Protein 6GZF (pdb70)

Sequence (647 aa):
MHHHHHHMNMLVDGEWRTDAHELTAGDGSFERQATTFRNWVQDDSDARFQPEAGRYHLYVSYACPWAHRTLVTRTLKGLEDAISVSVVDPYRAEDGWQFTPEKEGCTHDHVHDVDYLRELYVRAAPDVTCRVTTVPVLWDTEEDTIVNNESEEIMRMFDTEFDEFADHTVDLYPEGYQEKVDQIIDNIYEPINNGVYRAGFATEQEPYDEAVAELFGALAHWDDVLADQRYLAGDRLTEADIAMFTTLVRFDNVYHTHFMCNVQYIREFDNLWPYLRDLYQTHGIAETVEMDHITEHYYTTHPDVNPHRIVARGPDLDFEAPHSRDELHHHHHHMNMLVDGEWRTDAFERQATTFRNWVQDDSDARFQPEAGRYHLYVSYACPWAHRTLVTRTLKGLEDAISVSVVDPYRAEDGWQFTPEKEGCTHDHVHDVDYLRELYVRAAPDVTCRVTVPVLWDTEEDTIVNNESEEIMRMFDTEFDEFADHTVDLYPEGYQEKVDQIIDNIYEPINNGVYRAGFATEQEPYDEAVAELFGALAHWDDVLADQRYLAGDRLTEADIAMFTTLVRFDNVYHTHFMCNVQYIREFDNLWPYLRDLYQTHGIAETVEMDHITEHYYTTHPDVNPHRIVARGPDLDFEAPHSRDELAGE

Foldseek 3Di:
DQFDFPQFWWAAQQRTDRDDVVQPPDRRRLAVVFDFAAAAAACDPPHDRHQDQAWKEKEEELQDLLQLLLVLLCQQQQNCNRYPYFYWALADHSQGTAADDVDPPGHADPQPRDGGQSVLQCQQPVGGIHGRDDIFMAGNPVSHTRGHGSVRSSVCSQPRNNVNGPDPDHQCDPPLNVVLVVLCVVCCQLQLCLLSQLQNPPDDVSNVCSLVSNVVVVVVQLVVQPQALDSSGPDHHSSRSSRQSRLVLCQQDSVPLSVSPPDRLCPRPGSNLSNLVSCPPPRSVVSNDVVSNQQNSQQRRCPSHVVSDRDDTDPDDSPDDDDSVVD/DFDFPQFWWAAQQDTDRDDDDVVFDFAAAAAACDDPHPHHQWQAWKEKEAELQDLLQLLLQLLCQVQANCRRYDYFYWALAAASQGTAADCVDPPGHADPQPRDGHQSVLQCQQPVGGIHGRDDTWMAGSPVSHTHGHGSVRSSVRSQPRNNVNTDDPDHQQDPPLNVQQVVLQVVCVCQALCLLSQLQNDPDDVSVVVSLVSNVVVLVVVLVVCVQALDRSGAEHHSSRSSRQSRLVLCQQDSVPLSVSPPDRLCRGPRSNVSSLVSCPPPPNVVSRDVVSNQQNSLQRRCPSHVVSDRDDGDDDDSPDDDPSVVHHYD

B-factor: mean 34.88, std 11.62, range [10.95, 104.98]

Structure (mmCIF, N/CA/C/O backbone):
data_6GZF
#
_entry.id   6GZF
#
_cell.length_a   58.210
_cell.length_b   62.330
_cell.length_c   107.710
_cell.angle_alpha   90.000
_cell.angle_beta   95.640
_cell.angle_gamma   90.000
#
_symmetry.space_group_name_H-M   'P 1 21 1'
#
loop_
_entity.id
_entity.type
_entity.pdbx_description
1 polymer 'Glutathione S-transferase'
2 non-polymer 'SULFATE ION'
3 water water
#
loop_
_atom_site.group_PDB
_atom_site.id
_atom_site.type_symbol
_atom_site.label_atom_id
_atom_site.label_alt_id
_atom_site.label_comp_id
_atom_site.label_asym_id
_atom_site.label_entity_id
_atom_site.label_seq_id
_atom_site.pdbx_PDB_ins_code
_atom_site.Cartn_x
_atom_site.Cartn_y
_atom_site.Cartn_z
_atom_site.occupancy
_atom_site.B_iso_or_equiv
_atom_site.auth_seq_id
_atom_site.auth_comp_id
_atom_site.auth_asym_id
_atom_site.auth_atom_id
_atom_site.pdbx_PDB_model_num
ATOM 1 N N . MET A 1 1 ? -25.139 27.138 60.095 1.00 46.69 -6 MET A N 1
ATOM 2 C CA . MET A 1 1 ? -26.449 26.914 59.501 1.00 41.29 -6 MET A CA 1
ATOM 3 C C . MET A 1 1 ? -27.350 26.131 60.440 1.00 53.48 -6 MET A C 1
ATOM 4 O O . MET A 1 1 ? -28.535 26.430 60.579 1.00 61.60 -6 MET A O 1
ATOM 9 N N . HIS A 1 2 ? -26.772 25.128 61.090 1.00 52.42 -5 HIS A N 1
ATOM 10 C CA . HIS A 1 2 ? -27.550 24.155 61.847 1.00 44.71 -5 HIS A CA 1
ATOM 11 C C . HIS A 1 2 ? -27.675 24.484 63.335 1.00 39.59 -5 HIS A C 1
ATOM 12 O O . HIS A 1 2 ? -28.639 24.077 63.982 1.00 48.76 -5 HIS A O 1
ATOM 19 N N . HIS A 1 3 ? -26.707 25.216 63.878 1.00 39.71 -4 HIS A N 1
ATOM 20 C CA . HIS A 1 3 ? -26.708 25.526 65.307 1.00 37.70 -4 HIS A CA 1
ATOM 21 C C . HIS A 1 3 ? -27.141 26.966 65.592 1.00 41.68 -4 HIS A C 1
ATOM 22 O O . HIS A 1 3 ? -26.683 27.907 64.943 1.00 34.33 -4 HIS A O 1
ATOM 29 N N . HIS A 1 4 ? -28.023 27.127 66.576 1.00 41.71 -3 HIS A N 1
ATOM 30 C CA . HIS A 1 4 ? -28.633 28.421 66.867 1.00 41.33 -3 HIS A CA 1
ATOM 31 C C . HIS A 1 4 ? -28.589 28.757 68.358 1.00 40.44 -3 HIS A C 1
ATOM 32 O O . HIS A 1 4 ? -28.628 27.863 69.203 1.00 42.15 -3 HIS A O 1
ATOM 39 N N . HIS A 1 5 ? -28.516 30.048 68.674 1.00 38.16 -2 HIS A N 1
ATOM 40 C CA . HIS A 1 5 ? -28.326 30.487 70.056 1.00 38.41 -2 HIS A CA 1
ATOM 41 C C . HIS A 1 5 ? -29.545 30.196 70.929 1.00 39.24 -2 HIS A C 1
ATOM 42 O O . HIS A 1 5 ? -30.680 30.189 70.452 1.00 42.61 -2 HIS A O 1
ATOM 49 N N . HIS A 1 6 ? -29.285 29.963 72.213 1.00 39.91 -1 HIS A N 1
ATOM 50 C CA . HIS A 1 6 ? -30.266 29.407 73.147 1.00 42.01 -1 HIS A CA 1
ATOM 51 C C . HIS A 1 6 ? -31.600 30.150 73.209 1.00 46.01 -1 HIS A C 1
ATOM 52 O O . HIS A 1 6 ? -32.612 29.578 73.614 1.00 59.34 -1 HIS A O 1
ATOM 59 N N . HIS A 1 7 ? -31.606 31.419 72.814 1.00 45.43 0 HIS A N 1
ATOM 60 C CA . HIS A 1 7 ? -32.831 32.208 72.849 1.00 47.19 0 HIS A CA 1
ATOM 61 C C . HIS A 1 7 ? -33.324 32.568 71.452 1.00 40.89 0 HIS A C 1
ATOM 62 O O . HIS A 1 7 ? -34.020 33.568 71.272 1.00 50.95 0 HIS A O 1
ATOM 69 N N . MET A 1 8 ? -32.968 31.755 70.463 1.00 36.11 1 MET A N 1
ATOM 70 C CA . MET A 1 8 ? -33.404 32.015 69.097 1.00 30.86 1 MET A CA 1
ATOM 71 C C . MET A 1 8 ? -34.864 31.634 68.909 1.00 29.03 1 MET A C 1
ATOM 72 O O . MET A 1 8 ? -35.322 30.606 69.407 1.00 28.67 1 MET A O 1
ATOM 77 N N . ASN A 1 9 ? -35.591 32.474 68.182 1.00 41.27 2 ASN A N 1
ATOM 78 C CA . ASN A 1 9 ? -37.021 32.278 68.000 1.00 35.49 2 ASN A CA 1
ATOM 79 C C . ASN A 1 9 ? -37.371 31.679 66.643 1.00 32.07 2 ASN A C 1
ATOM 80 O O . ASN A 1 9 ? -36.486 31.264 65.892 1.00 27.24 2 ASN A O 1
ATOM 85 N N . MET A 1 10 ? -38.664 31.640 66.334 1.00 32.02 3 MET A N 1
ATOM 86 C CA . MET A 1 10 ? -39.143 30.849 65.210 1.00 25.82 3 MET A CA 1
ATOM 87 C C . MET A 1 10 ? -40.443 31.389 64.618 1.00 26.72 3 MET A C 1
ATOM 88 O O . MET A 1 10 ? -41.199 32.116 65.274 1.00 27.95 3 MET A O 1
ATOM 93 N N . LEU A 1 11 ? -40.682 31.035 63.362 1.00 23.83 4 LEU A N 1
ATOM 94 C CA . LEU A 1 11 ? -41.957 31.287 62.712 1.00 24.71 4 LEU A CA 1
ATOM 95 C C . LEU A 1 11 ? -42.664 29.948 62.523 1.00 33.24 4 LEU A C 1
ATOM 96 O O . LEU A 1 11 ? -42.115 29.041 61.905 1.00 27.49 4 LEU A O 1
ATOM 101 N N . VAL A 1 12 ? -43.867 29.815 63.072 1.00 34.57 5 VAL A N 1
ATOM 102 C CA . VAL A 1 12 ? -44.597 28.552 62.992 1.00 32.40 5 VAL A CA 1
ATOM 103 C C . VAL A 1 12 ? -45.960 28.737 62.335 1.00 39.96 5 VAL A C 1
ATOM 104 O O . VAL A 1 12 ? -46.844 29.382 62.899 1.00 39.29 5 VAL A O 1
ATOM 108 N N . ASP A 1 13 ? -46.117 28.159 61.145 1.00 41.05 6 ASP A N 1
ATOM 109 C CA . ASP A 1 13 ? -47.327 28.317 60.341 1.00 34.84 6 ASP A CA 1
ATOM 110 C C . ASP A 1 13 ? -47.664 29.793 60.146 1.00 32.43 6 ASP A C 1
ATOM 111 O O . ASP A 1 13 ? -48.830 30.185 60.188 1.00 41.09 6 ASP A O 1
ATOM 116 N N . GLY A 1 14 ? -46.631 30.605 59.940 1.00 38.07 7 GLY A N 1
ATOM 117 C CA . GLY A 1 14 ? -46.802 32.029 59.722 1.00 39.11 7 GLY A CA 1
ATOM 118 C C . GLY A 1 14 ? -46.967 32.820 61.006 1.00 28.43 7 GLY A C 1
ATOM 119 O O . GLY A 1 14 ? -47.392 33.975 60.978 1.00 36.02 7 GLY A O 1
ATOM 120 N N . GLU A 1 15 ? -46.625 32.204 62.133 1.00 33.60 8 GLU A N 1
ATOM 121 C CA . GLU A 1 15 ? -46.791 32.848 63.432 1.00 32.21 8 GLU A CA 1
ATOM 122 C C . GLU A 1 15 ? -45.480 32.940 64.208 1.00 34.61 8 GLU A C 1
ATOM 123 O O . GLU A 1 15 ? -44.776 31.945 64.385 1.00 40.84 8 GLU A O 1
ATOM 129 N N . TRP A 1 16 ? -45.166 34.145 64.674 1.00 33.82 9 TRP A N 1
ATOM 130 C CA . TRP A 1 16 ? -43.962 34.383 65.462 1.00 30.85 9 TRP A CA 1
ATOM 131 C C . TRP A 1 16 ? -44.126 33.827 66.872 1.00 27.31 9 TRP A C 1
ATOM 132 O O . TRP A 1 16 ? -45.108 34.123 67.554 1.00 28.18 9 TRP A O 1
ATOM 143 N N . ARG A 1 17 ? -43.169 33.008 67.298 1.00 27.76 10 ARG A N 1
ATOM 144 C CA . ARG A 1 17 ? -43.181 32.448 68.645 1.00 24.85 10 ARG A CA 1
ATOM 145 C C . ARG A 1 17 ? -41.821 32.588 69.314 1.00 28.93 10 ARG A C 1
ATOM 146 O O . ARG A 1 17 ? -40.792 32.624 68.641 1.00 34.19 10 ARG A O 1
ATOM 154 N N . THR A 1 18 ? -41.822 32.660 70.641 1.00 38.41 11 THR A N 1
ATOM 155 C CA . THR A 1 18 ? -40.579 32.718 71.399 1.00 43.73 11 THR A CA 1
ATOM 156 C C . THR A 1 18 ? -39.991 31.317 71.532 1.00 43.48 11 THR A C 1
ATOM 157 O O . THR A 1 18 ? -38.772 31.148 71.594 1.00 46.39 11 THR A O 1
ATOM 161 N N . ASP A 1 19 ? -40.868 30.317 71.567 1.00 42.14 12 ASP A N 1
ATOM 162 C CA . ASP A 1 19 ? -40.458 28.916 71.573 1.00 48.81 12 ASP A CA 1
ATOM 163 C C . ASP A 1 19 ? -41.659 28.014 71.289 1.00 48.15 12 ASP A C 1
ATOM 164 O O . ASP A 1 19 ? -42.781 28.303 71.705 1.00 48.86 12 ASP A O 1
ATOM 169 N N . ALA A 1 20 ? -41.407 26.924 70.572 1.00 51.00 13 ALA A N 1
ATOM 170 C CA . ALA A 1 20 ? -42.418 25.901 70.326 1.00 49.33 13 ALA A CA 1
ATOM 171 C C . ALA A 1 20 ? -41.923 24.564 70.868 1.00 45.46 13 ALA A C 1
ATOM 172 O O . ALA A 1 20 ? -41.230 23.823 70.174 1.00 43.43 13 ALA A O 1
ATOM 174 N N . HIS A 1 21 ? -42.290 24.267 72.112 1.00 49.41 14 HIS A N 1
ATOM 175 C CA . HIS A 1 21 ? -41.734 23.130 72.844 1.00 50.55 14 HIS A CA 1
ATOM 176 C C . HIS A 1 21 ? -41.957 21.775 72.175 1.00 42.94 14 HIS A C 1
ATOM 177 O O . HIS A 1 21 ? -41.140 20.867 72.324 1.00 42.82 14 HIS A O 1
ATOM 184 N N . GLU A 1 22 ? -43.054 21.636 71.436 1.00 45.65 15 GLU A N 1
ATOM 185 C CA . GLU A 1 22 ? -43.374 20.361 70.802 1.00 38.87 15 GLU A CA 1
ATOM 186 C C . GLU A 1 22 ? -42.443 20.056 69.629 1.00 38.66 15 GLU A C 1
ATOM 187 O O . GLU A 1 22 ? -42.430 18.939 69.114 1.00 37.14 15 GLU A O 1
ATOM 193 N N . LEU A 1 23 ? -41.663 21.050 69.217 1.00 39.79 16 LEU A N 1
ATOM 194 C CA . LEU A 1 23 ? -40.764 20.897 68.079 1.00 39.79 16 LEU A CA 1
ATOM 195 C C . LEU A 1 23 ? -39.297 21.071 68.466 1.00 38.98 16 LEU A C 1
ATOM 196 O O . LEU A 1 23 ? -38.432 21.159 67.595 1.00 36.50 16 LEU A O 1
ATOM 201 N N . THR A 1 24 ? -39.012 21.117 69.764 1.00 37.98 17 THR A N 1
ATOM 202 C CA . THR A 1 24 ? -37.663 21.449 70.221 1.00 37.41 17 THR A CA 1
ATOM 203 C C . THR A 1 24 ? -37.022 20.408 71.138 1.00 42.20 17 THR A C 1
ATOM 204 O O . THR A 1 24 ? -36.039 20.702 71.823 1.00 47.51 17 THR A O 1
ATOM 208 N N . ALA A 1 25 ? -37.570 19.199 71.155 1.00 41.37 18 ALA A N 1
ATOM 209 C CA . ALA A 1 25 ? -36.947 18.111 71.900 1.00 30.20 18 ALA A CA 1
ATOM 210 C C . ALA A 1 25 ? -35.893 17.441 71.032 1.00 33.41 18 ALA A C 1
ATOM 211 O O . ALA A 1 25 ? -36.103 17.230 69.843 1.00 44.79 18 ALA A O 1
ATOM 213 N N . GLY A 1 26 ? -34.749 17.119 71.621 1.00 37.75 19 GLY A N 1
ATOM 214 C CA . GLY A 1 26 ? -33.688 16.469 70.873 1.00 38.26 19 GLY A CA 1
ATOM 215 C C . GLY A 1 26 ? -32.859 17.419 70.023 1.00 36.24 19 GLY A C 1
ATOM 216 O O . GLY A 1 26 ? -33.250 18.564 69.802 1.00 33.28 19 GLY A O 1
ATOM 217 N N . ASP A 1 27 ? -31.719 16.931 69.536 1.00 45.35 20 ASP A N 1
ATOM 218 C CA . ASP A 1 27 ? -30.745 17.745 68.804 1.00 39.74 20 ASP A CA 1
ATOM 219 C C . ASP A 1 27 ? -31.302 18.333 67.507 1.00 44.36 20 ASP A C 1
ATOM 220 O O . ASP A 1 27 ? -31.504 17.612 66.529 1.00 46.81 20 ASP A O 1
ATOM 225 N N . GLY A 1 28 ? -31.560 19.639 67.514 1.00 42.66 21 GLY A N 1
ATOM 226 C CA . GLY A 1 28 ? -31.973 20.360 66.319 1.00 36.88 21 GLY A CA 1
ATOM 227 C C . GLY A 1 28 ? -33.181 19.778 65.609 1.00 34.41 21 GLY A C 1
ATOM 228 O O . GLY A 1 28 ? -33.151 19.563 64.396 1.00 35.68 21 GLY A O 1
ATOM 229 N N . SER A 1 29 ? -34.246 19.522 66.363 1.00 32.26 22 SER A N 1
ATOM 230 C CA . SER A 1 29 ? -35.435 18.887 65.805 1.00 34.58 22 SER A CA 1
ATOM 231 C C . SER A 1 29 ? -36.322 19.867 65.044 1.00 30.54 22 SER A C 1
ATOM 232 O O . SER A 1 29 ? -37.049 19.470 64.133 1.00 28.97 22 SER A O 1
ATOM 235 N N . PHE A 1 30 ? -36.267 21.142 65.419 1.00 29.67 23 PHE A N 1
ATOM 236 C CA . PHE A 1 30 ? -37.084 22.158 64.764 1.00 34.25 23 PHE A CA 1
ATOM 237 C C . PHE A 1 30 ? -36.703 22.317 63.298 1.00 34.29 23 PHE A C 1
ATOM 238 O O . PHE A 1 30 ? -37.557 22.561 62.446 1.00 31.22 23 PHE A O 1
ATOM 246 N N . GLU A 1 31 ? -35.414 22.180 63.012 1.00 31.93 24 GLU A N 1
ATOM 247 C CA . GLU A 1 31 ? -34.907 22.401 61.666 1.00 33.32 24 GLU A CA 1
ATOM 248 C C . GLU A 1 31 ? -35.355 21.290 60.725 1.00 36.01 24 GLU A C 1
ATOM 249 O O . GLU A 1 31 ? -35.475 21.497 59.518 1.00 35.73 24 GLU A O 1
ATOM 255 N N . ARG A 1 32 ? -35.602 20.109 61.285 1.00 32.87 25 ARG A N 1
ATOM 256 C CA . ARG A 1 32 ? -36.140 18.999 60.509 1.00 33.00 25 ARG A CA 1
ATOM 257 C C . ARG A 1 32 ? -37.647 19.164 60.331 1.00 31.60 25 ARG A C 1
ATOM 258 O O . ARG A 1 32 ? -38.293 18.386 59.629 1.00 29.94 25 ARG A O 1
ATOM 266 N N . GLN A 1 33 ? -38.193 20.191 60.973 1.00 29.85 26 GLN A N 1
ATOM 267 C CA . GLN A 1 33 ? -39.591 20.565 60.805 1.00 31.81 26 GLN A CA 1
ATOM 268 C C . GLN A 1 33 ? -39.696 21.865 60.016 1.00 25.62 26 GLN A C 1
ATOM 269 O O . GLN A 1 33 ? -40.779 22.435 59.880 1.00 24.75 26 GLN A O 1
ATOM 275 N N . ALA A 1 34 ? -38.564 22.327 59.495 1.00 24.24 27 ALA A N 1
ATOM 276 C CA . ALA A 1 34 ? -38.484 23.657 58.900 1.00 36.85 27 ALA A CA 1
ATOM 277 C C . ALA A 1 34 ? -38.514 23.647 57.375 1.00 34.81 27 ALA A C 1
ATOM 278 O O . ALA A 1 34 ? -38.090 22.686 56.732 1.00 29.36 27 ALA A O 1
ATOM 280 N N . THR A 1 35 ? -39.024 24.738 56.811 1.00 29.16 28 THR A N 1
ATOM 281 C CA . THR A 1 35 ? -39.012 24.960 55.371 1.00 29.13 28 THR A CA 1
ATOM 282 C C . THR A 1 35 ? -37.920 25.966 55.023 1.00 27.64 28 THR A C 1
ATOM 283 O O . THR A 1 35 ? -37.744 26.961 55.722 1.00 33.88 28 THR A O 1
ATOM 287 N N . THR A 1 36 ? -37.178 25.704 53.953 1.00 29.28 29 THR A N 1
ATOM 288 C CA . THR A 1 36 ? -36.186 26.660 53.476 1.00 26.25 29 THR A CA 1
ATOM 289 C C . THR A 1 36 ? -36.518 27.104 52.056 1.00 26.09 29 THR A C 1
ATOM 290 O O . THR A 1 36 ? -37.450 26.591 51.438 1.00 30.31 29 THR A O 1
ATOM 294 N N . PHE A 1 37 ? -35.753 28.064 51.548 1.00 29.93 30 PHE A N 1
ATOM 295 C CA . PHE A 1 37 ? -35.992 28.616 50.220 1.00 20.96 30 PHE A CA 1
ATOM 296 C C . PHE A 1 37 ? -34.796 28.337 49.315 1.00 22.77 30 PHE A C 1
ATOM 297 O O . PHE A 1 37 ? -33.707 28.867 49.536 1.00 21.17 30 PHE A O 1
ATOM 305 N N . ARG A 1 38 ? -35.001 27.504 48.297 1.00 22.57 31 ARG A N 1
ATOM 306 C CA . ARG A 1 38 ? -33.885 26.989 47.509 1.00 23.11 31 ARG A CA 1
ATOM 307 C C . ARG A 1 38 ? -34.022 27.183 46.000 1.00 23.81 31 ARG A C 1
ATOM 308 O O . ARG A 1 38 ? -33.507 26.378 45.224 1.00 21.59 31 ARG A O 1
ATOM 316 N N . ASN A 1 39 ? -34.706 28.240 45.578 1.00 21.14 32 ASN A N 1
ATOM 317 C CA . ASN A 1 39 ? -34.751 28.564 44.158 1.00 16.43 32 ASN A CA 1
ATOM 318 C C . ASN A 1 39 ? -33.417 29.141 43.700 1.00 23.85 32 ASN A C 1
ATOM 319 O O . ASN A 1 39 ? -32.674 29.717 44.496 1.00 23.21 32 ASN A O 1
ATOM 324 N N . TRP A 1 40 ? -33.115 28.978 42.417 1.00 23.31 33 TRP A N 1
ATOM 325 C CA . TRP A 1 40 ? -31.861 29.468 41.860 1.00 21.38 33 TRP A CA 1
ATOM 326 C C . TRP A 1 40 ? -32.084 30.538 40.801 1.00 26.42 33 TRP A C 1
ATOM 327 O O . TRP A 1 40 ? -33.050 30.481 40.040 1.00 25.91 33 TRP A O 1
ATOM 338 N N . VAL A 1 41 ? -31.188 31.517 40.763 1.00 32.49 34 VAL A N 1
ATOM 339 C CA . VAL A 1 41 ? -31.118 32.430 39.633 1.00 32.48 34 VAL A CA 1
ATOM 340 C C . VAL A 1 41 ? -30.264 31.763 38.566 1.00 27.53 34 VAL A C 1
ATOM 341 O O . VAL A 1 41 ? -29.095 31.458 38.802 1.00 32.07 34 VAL A O 1
ATOM 345 N N . GLN A 1 42 ? -30.850 31.522 37.400 1.00 33.36 35 GLN A N 1
ATOM 346 C CA . GLN A 1 42 ? -30.171 30.756 36.362 1.00 38.35 35 GLN A CA 1
ATOM 347 C C . GLN A 1 42 ? -30.110 31.503 35.036 1.00 37.39 35 GLN A C 1
ATOM 348 O O . GLN A 1 42 ? -31.136 31.922 34.500 1.00 25.74 35 GLN A O 1
ATOM 354 N N . ASP A 1 43 ? -28.899 31.660 34.508 1.00 35.66 36 ASP A N 1
ATOM 355 C CA . ASP A 1 43 ? -28.707 32.268 33.197 1.00 38.31 36 ASP A CA 1
ATOM 356 C C . ASP A 1 43 ? -29.246 31.334 32.120 1.00 38.05 36 ASP A C 1
ATOM 357 O O . ASP A 1 43 ? -28.483 30.661 31.427 1.00 41.37 36 ASP A O 1
ATOM 362 N N . ASP A 1 44 ? -30.567 31.302 31.988 1.00 43.35 37 ASP A N 1
ATOM 363 C CA . ASP A 1 44 ? -31.231 30.373 31.085 1.00 42.10 37 ASP A CA 1
ATOM 364 C C . ASP A 1 44 ? -32.581 30.932 30.650 1.00 43.30 37 ASP A C 1
ATOM 365 O O . ASP A 1 44 ? -33.419 31.260 31.486 1.00 46.65 37 ASP A O 1
ATOM 370 N N . SER A 1 45 ? -32.788 31.032 29.340 1.00 41.10 38 SER A N 1
ATOM 371 C CA . SER A 1 45 ? -33.996 31.644 28.789 1.00 38.87 38 SER A CA 1
ATOM 372 C C . SER A 1 45 ? -35.279 30.957 29.257 1.00 44.29 38 SER A C 1
ATOM 373 O O . SER A 1 45 ? -36.339 31.580 29.311 1.00 48.24 38 SER A O 1
ATOM 376 N 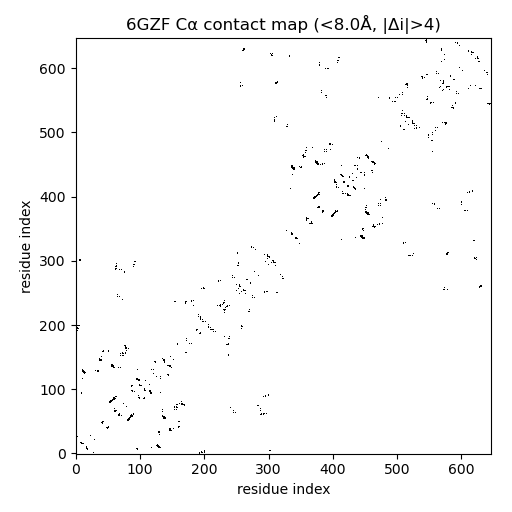N . ASP A 1 46 ? -35.179 29.676 29.596 1.00 44.93 39 ASP A N 1
ATOM 377 C CA . ASP A 1 46 ? -36.329 28.923 30.084 1.00 49.50 39 ASP A CA 1
ATOM 378 C C . ASP A 1 46 ? -36.523 29.101 31.585 1.00 45.43 39 ASP A C 1
ATOM 379 O O . ASP A 1 46 ? -37.620 28.893 32.104 1.00 38.27 39 ASP A O 1
ATOM 384 N N . ALA A 1 47 ? -35.455 29.490 32.275 1.00 48.31 40 ALA A N 1
ATOM 385 C CA . ALA A 1 47 ? -35.462 29.565 33.733 1.00 40.14 40 ALA A CA 1
ATOM 386 C C . ALA A 1 47 ? -36.440 30.608 34.266 1.00 40.23 40 ALA A C 1
ATOM 387 O O . ALA A 1 47 ? -36.727 31.609 33.608 1.00 39.11 40 ALA A O 1
ATOM 389 N N . ARG A 1 48 ? -36.943 30.353 35.469 1.00 32.85 41 ARG A N 1
ATOM 390 C CA . ARG A 1 48 ? -37.884 31.242 36.138 1.00 26.93 41 ARG A CA 1
ATOM 391 C C . ARG A 1 48 ? -37.215 32.546 36.560 1.00 37.64 41 ARG A C 1
ATOM 392 O O . ARG A 1 48 ? -37.617 33.629 36.133 1.00 40.27 41 ARG A O 1
ATOM 400 N N . PHE A 1 49 ? -36.191 32.435 37.400 1.00 35.32 42 PHE A N 1
ATOM 401 C CA . PHE A 1 49 ? -35.438 33.602 37.841 1.00 34.65 42 PHE A CA 1
ATOM 402 C C . PHE A 1 49 ? -34.195 33.802 36.983 1.00 37.21 42 PHE A C 1
ATOM 403 O O . PHE A 1 49 ? -33.155 33.192 37.227 1.00 36.23 42 PHE A O 1
ATOM 411 N N . GLN A 1 50 ? -34.315 34.654 35.972 1.00 28.25 43 GLN A N 1
ATOM 412 C CA . GLN A 1 50 ? -33.184 34.987 35.117 1.00 25.06 43 GLN A CA 1
ATOM 413 C C . GLN A 1 50 ? -32.408 36.165 35.697 1.00 28.47 43 GLN A C 1
ATOM 414 O O . GLN A 1 50 ? -32.990 37.037 36.343 1.00 26.59 43 GLN A O 1
ATOM 420 N N . PRO A 1 51 ? -31.085 36.188 35.476 1.00 27.57 44 PRO A N 1
ATOM 421 C CA . PRO A 1 51 ? -30.244 37.274 35.992 1.00 30.65 44 PRO A CA 1
ATOM 422 C C . PRO A 1 51 ? -30.493 38.607 35.289 1.00 24.55 44 PRO A C 1
ATOM 423 O O . PRO A 1 51 ? -30.236 38.734 34.091 1.00 29.15 44 PRO A O 1
ATOM 427 N N . GLU A 1 52 ? -30.996 39.586 36.034 1.00 24.85 45 GLU A N 1
ATOM 428 C CA . GLU A 1 52 ? -31.181 40.934 35.505 1.00 32.66 45 GLU A CA 1
ATOM 429 C C . GLU A 1 52 ? -30.274 41.926 36.228 1.00 31.26 45 GLU A C 1
ATOM 430 O O . GLU A 1 52 ? -29.612 41.579 37.206 1.00 30.72 45 GLU A O 1
ATOM 436 N N . ALA A 1 53 ? -30.256 43.165 35.747 1.00 30.69 46 ALA A N 1
ATOM 437 C CA . ALA A 1 53 ? -29.305 44.160 36.231 1.00 32.28 46 ALA A CA 1
ATOM 438 C C . ALA A 1 53 ? -29.782 44.901 37.478 1.00 27.46 46 ALA A C 1
ATOM 439 O O . ALA A 1 53 ? -28.972 45.296 38.308 1.00 38.36 46 ALA A O 1
ATOM 441 N N . GLY A 1 54 ? -31.087 45.105 37.607 1.00 20.96 47 GLY A N 1
ATOM 442 C CA . GLY A 1 54 ? -31.617 45.819 38.756 1.00 22.53 47 GLY A CA 1
ATOM 443 C C . GLY A 1 54 ? -32.869 45.170 39.305 1.00 28.30 47 GLY A C 1
ATOM 444 O O . GLY A 1 54 ? -33.926 45.798 39.382 1.00 23.10 47 GLY A O 1
ATOM 445 N N . ARG A 1 55 ? -32.742 43.909 39.700 1.00 28.33 48 ARG A N 1
ATOM 446 C CA . ARG A 1 55 ? -33.900 43.109 40.069 1.00 21.37 48 ARG A CA 1
ATOM 447 C C . ARG A 1 55 ? -33.794 42.492 41.461 1.00 23.68 48 ARG A C 1
ATOM 448 O O . ARG A 1 55 ? -34.711 42.614 42.272 1.00 22.78 48 ARG A O 1
ATOM 456 N N . TYR A 1 56 ? -32.675 41.829 41.735 1.00 19.16 49 TYR A N 1
ATOM 457 C CA . TYR A 1 56 ? -32.533 41.052 42.962 1.00 23.47 49 TYR A CA 1
ATOM 458 C C . TYR A 1 56 ? -31.936 41.860 44.112 1.00 22.55 49 TYR A C 1
ATOM 459 O O . TYR A 1 56 ? -30.968 42.599 43.934 1.00 23.03 49 TYR A O 1
ATOM 468 N N . HIS A 1 57 ? -32.525 41.706 45.294 1.00 23.82 50 HIS A N 1
ATOM 469 C CA . HIS A 1 57 ? -32.095 42.440 46.479 1.00 22.28 50 HIS A CA 1
ATOM 470 C C . HIS A 1 57 ? -31.539 41.486 47.534 1.00 26.43 50 HIS A C 1
ATOM 471 O O . HIS A 1 57 ? -32.019 40.362 47.679 1.00 26.62 50 HIS A O 1
ATOM 478 N N . LEU A 1 58 ? -30.531 41.941 48.271 1.00 25.24 51 LEU A N 1
ATOM 479 C CA . LEU A 1 58 ? -29.849 41.092 49.244 1.00 22.12 51 LEU A CA 1
ATOM 480 C C . LEU A 1 58 ? -29.981 41.622 50.671 1.00 27.79 51 LEU A C 1
ATOM 481 O O . LEU A 1 58 ? -29.753 42.803 50.928 1.00 24.32 51 LEU A O 1
ATOM 486 N N . TYR A 1 59 ? -30.354 40.742 51.595 1.00 30.59 52 TYR A N 1
ATOM 487 C CA . TYR A 1 59 ? -30.447 41.099 53.008 1.00 23.56 52 TYR A CA 1
ATOM 488 C C . TYR A 1 59 ? -29.335 40.433 53.806 1.00 22.30 52 TYR A C 1
ATOM 489 O O . TYR A 1 59 ? -29.209 39.211 53.798 1.00 27.36 52 TYR A O 1
ATOM 498 N N . VAL A 1 60 ? -28.527 41.234 54.493 1.00 24.91 53 VAL A N 1
ATOM 499 C CA . VAL A 1 60 ? -27.415 40.691 55.265 1.00 20.46 53 VAL A CA 1
ATOM 500 C C . VAL A 1 60 ? -27.249 41.345 56.628 1.00 26.83 53 VAL A C 1
ATOM 501 O O . VAL A 1 60 ? -27.734 42.450 56.874 1.00 23.12 53 VAL A O 1
ATOM 505 N N . SER A 1 61 ? -26.558 40.633 57.509 1.00 20.70 54 SER A N 1
ATOM 506 C CA . SER A 1 61 ? -25.982 41.219 58.708 1.00 15.54 54 SER A CA 1
ATOM 507 C C . SER A 1 61 ? -24.470 41.159 58.549 1.00 21.28 54 SER A C 1
ATOM 508 O O . SER A 1 61 ? -23.942 40.183 58.018 1.00 23.83 54 SER A O 1
ATOM 511 N N . TYR A 1 62 ? -23.771 42.199 58.990 1.00 17.49 55 TYR A N 1
ATOM 512 C CA . TYR A 1 62 ? -22.317 42.213 58.892 1.00 15.26 55 TYR A CA 1
ATOM 513 C C . TYR A 1 62 ? -21.690 41.228 59.874 1.00 20.21 55 TYR A C 1
ATOM 514 O O . TYR A 1 62 ? -20.523 40.863 59.739 1.00 20.33 55 TYR A O 1
ATOM 523 N N . ALA A 1 63 ? -22.475 40.795 60.855 1.00 18.27 56 ALA A N 1
ATOM 524 C CA . ALA A 1 63 ? -21.976 39.924 61.912 1.00 21.16 56 ALA A CA 1
ATOM 525 C C . ALA A 1 63 ? -22.051 38.449 61.529 1.00 17.54 56 ALA A C 1
ATOM 526 O O . ALA A 1 63 ? -21.254 37.635 61.997 1.00 18.77 56 ALA A O 1
ATOM 528 N N . CYS A 1 64 ? -23.015 38.106 60.683 1.00 23.90 57 CYS A N 1
ATOM 529 C CA . CYS A 1 64 ? -23.217 36.718 60.281 1.00 20.68 57 CYS A CA 1
ATOM 530 C C . CYS A 1 64 ? -22.204 36.290 59.221 1.00 19.10 57 CYS A C 1
ATOM 531 O O . CYS A 1 64 ? -22.104 36.915 58.166 1.00 20.87 57 CYS A O 1
ATOM 534 N N . PRO A 1 65 ? -21.452 35.213 59.499 1.00 18.30 58 PRO A N 1
ATOM 535 C CA . PRO A 1 65 ? -20.423 34.709 58.583 1.00 21.50 58 PRO A CA 1
ATOM 536 C C . PRO A 1 65 ? -21.027 34.038 57.355 1.00 25.90 58 PRO A C 1
ATOM 537 O O . PRO A 1 65 ? -20.353 33.885 56.337 1.00 23.01 58 PRO A O 1
ATOM 541 N N . TRP A 1 66 ? -22.288 33.638 57.459 1.00 23.31 59 TRP A N 1
ATOM 542 C CA . TRP A 1 66 ? -22.989 33.024 56.342 1.00 17.95 59 TRP A CA 1
ATOM 543 C C . TRP A 1 66 ? -23.427 34.103 55.360 1.00 25.42 59 TRP A C 1
ATOM 544 O O . TRP A 1 66 ? -23.254 33.964 54.149 1.00 24.81 59 TRP A O 1
ATOM 555 N N . ALA A 1 67 ? -23.979 35.188 55.892 1.00 21.84 60 ALA A N 1
ATOM 556 C CA . ALA A 1 67 ? -24.343 36.337 55.073 1.00 20.10 60 ALA A CA 1
ATOM 557 C C . ALA A 1 67 ? -23.091 36.998 54.504 1.00 24.21 60 ALA A C 1
ATOM 558 O O . ALA A 1 67 ? -23.092 37.479 53.371 1.00 21.93 60 ALA A O 1
ATOM 560 N N . HIS A 1 68 ? -22.024 37.003 55.299 1.00 25.35 61 HIS A N 1
ATOM 561 C CA . HIS A 1 68 ? -20.755 37.608 54.903 1.00 23.67 61 HIS A CA 1
ATOM 562 C C . HIS A 1 68 ? -20.181 36.939 53.656 1.00 24.06 61 HIS A C 1
ATOM 563 O O . HIS A 1 68 ? -19.473 37.572 52.872 1.00 20.85 61 HIS A O 1
ATOM 570 N N . ARG A 1 69 ? -20.492 35.658 53.480 1.00 22.46 62 ARG A N 1
ATOM 571 C CA . ARG A 1 69 ? -20.062 34.914 52.301 1.00 18.44 62 ARG A CA 1
ATOM 572 C C . ARG A 1 69 ? -20.600 35.550 51.024 1.00 19.91 62 ARG A C 1
ATOM 573 O O . ARG A 1 69 ? -19.884 35.671 50.031 1.00 21.33 62 ARG A O 1
ATOM 581 N N . THR A 1 70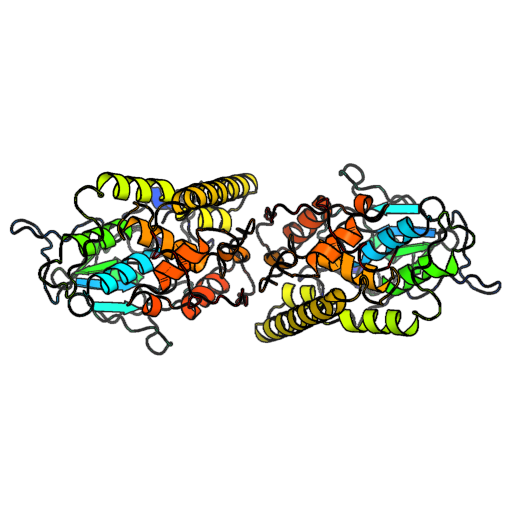 ? -21.864 35.960 51.061 1.00 17.77 63 THR A N 1
ATOM 582 C CA . THR A 1 70 ? -22.498 36.600 49.915 1.00 22.80 63 THR A CA 1
ATOM 583 C C . THR A 1 70 ? -21.897 37.977 49.647 1.00 23.45 63 THR A C 1
ATOM 584 O O . THR A 1 70 ? -21.768 38.394 48.497 1.00 23.26 63 THR A O 1
ATOM 588 N N . LEU A 1 71 ? -21.527 38.676 50.716 1.00 26.04 64 LEU A N 1
ATOM 589 C CA . LEU A 1 71 ? -20.963 40.017 50.602 1.00 21.63 64 LEU A CA 1
ATOM 590 C C . LEU A 1 71 ? -19.572 39.999 49.975 1.00 22.20 64 LEU A C 1
ATOM 591 O O . LEU A 1 71 ? -19.256 40.836 49.129 1.00 27.74 64 LEU A O 1
ATOM 596 N N . VAL A 1 72 ? -18.744 39.048 50.398 1.00 21.47 65 VAL A N 1
ATOM 597 C CA . VAL A 1 72 ? -17.393 38.914 49.863 1.00 21.14 65 VAL A CA 1
ATOM 598 C C . VAL A 1 72 ? -17.439 38.582 48.373 1.00 22.59 65 VAL A C 1
ATOM 599 O O . VAL A 1 72 ? -16.666 39.123 47.583 1.00 20.26 65 VAL A O 1
ATOM 603 N N . THR A 1 73 ? -18.365 37.707 47.994 1.00 23.78 66 THR A N 1
ATOM 604 C CA . THR A 1 73 ? -18.532 37.327 46.596 1.00 21.58 66 THR A CA 1
ATOM 605 C C . THR A 1 73 ? -19.037 38.500 45.762 1.00 22.65 66 THR A C 1
ATOM 606 O O . THR A 1 73 ? -18.522 38.764 44.675 1.00 21.70 66 THR A O 1
ATOM 610 N N . ARG A 1 74 ? -20.040 39.202 46.283 1.00 28.72 67 ARG A N 1
ATOM 611 C CA . ARG A 1 74 ? -20.631 40.343 45.590 1.00 21.80 67 ARG A CA 1
ATOM 612 C C . ARG A 1 74 ? -19.588 41.417 45.306 1.00 26.63 67 ARG A C 1
ATOM 613 O O . ARG A 1 74 ? -19.600 42.043 44.247 1.00 28.52 67 ARG A O 1
ATOM 621 N N . THR A 1 75 ? -18.683 41.621 46.257 1.00 23.76 68 THR A N 1
ATOM 622 C CA . THR A 1 75 ? -17.627 42.613 46.111 1.00 22.28 68 THR A CA 1
ATOM 623 C C . THR A 1 75 ? -16.563 42.154 45.118 1.00 24.47 68 THR A C 1
ATOM 624 O O . THR A 1 75 ? -16.111 42.931 44.278 1.00 30.61 68 THR A O 1
ATOM 628 N N . LEU A 1 76 ? -16.170 40.887 45.221 1.00 21.80 69 LEU A N 1
ATOM 629 C CA . LEU A 1 76 ? -15.163 40.318 44.332 1.00 23.50 69 LEU A CA 1
ATOM 630 C C . LEU A 1 76 ? -15.634 40.317 42.883 1.00 25.19 69 LEU A C 1
ATOM 631 O O . LEU A 1 76 ? -14.853 40.567 41.965 1.00 29.00 69 LEU A O 1
ATOM 636 N N . LYS A 1 77 ? -16.917 40.039 42.687 1.00 23.48 70 LYS A N 1
ATOM 637 C CA . LYS A 1 77 ? -17.492 39.977 41.350 1.00 27.53 70 LYS A CA 1
ATOM 638 C C . LYS A 1 77 ? -17.759 41.365 40.780 1.00 31.31 70 LYS A C 1
ATOM 639 O O . LYS A 1 77 ? -17.798 41.549 39.564 1.00 28.07 70 LYS A O 1
ATOM 645 N N . GLY A 1 78 ? -17.940 42.340 41.665 1.00 35.18 71 GLY A N 1
ATOM 646 C CA . GLY A 1 78 ? -18.336 43.671 41.251 1.00 25.38 71 GLY A CA 1
ATOM 647 C C . GLY A 1 78 ? -19.807 43.668 40.887 1.00 24.80 71 GLY A C 1
ATOM 648 O O . GLY A 1 78 ? -20.188 44.062 39.785 1.00 33.64 71 GLY A O 1
ATOM 649 N N . LEU A 1 79 ? -20.633 43.209 41.822 1.00 19.85 72 LEU A N 1
ATOM 650 C CA . LEU A 1 79 ? -22.065 43.070 41.585 1.00 22.82 72 LEU A CA 1
ATOM 651 C C . LEU A 1 79 ? -22.882 44.019 42.455 1.00 25.04 72 LEU A C 1
ATOM 652 O O . LEU A 1 79 ? -24.098 43.866 42.575 1.00 23.74 72 LEU A O 1
ATOM 657 N N . GLU A 1 80 ? -22.211 44.995 43.060 1.00 26.35 73 GLU A N 1
ATOM 658 C CA . GLU A 1 80 ? -22.881 45.962 43.925 1.00 24.81 73 GLU A CA 1
ATOM 659 C C . GLU A 1 80 ? -23.894 46.789 43.141 1.00 25.90 73 GLU A C 1
ATOM 660 O O . GLU A 1 80 ? -25.026 46.985 43.584 1.00 28.27 73 GLU A O 1
ATOM 666 N N . ASP A 1 81 ? -23.478 47.271 41.973 1.00 22.23 74 ASP A N 1
ATOM 667 C CA . ASP A 1 81 ? -24.349 48.060 41.112 1.00 22.92 74 ASP A CA 1
ATOM 668 C C . ASP A 1 81 ? -25.532 47.232 40.621 1.00 29.61 74 ASP A C 1
ATOM 669 O O . ASP A 1 81 ? -26.631 47.752 40.429 1.00 25.08 74 ASP A O 1
ATOM 674 N N . ALA A 1 82 ? -25.298 45.938 40.427 1.00 30.07 75 ALA A N 1
ATOM 675 C CA . ALA A 1 82 ? -26.325 45.047 39.906 1.00 21.10 75 ALA A CA 1
ATOM 676 C C . ALA A 1 82 ? -27.254 44.543 41.006 1.00 24.41 75 ALA A C 1
ATOM 677 O O . ALA A 1 82 ? -28.466 44.452 40.816 1.00 21.45 75 ALA A O 1
ATOM 679 N N . ILE A 1 83 ? -26.684 44.218 42.160 1.00 24.85 76 ILE A N 1
ATOM 680 C CA . ILE A 1 83 ? -27.473 43.662 43.252 1.00 24.97 76 ILE A CA 1
ATOM 681 C C . ILE A 1 83 ? -27.422 44.551 44.491 1.00 26.76 76 ILE A C 1
ATOM 682 O O . ILE A 1 83 ? -26.378 44.696 45.127 1.00 26.31 76 ILE A O 1
ATOM 687 N N . SER A 1 84 ? -28.564 45.146 44.822 1.00 21.74 77 SER A N 1
ATOM 688 C CA . SER A 1 84 ? -28.668 46.038 45.971 1.00 23.51 77 SER A CA 1
ATOM 689 C C . SER A 1 84 ? -28.655 45.257 47.281 1.00 24.61 77 SER A C 1
ATOM 690 O O . SER A 1 84 ? -28.886 44.047 47.294 1.00 25.31 77 SER A O 1
ATOM 693 N N . VAL A 1 85 ? -28.391 45.951 48.383 1.00 19.48 78 VAL A N 1
ATOM 694 C CA . VAL A 1 85 ? -28.243 45.285 49.671 1.00 26.22 78 VAL A CA 1
ATOM 695 C C . VAL A 1 85 ? -28.771 46.124 50.839 1.00 24.50 78 VAL A C 1
ATOM 696 O O . VAL A 1 85 ? -28.600 47.343 50.876 1.00 31.20 78 VAL A O 1
ATOM 700 N N . SER A 1 86 ? -29.438 45.457 51.777 1.00 20.06 79 SER A N 1
ATOM 701 C CA . SER A 1 86 ? -29.863 46.083 53.022 1.00 20.46 79 SER A CA 1
ATOM 702 C C . SER A 1 86 ? -29.155 45.422 54.201 1.00 25.13 79 SER A C 1
ATOM 703 O O . SER A 1 86 ? -28.973 44.205 54.219 1.00 21.28 79 SER A O 1
ATOM 706 N N . VAL A 1 87 ? -28.754 46.225 55.180 1.00 18.41 80 VAL A N 1
ATOM 707 C CA . VAL A 1 87 ? -28.050 45.705 56.346 1.00 17.68 80 VAL A CA 1
ATOM 708 C C . VAL A 1 87 ? -28.906 45.797 57.602 1.00 19.97 80 VAL A C 1
ATOM 709 O O . VAL A 1 87 ? -29.292 46.887 58.023 1.00 18.23 80 VAL A O 1
ATOM 713 N N . VAL A 1 88 ? -29.192 44.645 58.200 1.00 22.54 81 VAL A N 1
ATOM 714 C CA . VAL A 1 88 ? -30.029 44.587 59.391 1.00 21.54 81 VAL A CA 1
ATOM 715 C C . VAL A 1 88 ? -29.244 44.933 60.653 1.00 15.67 81 VAL A C 1
ATOM 716 O O . VAL A 1 88 ? -28.013 44.929 60.656 1.00 15.56 81 VAL A O 1
ATOM 720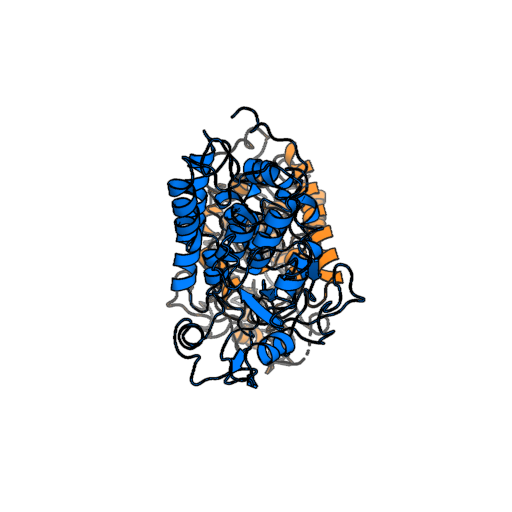 N N . ASP A 1 89 ? -29.975 45.235 61.721 1.00 16.58 82 ASP A N 1
ATOM 721 C CA . ASP A 1 89 ? -29.389 45.561 63.018 1.00 18.92 82 ASP A CA 1
ATOM 722 C C . ASP A 1 89 ? -28.599 44.372 63.566 1.00 25.28 82 ASP A C 1
ATOM 723 O O . ASP A 1 89 ? -29.141 43.275 63.700 1.00 20.14 82 ASP A O 1
ATOM 728 N N . PRO A 1 90 ? -27.307 44.585 63.872 1.00 21.70 83 PRO A N 1
ATOM 729 C CA . PRO A 1 90 ? -26.471 43.550 64.490 1.00 20.93 83 PRO A CA 1
ATOM 730 C C . PRO A 1 90 ? -27.027 43.075 65.830 1.00 22.62 83 PRO A C 1
ATOM 731 O O . PRO A 1 90 ? -26.798 41.927 66.210 1.00 23.09 83 PRO A O 1
ATOM 735 N N . TYR A 1 91 ? -27.745 43.945 66.534 1.00 16.22 84 TYR A N 1
ATOM 736 C CA . TYR A 1 91 ? -28.421 43.544 67.761 1.00 22.34 84 TYR A CA 1
ATOM 737 C C . TYR A 1 91 ? -29.832 43.068 67.445 1.00 21.65 84 TYR A C 1
ATOM 738 O O . TYR A 1 91 ? -30.543 43.687 66.654 1.00 19.82 84 TYR A O 1
ATOM 747 N N . ARG A 1 92 ? -30.233 41.967 68.070 1.00 25.72 85 ARG A N 1
ATOM 748 C CA . ARG A 1 92 ? -31.577 41.436 67.887 1.00 25.56 85 ARG A CA 1
ATOM 749 C C . ARG A 1 92 ? -32.088 40.792 69.170 1.00 21.45 85 ARG A C 1
ATOM 750 O O . ARG A 1 92 ? -31.303 40.361 70.015 1.00 25.88 85 ARG A O 1
ATOM 758 N N . ALA A 1 93 ? -33.407 40.731 69.310 1.00 22.67 86 ALA A N 1
ATOM 759 C CA . ALA A 1 93 ? -34.017 40.142 70.494 1.00 25.59 86 ALA A CA 1
ATOM 760 C C . ALA A 1 93 ? -35.280 39.360 70.143 1.00 26.52 86 ALA A C 1
ATOM 761 O O . ALA A 1 93 ? -35.268 38.508 69.254 1.00 27.77 86 ALA A O 1
ATOM 763 N N . GLU A 1 94 ? -36.369 39.673 70.839 1.00 33.04 87 GLU A N 1
ATOM 764 C CA . GLU A 1 94 ? -37.607 38.902 70.754 1.00 34.56 87 GLU A CA 1
ATOM 765 C C . GLU A 1 94 ? -38.243 38.901 69.365 1.00 30.89 87 GLU A C 1
ATOM 766 O O . GLU A 1 94 ? -39.061 38.035 69.056 1.00 32.60 87 GLU A O 1
ATOM 772 N N . ASP A 1 95 ? -37.870 39.866 68.531 1.00 33.31 88 ASP A N 1
ATOM 773 C CA . ASP A 1 95 ? -38.470 39.993 67.207 1.00 34.11 88 ASP A CA 1
ATOM 774 C C . ASP A 1 95 ? -37.543 39.506 66.095 1.00 20.12 88 ASP A C 1
ATOM 775 O O . ASP A 1 95 ? -37.877 39.605 64.915 1.00 22.83 88 ASP A O 1
ATOM 780 N N . GLY A 1 96 ? -36.383 38.978 66.473 1.00 25.97 89 GLY A N 1
ATOM 781 C CA . GLY A 1 96 ? -35.417 38.495 65.501 1.00 20.59 89 GLY A CA 1
ATOM 782 C C . GLY A 1 96 ? -34.682 39.628 64.812 1.00 25.00 89 GLY A C 1
ATOM 783 O O . GLY A 1 96 ? -34.589 40.729 65.354 1.00 32.81 89 GLY A O 1
ATOM 784 N N . TRP A 1 97 ? -34.156 39.356 63.619 1.00 25.27 90 TRP A N 1
ATOM 785 C CA . TRP A 1 97 ? -33.458 40.371 62.833 1.00 27.18 90 TRP A CA 1
ATOM 786 C C . TRP A 1 97 ? -34.349 41.586 62.598 1.00 29.08 90 TRP A C 1
ATOM 787 O O . TRP A 1 97 ? -35.459 41.459 62.083 1.00 27.33 90 TRP A O 1
ATOM 798 N N . GLN A 1 98 ? -33.860 42.762 62.978 1.00 23.53 91 GLN A N 1
ATOM 799 C CA . GLN A 1 98 ? -34.636 43.987 62.829 1.00 24.08 91 GLN A CA 1
ATOM 800 C C . GLN A 1 98 ? -33.889 45.038 62.016 1.00 23.77 91 GLN A C 1
ATOM 801 O O . GLN A 1 98 ? -32.675 44.949 61.830 1.00 22.61 91 GLN A O 1
ATOM 807 N N . PHE A 1 99 ? -34.627 46.031 61.532 1.00 29.08 92 PHE A N 1
ATOM 808 C CA . PHE A 1 99 ? -34.037 47.119 60.764 1.00 20.03 92 PHE A CA 1
ATOM 809 C C . PHE A 1 99 ? -33.940 48.390 61.602 1.00 17.00 92 PHE A C 1
ATOM 810 O O . PHE A 1 99 ? -34.943 48.886 62.115 1.00 21.54 92 PHE A O 1
ATOM 818 N N . THR A 1 100 ? -32.723 48.904 61.739 1.00 17.61 93 THR A N 1
ATOM 819 C CA . THR A 1 100 ? -32.474 50.119 62.506 1.00 20.98 93 THR A CA 1
ATOM 820 C C . THR A 1 100 ? -31.566 51.052 61.708 1.00 22.34 93 THR A C 1
ATOM 821 O O . THR A 1 100 ? -30.355 51.086 61.927 1.00 25.83 93 THR A O 1
ATOM 825 N N . PRO A 1 101 ? -32.157 51.817 60.777 1.00 18.42 94 PRO A N 1
ATOM 826 C CA . PRO A 1 101 ? -31.416 52.613 59.790 1.00 20.66 94 PRO A CA 1
ATOM 827 C C . PRO A 1 101 ? -30.530 53.698 60.399 1.00 21.88 94 PRO A C 1
ATOM 828 O O . PRO A 1 101 ? -29.487 54.015 59.828 1.00 21.53 94 PRO A O 1
ATOM 832 N N . GLU A 1 102 ? -30.936 54.257 61.535 1.00 21.91 95 GLU A N 1
ATOM 833 C CA . GLU A 1 102 ? -30.160 55.319 62.168 1.00 22.55 95 GLU A CA 1
ATOM 834 C C . GLU A 1 102 ? -28.848 54.788 62.741 1.00 20.40 95 GLU A C 1
ATOM 835 O O . GLU A 1 102 ? -27.877 55.532 62.886 1.00 29.24 95 GLU A O 1
ATOM 841 N N . LYS A 1 103 ? -28.825 53.497 63.057 1.00 23.33 96 LYS A N 1
ATOM 842 C CA . LYS A 1 103 ? -27.644 52.870 63.639 1.00 22.62 96 LYS A CA 1
ATOM 843 C C . LYS A 1 103 ? -26.519 52.764 62.611 1.00 20.87 96 LYS A C 1
ATOM 844 O O . LYS A 1 103 ? -26.765 52.506 61.433 1.00 23.62 96 LYS A O 1
ATOM 850 N N . GLU A 1 104 ? -25.287 52.972 63.069 1.00 18.38 97 GLU A N 1
ATOM 851 C CA . GLU A 1 104 ? -24.118 52.975 62.194 1.00 16.23 97 GLU A CA 1
ATOM 852 C C . GLU A 1 104 ? -23.922 51.641 61.477 1.00 25.97 97 GLU A C 1
ATOM 853 O O . GLU A 1 104 ? -23.842 50.590 62.112 1.00 32.69 97 GLU A O 1
ATOM 859 N N . GLY A 1 105 ? -23.846 51.696 60.151 1.00 22.96 98 GLY A N 1
ATOM 860 C CA . GLY A 1 105 ? -23.616 50.510 59.345 1.00 21.94 98 GLY A CA 1
ATOM 861 C C . GLY A 1 105 ? -24.897 49.839 58.888 1.00 19.53 98 GLY A C 1
ATOM 862 O O . GLY A 1 105 ? -24.879 48.986 58.001 1.00 19.80 98 GLY A O 1
ATOM 863 N N . CYS A 1 106 ? -26.014 50.229 59.493 1.00 16.09 99 CYS A N 1
ATOM 864 C CA . CYS A 1 1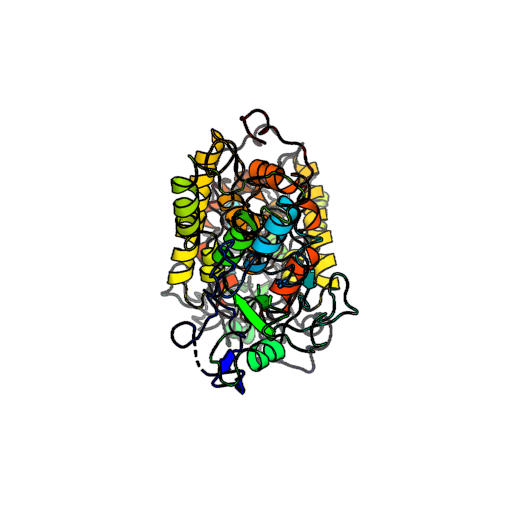06 ? -27.304 49.629 59.179 1.00 17.31 99 CYS A CA 1
ATOM 865 C C . CYS A 1 106 ? -28.116 50.510 58.239 1.00 19.12 99 CYS A C 1
ATOM 866 O O . CYS A 1 106 ? -27.918 51.723 58.183 1.00 24.50 99 CYS A O 1
ATOM 869 N N . THR A 1 107 ? -29.030 49.890 57.500 1.00 16.66 100 THR A N 1
ATOM 870 C CA . THR A 1 107 ? -29.918 50.622 56.606 1.00 20.67 100 THR A CA 1
ATOM 871 C C . THR A 1 107 ? -31.371 50.257 56.878 1.00 23.25 100 THR A C 1
ATOM 872 O O . THR A 1 107 ? -31.685 49.619 57.884 1.00 17.99 100 THR A O 1
ATOM 876 N N . HIS A 1 108 ? -32.253 50.665 55.973 1.00 26.62 101 HIS A N 1
ATOM 877 C CA . HIS A 1 108 ? -33.660 50.303 56.060 1.00 26.25 101 HIS A CA 1
ATOM 878 C C . HIS A 1 108 ? -33.985 49.234 55.024 1.00 29.83 101 HIS A C 1
ATOM 879 O O . HIS A 1 108 ? -33.212 49.008 54.093 1.00 35.93 101 HIS A O 1
ATOM 886 N N . ASP A 1 109 ? -35.126 48.576 55.190 1.00 22.88 102 ASP A N 1
ATOM 887 C CA . ASP A 1 109 ? -35.595 47.620 54.197 1.00 32.15 102 ASP A CA 1
ATOM 888 C C . ASP A 1 109 ? -35.965 48.361 52.916 1.00 28.50 102 ASP A C 1
ATOM 889 O O . ASP A 1 109 ? -37.026 48.978 52.831 1.00 25.15 102 ASP A O 1
ATOM 894 N N . HIS A 1 110 ? -35.082 48.297 51.924 1.00 28.00 103 HIS A N 1
ATOM 895 C CA . HIS A 1 110 ? -35.259 49.047 50.684 1.00 31.65 103 HIS A CA 1
ATOM 896 C C . HIS A 1 110 ? -36.495 48.625 49.893 1.00 28.91 103 HIS A C 1
ATOM 897 O O . HIS A 1 110 ? -36.988 49.381 49.057 1.00 28.45 103 HIS A O 1
ATOM 904 N N . VAL A 1 111 ? -36.995 47.423 50.156 1.00 27.40 104 VAL A N 1
ATOM 905 C CA . VAL A 1 111 ? -38.104 46.886 49.376 1.00 29.56 104 VAL A CA 1
ATOM 906 C C . VAL A 1 111 ? -39.470 47.276 49.940 1.00 29.19 104 VAL A C 1
ATOM 907 O O . VAL A 1 111 ? -40.251 47.948 49.266 1.00 36.12 104 VAL A O 1
ATOM 911 N N . HIS A 1 112 ? -39.761 46.861 51.170 1.00 27.02 105 HIS A N 1
ATOM 912 C CA . HIS A 1 112 ? -41.082 47.101 51.748 1.00 29.21 105 HIS A CA 1
ATOM 913 C C . HIS A 1 112 ? -41.045 47.930 53.029 1.00 30.50 105 HIS A C 1
ATOM 914 O O . HIS A 1 112 ? -42.082 48.144 53.658 1.00 29.18 105 HIS A O 1
ATOM 921 N N . ASP A 1 113 ? -39.854 48.393 53.403 1.00 32.02 106 ASP A N 1
ATOM 922 C CA . ASP A 1 113 ? -39.669 49.226 54.592 1.00 34.07 106 ASP A CA 1
ATOM 923 C C . ASP A 1 113 ? -40.255 48.560 55.836 1.00 37.44 106 ASP A C 1
ATOM 924 O O . ASP A 1 113 ? -41.048 49.158 56.564 1.00 33.89 106 ASP A O 1
ATOM 929 N N . VAL A 1 114 ? -39.867 47.312 56.070 1.00 27.19 107 VAL A N 1
ATOM 930 C CA . VAL A 1 114 ? -40.382 46.557 57.205 1.00 29.76 107 VAL A CA 1
ATOM 931 C C . VAL A 1 114 ? -39.561 46.814 58.465 1.00 32.55 107 VAL A C 1
ATOM 932 O O . VAL A 1 114 ? -38.382 47.160 58.391 1.00 32.59 107 VAL A O 1
ATOM 936 N N . ASP A 1 115 ? -40.196 46.649 59.620 1.00 27.48 108 ASP A N 1
ATOM 937 C CA . ASP A 1 115 ? -39.514 46.804 60.897 1.00 26.23 108 ASP A CA 1
ATOM 938 C C . ASP A 1 115 ? -38.604 45.612 61.166 1.00 32.84 108 ASP A C 1
ATOM 939 O O . ASP A 1 115 ? -37.478 45.770 61.636 1.00 34.45 108 ASP A O 1
ATOM 944 N N . TYR A 1 116 ? -39.097 44.418 60.854 1.00 30.38 109 TYR A N 1
ATOM 945 C CA . TYR A 1 116 ? -38.365 43.193 61.145 1.00 29.71 109 TYR A CA 1
ATOM 946 C C . TYR A 1 116 ? -38.273 42.285 59.924 1.00 32.62 109 TYR A C 1
ATOM 947 O O . TYR A 1 116 ? -39.099 42.360 59.015 1.00 35.30 109 TYR A O 1
ATOM 956 N N . LEU A 1 117 ? -37.261 41.422 59.917 1.00 28.78 110 LEU A N 1
ATOM 957 C CA . LEU A 1 117 ? -37.019 40.522 58.795 1.00 25.93 110 LEU A CA 1
ATOM 958 C C . LEU A 1 117 ? -38.104 39.457 58.677 1.00 22.11 110 LEU A C 1
ATOM 959 O O . LEU A 1 117 ? -38.340 38.919 57.594 1.00 23.31 110 LEU A O 1
ATOM 964 N N . ARG A 1 118 ? -38.763 39.157 59.791 1.00 25.98 111 ARG A N 1
ATOM 965 C CA . ARG A 1 118 ? -39.794 38.126 59.811 1.00 26.43 111 ARG A CA 1
ATOM 966 C C . ARG A 1 118 ? -41.013 38.533 58.987 1.00 26.91 111 ARG A C 1
ATOM 967 O O . ARG A 1 118 ? -41.750 37.680 58.496 1.00 31.51 111 ARG A O 1
ATOM 975 N N . GLU A 1 119 ? -41.214 39.838 58.832 1.00 28.96 112 GLU A N 1
ATOM 976 C CA . GLU A 1 119 ? -42.300 40.351 58.005 1.00 24.01 112 GLU A CA 1
ATOM 977 C C . GLU A 1 119 ? -42.078 39.993 56.539 1.00 22.37 112 GLU A C 1
ATOM 978 O O . GLU A 1 119 ? -43.027 39.710 55.807 1.00 23.30 112 GLU A O 1
ATOM 984 N N . LEU A 1 120 ? -40.817 40.006 56.121 1.00 22.57 113 LEU A N 1
ATOM 985 C CA . LEU A 1 120 ? -40.455 39.700 54.742 1.00 23.47 113 LEU A CA 1
ATOM 986 C C . LEU A 1 120 ? -40.719 38.235 54.404 1.00 26.44 113 LEU A C 1
ATOM 987 O O . LEU A 1 120 ? -41.198 37.920 53.314 1.00 25.90 113 LEU A O 1
ATOM 992 N N . TYR A 1 121 ? -40.400 37.348 55.342 1.00 32.25 114 TYR A N 1
ATOM 993 C CA . TYR A 1 121 ? -40.681 35.924 55.184 1.00 24.00 114 TYR A CA 1
ATOM 994 C C . TYR A 1 121 ? -42.177 35.676 55.026 1.00 26.31 114 TYR A C 1
ATOM 995 O O . TYR A 1 121 ? -42.608 34.971 54.112 1.00 20.78 114 TYR A O 1
ATOM 1004 N N . VAL A 1 122 ? -42.960 36.262 55.929 1.00 22.73 115 VAL A N 1
ATOM 1005 C CA . VAL A 1 122 ? -44.411 36.095 55.940 1.00 23.01 115 VAL A CA 1
ATOM 1006 C C . VAL A 1 122 ? -45.043 36.552 54.626 1.00 28.11 115 VAL A C 1
ATOM 1007 O O . VAL A 1 122 ? -45.966 35.914 54.119 1.00 29.84 115 VAL A O 1
ATOM 1011 N N . ARG A 1 123 ? -44.540 37.649 54.070 1.00 22.31 116 ARG A N 1
ATOM 1012 C CA . ARG A 1 123 ? -45.031 38.128 52.783 1.00 23.39 116 ARG A CA 1
ATOM 1013 C C . ARG A 1 123 ? -44.724 37.125 51.674 1.00 22.68 116 ARG A C 1
ATOM 1014 O O . ARG A 1 123 ? -45.531 36.920 50.768 1.00 27.88 116 ARG A O 1
ATOM 1022 N N . ALA A 1 124 ? -43.555 36.496 51.759 1.00 24.86 117 ALA A N 1
ATOM 1023 C CA . ALA A 1 124 ? -43.123 35.539 50.747 1.00 24.51 117 ALA A CA 1
ATOM 1024 C C . ALA A 1 124 ? -43.799 34.183 50.927 1.00 28.62 117 ALA A C 1
ATOM 1025 O O . ALA A 1 124 ? -44.091 33.492 49.951 1.00 32.92 117 ALA A O 1
ATOM 1027 N N . ALA A 1 125 ? -44.040 33.804 52.178 1.00 24.75 118 ALA A N 1
ATOM 1028 C CA . ALA A 1 125 ? -44.686 32.532 52.482 1.00 24.67 118 ALA A CA 1
ATOM 1029 C C . ALA A 1 125 ? -45.542 32.647 53.742 1.00 26.35 118 ALA A C 1
ATOM 1030 O O . ALA A 1 125 ? -45.070 32.371 54.844 1.00 28.77 118 ALA A O 1
ATOM 1032 N N . PRO A 1 126 ? -46.812 33.049 53.572 1.00 25.33 119 PRO A N 1
ATOM 1033 C CA . PRO A 1 126 ? -47.772 33.351 54.645 1.00 21.68 119 PRO A CA 1
ATOM 1034 C C . PRO A 1 126 ? -47.958 32.251 55.695 1.00 27.08 119 PRO A C 1
ATOM 1035 O O . PRO A 1 126 ? -48.458 32.544 56.780 1.00 32.21 119 PRO A O 1
ATOM 1039 N N . ASP A 1 127 ? -47.567 31.019 55.388 1.00 41.19 120 ASP A N 1
ATOM 1040 C CA . ASP A 1 127 ? -47.777 29.908 56.313 1.00 34.98 120 ASP A CA 1
ATOM 1041 C C . ASP A 1 127 ? -46.467 29.187 56.629 1.00 32.36 120 ASP A C 1
ATOM 1042 O O . ASP A 1 127 ? -46.468 28.040 57.078 1.00 37.95 120 ASP A O 1
ATOM 1047 N N . VAL A 1 128 ? -45.349 29.870 56.406 1.00 32.11 121 VAL A N 1
ATOM 1048 C CA . VAL A 1 128 ? -44.036 29.241 56.516 1.00 32.63 121 VAL A CA 1
ATOM 1049 C C . VAL A 1 128 ? -43.686 28.857 57.956 1.00 31.45 121 VAL A C 1
ATOM 1050 O O . VAL A 1 128 ? -44.050 29.548 58.910 1.00 29.54 121 VAL A O 1
ATOM 1054 N N . THR A 1 129 ? -43.000 27.727 58.101 1.00 29.87 122 THR A N 1
ATOM 1055 C CA . THR A 1 129 ? -42.449 27.314 59.384 1.00 26.82 122 THR A CA 1
ATOM 1056 C C . THR A 1 129 ? -40.933 27.193 59.257 1.00 28.12 122 THR A C 1
ATOM 1057 O O . THR A 1 129 ? -40.426 26.222 58.697 1.00 36.37 122 THR A O 1
ATOM 1061 N N . CYS A 1 130 ? -40.214 28.188 59.768 1.00 29.59 123 CYS A N 1
ATOM 1062 C CA . CYS A 1 130 ? -38.770 28.256 59.574 1.00 25.94 123 CYS A CA 1
ATOM 1063 C C . CYS A 1 130 ? -38.078 29.150 60.592 1.00 31.93 123 CYS A C 1
ATOM 1064 O O . CYS A 1 130 ? -38.706 29.669 61.515 1.00 31.64 123 CYS A O 1
ATOM 1067 N N . ARG A 1 131 ? -36.772 29.319 60.409 1.00 35.20 124 ARG A N 1
ATOM 1068 C CA . ARG A 1 131 ? -35.996 30.285 61.173 1.00 24.61 124 ARG A CA 1
ATOM 1069 C C . ARG A 1 131 ? -35.812 31.548 60.338 1.00 27.16 124 ARG A C 1
ATOM 1070 O O . ARG A 1 131 ? -35.538 31.473 59.139 1.00 26.73 124 ARG A O 1
ATOM 1078 N N . VAL A 1 132 ? -35.975 32.706 60.967 1.00 26.33 125 VAL A N 1
ATOM 1079 C CA . VAL A 1 132 ? -35.744 33.974 60.283 1.00 24.30 125 VAL A CA 1
ATOM 1080 C C . VAL A 1 132 ? -34.263 34.324 60.359 1.00 25.10 125 VAL A C 1
ATOM 1081 O O . VAL A 1 132 ? -33.789 34.836 61.372 1.00 27.80 125 VAL A O 1
ATOM 1085 N N . THR A 1 133 ? -33.535 34.046 59.281 1.00 24.02 126 THR A N 1
ATOM 1086 C CA A THR A 1 133 ? -32.094 34.266 59.283 0.37 23.19 126 THR A CA 1
ATOM 1087 C CA B THR A 1 133 ? -32.083 34.205 59.253 0.63 23.92 126 THR A CA 1
ATOM 1088 C C . THR A 1 133 ? -31.599 34.989 58.036 1.00 24.70 126 THR A C 1
ATOM 1089 O O . THR A 1 133 ? -32.371 35.292 57.127 1.00 24.98 126 THR A O 1
ATOM 1096 N N . VAL A 1 134 ? -30.302 35.282 58.025 1.00 23.40 127 VAL A N 1
ATOM 1097 C CA . VAL A 1 134 ? -29.637 35.922 56.900 1.00 17.64 127 VAL A CA 1
ATOM 1098 C C . VAL A 1 134 ? -28.590 34.948 56.360 1.00 18.65 127 VAL A C 1
ATOM 1099 O O . VAL A 1 134 ? -28.082 34.113 57.110 1.00 20.61 127 VAL A O 1
ATOM 1103 N N . PRO A 1 135 ? -28.259 35.042 55.061 1.00 19.82 128 PRO A N 1
ATOM 1104 C CA . PRO A 1 135 ? -28.732 36.009 54.064 1.00 20.96 128 PRO A CA 1
ATOM 1105 C C . PRO A 1 135 ? -30.057 35.625 53.417 1.00 21.91 128 PRO A C 1
ATOM 1106 O O . PRO A 1 135 ? -30.505 34.484 53.534 1.00 18.19 128 PRO A O 1
ATOM 1110 N N . VAL A 1 136 ? -30.675 36.590 52.743 1.00 25.45 129 VAL A N 1
ATOM 1111 C CA . VAL A 1 136 ? -31.899 36.355 51.988 1.00 22.18 129 VAL A CA 1
ATOM 1112 C C . VAL A 1 136 ? -31.827 37.061 50.639 1.00 23.07 129 VAL A C 1
ATOM 1113 O O . VAL A 1 136 ? -31.750 38.288 50.578 1.00 30.82 129 VAL A O 1
ATOM 1117 N N . LEU A 1 137 ? -31.841 36.285 49.560 1.00 20.05 130 LEU A N 1
ATOM 1118 C CA . LEU A 1 137 ? -31.878 36.861 48.223 1.00 20.48 130 LEU A CA 1
ATOM 1119 C C . LEU A 1 137 ? -33.326 37.099 47.816 1.00 24.45 130 LEU A C 1
ATOM 1120 O O . LEU A 1 137 ? -34.126 36.165 47.758 1.00 24.42 130 LEU A O 1
ATOM 1125 N N . TRP A 1 138 ? -33.660 38.355 47.540 1.00 27.56 131 TRP A N 1
ATOM 1126 C CA . TRP A 1 138 ? -35.043 38.735 47.279 1.00 31.47 131 TRP A CA 1
ATOM 1127 C C . TRP A 1 138 ? -35.262 39.180 45.837 1.00 28.32 131 TRP A C 1
ATOM 1128 O O . TRP A 1 138 ? -34.484 39.960 45.291 1.00 24.27 131 TRP A O 1
ATOM 1139 N N . ASP A 1 139 ? -36.332 38.677 45.227 1.00 20.71 132 ASP A N 1
ATOM 1140 C CA . ASP A 1 139 ? -36.723 39.095 43.886 1.00 24.20 132 ASP A CA 1
ATOM 1141 C C . ASP A 1 139 ? -37.792 40.179 43.959 1.00 31.93 132 ASP A C 1
ATOM 1142 O O . ASP A 1 139 ? -38.831 39.994 44.588 1.00 34.44 132 ASP A O 1
ATOM 1147 N N . THR A 1 140 ? -37.534 41.310 43.311 1.00 25.75 133 THR A N 1
ATOM 1148 C CA . THR A 1 140 ? -38.455 42.440 43.356 1.00 22.06 133 THR A CA 1
ATOM 1149 C C . THR A 1 140 ? -39.579 42.314 42.331 1.00 25.19 133 THR A C 1
ATOM 1150 O O . THR A 1 140 ? -40.568 43.046 42.393 1.00 34.79 133 THR A O 1
ATOM 1154 N N . GLU A 1 141 ? -39.430 41.386 41.392 1.00 22.50 134 GLU A N 1
ATOM 1155 C CA . GLU A 1 141 ? -40.438 41.198 40.354 1.00 26.77 134 GLU A CA 1
ATOM 1156 C C . GLU A 1 141 ? -41.559 40.275 40.826 1.00 30.63 134 GLU A C 1
ATOM 1157 O O . GLU A 1 141 ? -42.736 40.624 40.739 1.00 26.65 134 GLU A O 1
ATOM 1163 N N . GLU A 1 142 ? -41.191 39.100 41.329 1.00 27.27 135 GLU A N 1
ATOM 1164 C CA . GLU A 1 142 ? -42.173 38.159 41.859 1.00 26.58 135 GLU A CA 1
ATOM 1165 C C . GLU A 1 142 ? -42.511 38.480 43.310 1.00 37.48 135 GLU A C 1
ATOM 1166 O O . GLU A 1 142 ? -43.439 37.904 43.880 1.00 37.33 135 GLU A O 1
ATOM 1172 N N . ASP A 1 143 ? -41.747 39.401 43.895 1.00 34.47 136 ASP A N 1
ATOM 1173 C CA . ASP A 1 143 ? -41.955 39.852 45.271 1.00 27.01 136 ASP A CA 1
ATOM 1174 C C . ASP A 1 143 ? -41.938 38.683 46.253 1.00 26.17 136 ASP A C 1
ATOM 1175 O O . ASP A 1 143 ? -42.916 38.440 46.960 1.00 32.31 136 ASP A O 1
ATOM 1180 N N . THR A 1 144 ? -40.819 37.964 46.290 1.00 31.42 137 THR A N 1
ATOM 1181 C CA . THR A 1 144 ? -40.684 36.798 47.157 1.00 31.21 137 THR A CA 1
ATOM 1182 C C . THR A 1 144 ? -39.219 36.424 47.375 1.00 27.58 137 THR A C 1
ATOM 1183 O O . THR A 1 144 ? -38.324 36.986 46.743 1.00 27.36 137 THR A O 1
ATOM 1187 N N . ILE A 1 145 ? -38.983 35.472 48.272 1.00 20.43 138 ILE A N 1
ATOM 1188 C CA . ILE A 1 145 ? -37.631 35.001 48.553 1.00 24.29 138 ILE A CA 1
ATOM 1189 C C . ILE A 1 145 ? -37.164 33.994 47.509 1.00 25.33 138 ILE A C 1
ATOM 1190 O O . ILE A 1 145 ? -37.769 32.934 47.346 1.00 28.50 138 ILE A O 1
ATOM 1195 N N . VAL A 1 146 ? -36.088 34.326 46.803 1.00 23.08 139 VAL A N 1
ATOM 1196 C CA . VAL A 1 146 ? -35.503 33.401 45.840 1.00 22.45 139 VAL A CA 1
ATOM 1197 C C . VAL A 1 146 ? -34.726 32.310 46.568 1.00 27.11 139 VAL A C 1
ATOM 1198 O O . VAL A 1 146 ? -35.104 31.139 46.534 1.00 25.91 139 VAL A O 1
ATOM 1202 N N . ASN A 1 147 ? -33.646 32.701 47.237 1.00 23.93 140 ASN A N 1
ATOM 1203 C CA . ASN A 1 147 ? -32.802 31.740 47.931 1.00 19.24 140 ASN A CA 1
ATOM 1204 C C . ASN A 1 147 ? -32.478 32.186 49.352 1.00 24.30 140 ASN A C 1
ATOM 1205 O O . ASN A 1 147 ? -32.489 33.378 49.661 1.00 23.23 140 ASN A O 1
ATOM 1210 N N . ASN A 1 148 ? -32.184 31.213 50.207 1.00 32.15 141 ASN A N 1
ATOM 1211 C CA . ASN A 1 148 ? -32.000 31.456 51.631 1.00 19.76 141 ASN A CA 1
ATOM 1212 C C . ASN A 1 148 ? -30.729 30.782 52.149 1.00 22.75 141 ASN A C 1
ATOM 1213 O O . ASN A 1 148 ? -30.495 30.701 53.356 1.00 17.31 141 ASN A O 1
ATOM 1218 N N . GLU A 1 149 ? -29.904 30.312 51.219 1.00 17.58 142 GLU A N 1
ATOM 1219 C CA . GLU A 1 149 ? -28.715 29.540 51.558 1.00 19.67 142 GLU A CA 1
ATOM 1220 C C . GLU A 1 149 ? -27.438 30.245 51.114 1.00 17.71 142 GLU A C 1
ATOM 1221 O O . GLU A 1 149 ? -27.263 30.542 49.933 1.00 19.63 142 GLU A O 1
ATOM 1227 N N . SER A 1 150 ? -26.547 30.499 52.068 1.00 20.41 143 SER A N 1
ATOM 1228 C CA . SER A 1 150 ? -25.296 31.202 51.803 1.00 24.81 143 SER A CA 1
ATOM 1229 C C . SER A 1 150 ? -24.470 30.529 50.713 1.00 21.25 143 SER A C 1
ATOM 1230 O O . SER A 1 150 ? -23.952 31.191 49.814 1.00 23.49 143 SER A O 1
ATOM 1233 N N . GLU A 1 151 ? -24.357 29.209 50.806 1.00 25.19 144 GLU A N 1
ATOM 1234 C CA . GLU A 1 151 ? -23.555 28.420 49.878 1.00 24.86 144 GLU A CA 1
ATOM 1235 C C . GLU A 1 151 ? -24.025 28.561 48.433 1.00 23.45 144 GLU A C 1
ATOM 1236 O O . GLU A 1 151 ? -23.212 28.652 47.512 1.00 21.12 144 GLU A O 1
ATOM 1242 N N . GLU A 1 152 ? -25.339 28.591 48.241 1.00 21.82 145 GLU A N 1
ATOM 1243 C CA . GLU A 1 152 ? -25.910 28.612 46.900 1.00 21.12 145 GLU A CA 1
ATOM 1244 C C . GLU A 1 152 ? -26.028 30.027 46.340 1.00 23.66 145 GLU A C 1
ATOM 1245 O O . GLU A 1 152 ? -25.904 30.231 45.132 1.00 25.29 145 GLU A O 1
ATOM 1251 N N . ILE A 1 153 ? -26.269 30.999 47.214 1.00 27.59 146 ILE A N 1
ATOM 1252 C CA . ILE A 1 153 ? -26.315 32.397 46.795 1.00 16.64 146 ILE A CA 1
ATOM 1253 C C . ILE A 1 153 ? -24.925 32.843 46.349 1.00 21.19 146 ILE A C 1
ATOM 1254 O O . ILE A 1 153 ? -24.780 33.566 45.362 1.00 23.34 146 ILE A O 1
ATOM 1259 N N . MET A 1 154 ? -23.905 32.395 47.076 1.00 18.24 147 MET A N 1
ATOM 1260 C CA . MET A 1 154 ? -22.522 32.649 46.690 1.00 23.15 147 MET A CA 1
ATOM 1261 C C . MET A 1 154 ? -22.232 32.053 45.317 1.00 23.92 147 MET A C 1
ATOM 1262 O O . MET A 1 154 ? -21.622 32.698 44.464 1.00 23.79 147 MET A O 1
ATOM 1267 N N . ARG A 1 155 ? -22.686 30.820 45.113 1.00 27.17 148 ARG A N 1
ATOM 1268 C CA . ARG A 1 155 ? -22.464 30.106 43.861 1.00 18.51 148 ARG A CA 1
ATOM 1269 C C . ARG A 1 155 ? -23.120 30.802 42.670 1.00 18.38 148 ARG A C 1
ATOM 1270 O O . ARG A 1 155 ? -22.486 30.996 41.633 1.00 22.31 148 ARG A O 1
ATOM 1278 N N . MET A 1 156 ? -24.385 31.178 42.817 1.00 17.77 149 MET A N 1
ATOM 1279 C CA . MET A 1 156 ? -25.109 31.797 41.713 1.00 21.11 149 MET A CA 1
ATOM 1280 C C . MET A 1 156 ? -24.634 33.231 41.464 1.00 21.33 149 MET A C 1
ATOM 1281 O O . MET A 1 156 ? -24.696 33.721 40.336 1.00 27.04 149 MET A O 1
ATOM 1286 N N . PHE A 1 157 ? -24.155 33.897 42.512 1.00 24.55 150 PHE A N 1
ATOM 1287 C CA . PHE A 1 157 ? -23.482 35.184 42.349 1.00 18.84 150 PHE A CA 1
ATOM 1288 C C . PHE A 1 157 ? -22.244 35.001 41.485 1.00 23.21 150 PHE A C 1
ATOM 1289 O O . PHE A 1 157 ? -21.867 35.877 40.707 1.00 20.49 150 PHE A O 1
ATOM 1297 N N . ASP A 1 158 ? -21.622 33.838 41.638 1.00 26.62 151 ASP A N 1
ATOM 1298 C CA . ASP A 1 158 ? -20.338 33.539 41.024 1.00 22.95 151 ASP A CA 1
ATOM 1299 C C . ASP A 1 158 ? -20.457 33.123 39.558 1.00 27.22 151 ASP A C 1
ATOM 1300 O O . ASP A 1 158 ? -19.658 33.540 38.722 1.00 29.00 151 ASP A O 1
ATOM 1305 N N . THR A 1 159 ? -21.459 32.309 39.245 1.00 28.24 152 THR A N 1
ATOM 1306 C CA . THR A 1 159 ? -21.506 31.655 37.941 1.00 34.04 152 THR A CA 1
ATOM 1307 C C . THR A 1 159 ? -22.654 32.093 37.032 1.00 29.25 152 THR A C 1
ATOM 1308 O O . THR A 1 159 ? -22.733 31.650 35.886 1.00 23.95 152 THR A O 1
ATOM 1312 N N . GLU A 1 160 ? -23.536 32.958 37.523 1.00 32.10 153 GLU A N 1
ATOM 1313 C CA . GLU A 1 160 ? -24.756 33.267 36.779 1.00 28.74 153 GLU A CA 1
ATOM 1314 C C . GLU A 1 160 ? -24.929 34.745 36.418 1.00 31.51 153 GLU A C 1
ATOM 1315 O O . GLU A 1 160 ? -25.756 35.081 35.569 1.00 32.84 153 GLU A O 1
ATOM 1321 N N . PHE A 1 161 ? -24.158 35.624 37.051 1.00 33.74 154 PHE A N 1
ATOM 1322 C CA . PHE A 1 161 ? -24.295 37.062 36.813 1.00 30.86 154 PHE A CA 1
ATOM 1323 C C . PHE A 1 161 ? -23.124 37.653 36.028 1.00 31.72 154 PHE A C 1
ATOM 1324 O O . PHE A 1 161 ? -22.719 38.790 36.274 1.00 27.92 154 PHE A O 1
ATOM 1332 N N . ASP A 1 162 ? -22.588 36.888 35.081 1.00 39.83 155 ASP A N 1
ATOM 1333 C CA . ASP A 1 162 ? -21.412 37.314 34.323 1.00 35.60 155 ASP A CA 1
ATOM 1334 C C . ASP A 1 162 ? -21.675 38.527 33.433 1.00 38.70 155 ASP A C 1
ATOM 1335 O O . ASP A 1 162 ? -20.752 39.270 33.100 1.00 42.05 155 ASP A O 1
ATOM 1340 N N . GLU A 1 163 ? -22.931 38.721 33.050 1.00 37.99 156 GLU A N 1
ATOM 1341 C CA . GLU A 1 163 ? -23.295 39.806 32.146 1.00 33.92 156 GLU A CA 1
ATOM 1342 C C . GLU A 1 163 ? -23.232 41.166 32.837 1.00 32.35 156 GLU A C 1
ATOM 1343 O O . GLU A 1 163 ? -23.064 42.198 32.186 1.00 34.46 156 GLU A O 1
ATOM 1349 N N . PHE A 1 164 ? -23.347 41.164 34.161 1.00 28.77 157 PHE A N 1
ATOM 1350 C CA . PHE A 1 164 ? -23.480 42.409 34.909 1.00 29.50 157 PHE A CA 1
ATOM 1351 C C . PHE A 1 164 ? -22.344 42.631 35.904 1.00 25.72 157 PHE A C 1
ATOM 1352 O O . PHE A 1 164 ? -22.288 43.663 36.572 1.00 29.93 157 PHE A O 1
ATOM 1360 N N . ALA A 1 165 ? -21.439 41.663 35.998 1.00 32.18 158 ALA A N 1
ATOM 1361 C CA . ALA A 1 165 ? -20.277 41.791 36.868 1.00 31.89 158 ALA A CA 1
ATOM 1362 C C . ALA A 1 165 ? -19.264 42.760 36.267 1.00 31.52 158 ALA A C 1
ATOM 1363 O O . ALA A 1 165 ? -19.096 42.815 35.048 1.00 37.45 158 ALA A O 1
ATOM 1365 N N . ASP A 1 166 ? -18.591 43.523 37.122 1.00 26.13 159 ASP A N 1
ATOM 1366 C CA . ASP A 1 166 ? -17.616 44.505 36.660 1.00 27.19 159 ASP A CA 1
ATOM 1367 C C . ASP A 1 166 ? -16.209 43.920 36.583 1.00 25.21 159 ASP A C 1
ATOM 1368 O O . ASP A 1 166 ? -15.343 44.457 35.894 1.00 23.97 159 ASP A O 1
ATOM 1373 N N . HIS A 1 167 ? -15.986 42.818 37.291 1.00 26.96 160 HIS A N 1
ATOM 1374 C CA . HIS A 1 167 ? -14.667 42.197 37.329 1.00 32.32 160 HIS A CA 1
ATOM 1375 C C . HIS A 1 167 ? -14.674 40.813 36.693 1.00 31.78 160 HIS A C 1
ATOM 1376 O O . HIS A 1 167 ? -15.602 40.030 36.893 1.00 35.01 160 HIS A O 1
ATOM 1383 N N . THR A 1 168 ? -13.631 40.519 35.923 1.00 28.65 161 THR A N 1
ATOM 1384 C CA . THR A 1 168 ? -13.479 39.203 35.321 1.00 29.67 161 THR A CA 1
ATOM 1385 C C . THR A 1 168 ? -12.800 38.270 36.319 1.00 32.11 161 THR A C 1
ATOM 1386 O O . THR A 1 168 ? -11.664 37.839 36.119 1.00 34.32 161 THR A O 1
ATOM 1390 N N . VAL A 1 169 ? -13.504 37.980 37.407 1.00 24.54 162 VAL A N 1
ATOM 1391 C CA . VAL A 1 169 ? -12.998 37.083 38.435 1.00 26.66 162 VAL A CA 1
ATOM 1392 C C . VAL A 1 169 ? -13.795 35.786 38.400 1.00 29.71 162 VAL A C 1
ATOM 1393 O O . VAL A 1 169 ? -15.012 35.806 38.238 1.00 30.08 162 VAL A O 1
ATOM 1397 N N . ASP A 1 170 ? -13.106 34.660 38.539 1.00 22.17 163 ASP A N 1
ATOM 1398 C CA . ASP A 1 170 ? -13.756 33.359 38.457 1.00 25.46 163 ASP A CA 1
ATOM 1399 C C . ASP A 1 170 ? -13.437 32.520 39.693 1.00 30.97 163 ASP A C 1
ATOM 1400 O O . ASP A 1 170 ? -12.434 31.808 39.732 1.00 29.25 163 ASP A O 1
ATOM 1405 N N . LEU A 1 171 ? -14.302 32.612 40.700 1.00 29.52 164 LEU A N 1
ATOM 1406 C CA . LEU A 1 171 ? -14.080 31.944 41.979 1.00 27.59 164 LEU A CA 1
ATOM 1407 C C . LEU A 1 171 ? -14.571 30.498 41.966 1.00 33.78 164 LEU A C 1
ATOM 1408 O O . LEU A 1 171 ? -14.715 29.869 43.015 1.00 34.41 164 LEU A O 1
ATOM 1413 N N . TYR A 1 172 ? -14.832 29.984 40.771 1.00 28.38 165 TYR A N 1
ATOM 1414 C CA . TYR A 1 172 ? -15.213 28.588 40.588 1.00 32.51 165 TYR A CA 1
ATOM 1415 C C . TYR A 1 172 ? -14.705 28.123 39.226 1.00 29.19 165 TYR A C 1
ATOM 1416 O O . TYR A 1 172 ? -15.493 27.741 38.361 1.00 29.84 165 TYR A O 1
ATOM 1425 N N . PRO A 1 173 ? -13.374 28.155 39.034 1.00 26.21 166 PRO A N 1
ATOM 1426 C CA . PRO A 1 173 ? -12.776 28.010 37.704 1.00 28.09 166 PRO A CA 1
ATOM 1427 C C . PRO A 1 173 ? -12.699 26.572 37.205 1.00 37.98 166 PRO A C 1
ATOM 1428 O O . PRO A 1 173 ? -12.736 25.630 37.994 1.00 36.52 166 PRO A O 1
ATOM 1432 N N . GLU A 1 174 ? -12.584 26.425 35.889 1.00 40.52 167 GLU A N 1
ATOM 1433 C CA . GLU A 1 174 ? -12.483 25.120 35.250 1.00 39.52 167 GLU A CA 1
ATOM 1434 C C . GLU A 1 174 ? -11.232 24.375 35.705 1.00 41.33 167 GLU A C 1
ATOM 1435 O O . GLU A 1 174 ? -10.136 24.934 35.717 1.00 43.07 167 GLU A O 1
ATOM 1441 N N . GLY A 1 175 ? -11.406 23.113 36.083 1.00 32.90 168 GLY A N 1
ATOM 1442 C CA . GLY A 1 175 ? -10.297 22.287 36.519 1.00 30.63 168 GLY A CA 1
ATOM 1443 C C . GLY A 1 175 ? -10.127 22.282 38.026 1.00 37.98 168 GLY A C 1
ATOM 1444 O O . GLY A 1 175 ? -9.395 21.458 38.574 1.00 44.07 168 GLY A O 1
ATOM 1445 N N . TYR A 1 176 ? -10.807 23.205 38.699 1.00 38.15 169 TYR A N 1
ATOM 1446 C CA . TYR A 1 176 ? -10.715 23.322 40.151 1.00 34.90 169 TYR A CA 1
ATOM 1447 C C . TYR A 1 176 ? -12.038 22.991 40.837 1.00 32.79 169 TYR A C 1
ATOM 1448 O O . TYR A 1 176 ? -12.065 22.689 42.030 1.00 36.14 169 TYR A O 1
ATOM 1457 N N . GLN A 1 177 ? -13.124 23.050 40.071 1.00 31.36 170 GLN A N 1
ATOM 1458 C CA . GLN A 1 177 ? -14.484 22.956 40.604 1.00 27.62 170 GLN A CA 1
ATOM 1459 C C . GLN A 1 177 ? -14.722 21.757 41.518 1.00 31.96 170 GLN A C 1
ATOM 1460 O O . GLN A 1 177 ? -15.307 21.896 42.592 1.00 32.59 170 GLN A O 1
ATOM 1466 N N . GLU A 1 178 ? -14.268 20.585 41.087 1.00 34.97 171 GLU A N 1
ATOM 1467 C CA . GLU A 1 178 ? -14.485 19.353 41.838 1.00 34.25 171 GLU A CA 1
ATOM 1468 C C . GLU A 1 178 ? -13.817 19.415 43.209 1.00 36.53 171 GLU A C 1
ATOM 1469 O O . GLU A 1 178 ? -14.376 18.952 44.203 1.00 33.81 171 GLU A O 1
ATOM 1475 N N . LYS A 1 179 ? -12.622 19.997 43.255 1.00 38.31 172 LYS A N 1
ATOM 1476 C CA . LYS A 1 179 ? -11.895 20.162 44.508 1.00 31.67 172 LYS A CA 1
ATOM 1477 C C . LYS A 1 179 ? -12.513 21.268 45.358 1.00 27.33 172 LYS A C 1
ATOM 1478 O O . LYS A 1 179 ? -12.601 21.144 46.580 1.00 28.34 172 LYS A O 1
ATOM 1484 N N . VAL A 1 180 ? -12.940 22.344 44.704 1.00 28.42 173 VAL A N 1
ATOM 1485 C CA . VAL A 1 180 ? -13.595 23.452 45.392 1.00 32.46 173 VAL A CA 1
ATOM 1486 C C . VAL A 1 180 ? -14.872 22.972 46.071 1.00 31.11 173 VAL A C 1
ATOM 1487 O O . VAL A 1 180 ? -15.131 23.301 47.228 1.00 30.41 173 VAL A O 1
ATOM 1491 N N . ASP A 1 181 ? -15.658 22.179 45.349 1.00 36.04 174 ASP A N 1
ATOM 1492 C CA . ASP A 1 181 ? -16.875 21.597 45.901 1.00 31.20 174 ASP A CA 1
ATOM 1493 C C . ASP A 1 181 ? -16.554 20.629 47.037 1.00 28.40 174 ASP A C 1
ATOM 1494 O O . ASP A 1 181 ? -17.360 20.436 47.946 1.00 32.27 174 ASP A O 1
ATOM 1499 N N . GLN A 1 182 ? -15.370 20.025 46.980 1.00 29.60 175 GLN A N 1
ATOM 1500 C CA . GLN A 1 182 ? -14.948 19.076 48.003 1.00 31.01 175 GLN A CA 1
ATOM 1501 C C . GLN A 1 182 ? -14.559 19.786 49.296 1.00 31.78 175 GLN A C 1
ATOM 1502 O O . GLN A 1 182 ? -14.983 19.390 50.382 1.00 33.82 175 GLN A O 1
ATOM 1508 N N . ILE A 1 183 ? -13.748 20.832 49.170 1.00 26.25 176 ILE A N 1
ATOM 1509 C CA . ILE A 1 183 ? 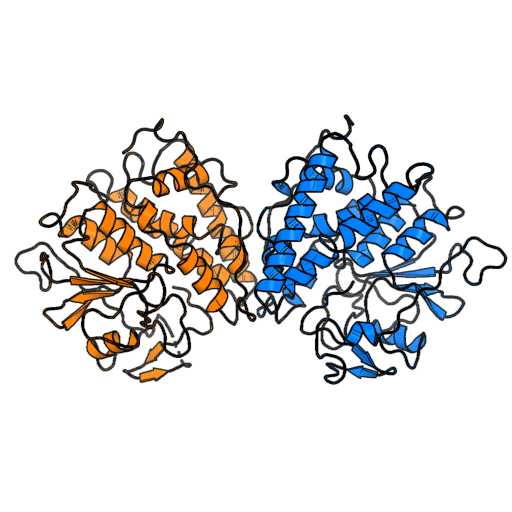-13.260 21.573 50.329 1.00 21.75 176 ILE A CA 1
ATOM 1510 C C . ILE A 1 183 ? -14.405 22.235 51.090 1.00 23.71 176 ILE A C 1
ATOM 1511 O O . ILE A 1 183 ? -14.444 22.202 52.321 1.00 28.69 176 ILE A O 1
ATOM 1516 N N . ILE A 1 184 ? -15.335 22.832 50.349 1.00 25.72 177 ILE A N 1
ATOM 1517 C CA . ILE A 1 184 ? -16.509 23.465 50.943 1.00 25.79 177 ILE A CA 1
ATOM 1518 C C . ILE A 1 184 ? -17.310 22.465 51.773 1.00 28.20 177 ILE A C 1
ATOM 1519 O O . ILE A 1 184 ? -17.758 22.775 52.877 1.00 28.20 177 ILE A O 1
ATOM 1524 N N . ASP A 1 185 ? -17.469 21.257 51.242 1.00 27.19 178 ASP A N 1
ATOM 1525 C CA . ASP A 1 185 ? -18.225 20.216 51.926 1.00 30.53 178 ASP A CA 1
ATOM 1526 C C . ASP A 1 185 ? -17.497 19.718 53.172 1.00 29.90 178 ASP A C 1
ATOM 1527 O O . ASP A 1 185 ? -18.124 19.432 54.192 1.00 30.14 178 ASP A O 1
ATOM 1532 N N . ASN A 1 186 ? -16.173 19.621 53.089 1.00 32.86 179 ASN A N 1
ATOM 1533 C CA . ASN A 1 186 ? -15.378 19.095 54.192 1.00 28.24 179 ASN A CA 1
ATOM 1534 C C . ASN A 1 186 ? -15.374 20.043 55.387 1.00 32.41 179 ASN A C 1
ATOM 1535 O O . ASN A 1 186 ? -15.811 19.672 56.474 1.00 29.27 179 ASN A O 1
ATOM 1540 N N . ILE A 1 187 ? -14.893 21.266 55.180 1.00 36.00 180 ILE A N 1
ATOM 1541 C CA . ILE A 1 187 ? -14.751 22.238 56.264 1.00 28.62 180 ILE A CA 1
ATOM 1542 C C . ILE A 1 187 ? -16.086 22.666 56.870 1.00 28.45 180 ILE A C 1
ATOM 1543 O O . ILE A 1 187 ? -16.121 23.368 57.882 1.00 28.65 180 ILE A O 1
ATOM 1548 N N . TYR A 1 188 ? -17.179 22.244 56.244 1.00 28.60 181 TYR A N 1
ATOM 1549 C CA . TYR A 1 188 ? -18.513 22.683 56.630 1.00 29.44 181 TYR A CA 1
ATOM 1550 C C . TYR A 1 188 ? -18.885 22.316 58.065 1.00 30.67 181 TYR A C 1
ATOM 1551 O O . TYR A 1 188 ? -19.341 23.166 58.829 1.00 27.17 181 TYR A O 1
ATOM 1560 N N . GLU A 1 189 ? -18.693 21.053 58.431 1.00 34.00 182 GLU A N 1
ATOM 1561 C CA . GLU A 1 189 ? -19.094 20.585 59.756 1.00 36.41 182 GLU A CA 1
ATOM 1562 C C . GLU A 1 189 ? -18.065 20.877 60.862 1.00 28.41 182 GLU A C 1
ATOM 1563 O O . GLU A 1 189 ? -18.432 21.418 61.905 1.00 27.56 182 GLU A O 1
ATOM 1569 N N . PRO A 1 190 ? -16.779 20.527 60.654 1.00 27.79 183 PRO A N 1
ATOM 1570 C CA . PRO A 1 190 ? -15.857 20.746 61.776 1.00 20.74 183 PRO A CA 1
ATOM 1571 C C . PRO A 1 190 ? -15.473 22.208 62.002 1.00 28.33 183 PRO A C 1
ATOM 1572 O O . PRO A 1 190 ? -15.099 22.559 63.120 1.00 29.97 183 PRO A O 1
ATOM 1576 N N . ILE A 1 191 ? -15.563 23.043 60.971 1.00 28.42 184 ILE A N 1
ATOM 1577 C CA . ILE A 1 191 ? -15.096 24.422 61.084 1.00 27.49 184 ILE A CA 1
ATOM 1578 C C . ILE A 1 191 ? -16.226 25.450 61.025 1.00 24.37 184 ILE A C 1
ATOM 1579 O O . ILE A 1 191 ? -16.388 26.245 61.950 1.00 24.64 184 ILE A O 1
ATOM 1584 N N . ASN A 1 192 ? -16.999 25.439 59.942 1.00 20.38 185 ASN A N 1
ATOM 1585 C CA . ASN A 1 192 ? -18.080 26.408 59.771 1.00 23.01 185 ASN A CA 1
ATOM 1586 C C . ASN A 1 192 ? -19.177 26.262 60.825 1.00 29.15 185 ASN A C 1
ATOM 1587 O O . ASN A 1 192 ? -19.577 27.243 61.452 1.00 33.73 185 ASN A O 1
ATOM 1592 N N . ASN A 1 193 ? -19.658 25.038 61.017 1.00 25.73 186 ASN A N 1
ATOM 1593 C CA . ASN A 1 193 ? -20.682 24.770 62.021 1.00 32.11 186 ASN A CA 1
ATOM 1594 C C . ASN A 1 193 ? -20.086 24.355 63.361 1.00 31.29 186 ASN A C 1
ATOM 1595 O O . ASN A 1 193 ? -20.753 24.426 64.394 1.00 28.13 186 ASN A O 1
ATOM 1600 N N . GLY A 1 194 ? -18.828 23.927 63.334 1.00 25.70 187 GLY A N 1
ATOM 1601 C CA . GLY A 1 194 ? -18.163 23.412 64.517 1.00 25.39 187 GLY A CA 1
ATOM 1602 C C . GLY A 1 194 ? -18.072 24.392 65.670 1.00 28.31 187 GLY A C 1
ATOM 1603 O O . GLY A 1 194 ? -18.255 24.015 66.828 1.00 28.97 187 GLY A O 1
ATOM 1604 N N . VAL A 1 195 ? -17.791 25.652 65.356 1.00 24.11 188 VAL A N 1
ATOM 1605 C CA . VAL A 1 195 ? -17.639 26.679 66.381 1.00 20.51 188 VAL A CA 1
ATOM 1606 C C . VAL A 1 195 ? -18.953 26.954 67.112 1.00 20.94 188 VAL A C 1
ATOM 1607 O O . VAL A 1 195 ? -18.956 27.214 68.315 1.00 24.58 188 VAL A O 1
ATOM 1611 N N . TYR A 1 196 ? -20.065 26.889 66.386 1.00 23.03 189 TYR A N 1
ATOM 1612 C CA . TYR A 1 196 ? -21.379 27.112 66.980 1.00 23.52 189 TYR A CA 1
ATOM 1613 C C . TYR A 1 196 ? -21.835 25.895 67.774 1.00 30.54 189 TYR A C 1
ATOM 1614 O O . TYR A 1 196 ? -22.550 26.022 68.768 1.00 30.84 189 TYR A O 1
ATOM 1623 N N . ARG A 1 197 ? -21.416 24.715 67.329 1.00 28.07 190 ARG A N 1
ATOM 1624 C CA . ARG A 1 197 ? -21.713 23.481 68.044 1.00 23.65 190 ARG A CA 1
ATOM 1625 C C . ARG A 1 197 ? -20.992 23.480 69.385 1.00 23.39 190 ARG A C 1
ATOM 1626 O O . ARG A 1 197 ? -21.527 23.018 70.391 1.00 32.88 190 ARG A O 1
ATOM 1634 N N . ALA A 1 198 ? -19.776 24.016 69.390 1.00 23.43 191 ALA A N 1
ATOM 1635 C CA . ALA A 1 198 ? -18.993 24.132 70.611 1.00 25.94 191 ALA A CA 1
ATOM 1636 C C . ALA A 1 198 ? -19.538 25.240 71.507 1.00 32.74 191 ALA A C 1
ATOM 1637 O O . ALA A 1 198 ? -19.560 25.107 72.730 1.00 36.36 191 ALA A O 1
ATOM 1639 N N . GLY A 1 199 ? -19.982 26.330 70.889 1.00 24.19 192 GLY A N 1
ATOM 1640 C CA . GLY A 1 199 ? -20.455 27.491 71.621 1.00 25.05 192 GLY A CA 1
ATOM 1641 C C . GLY A 1 199 ? -21.795 27.301 72.305 1.00 27.20 192 GLY A C 1
ATOM 1642 O O . GLY A 1 199 ? -21.971 27.696 73.458 1.00 29.27 192 GLY A O 1
ATOM 1643 N N . PHE A 1 200 ? -22.745 26.702 71.595 1.00 27.47 193 PHE A N 1
ATOM 1644 C CA . PHE A 1 200 ? -24.075 26.468 72.146 1.00 28.58 193 PHE A CA 1
ATOM 1645 C C . PHE A 1 200 ? -24.179 25.080 72.769 1.00 36.49 193 PHE A C 1
ATOM 1646 O O . PHE A 1 200 ? -25.276 24.603 73.060 1.00 37.54 193 PHE A O 1
ATOM 1654 N N . ALA A 1 201 ? -23.031 24.437 72.969 1.00 32.61 194 ALA A N 1
ATOM 1655 C CA . ALA A 1 201 ? -22.986 23.117 73.590 1.00 33.46 194 ALA A CA 1
ATOM 1656 C C . ALA A 1 201 ? -23.577 23.164 74.993 1.00 38.00 194 ALA A C 1
ATOM 1657 O O . ALA A 1 201 ? -23.270 24.063 75.775 1.00 39.78 194 ALA A O 1
ATOM 1659 N N . THR A 1 202 ? -24.429 22.194 75.305 1.00 36.45 195 THR A N 1
ATOM 1660 C CA . THR A 1 202 ? -25.110 22.167 76.592 1.00 31.28 195 THR A CA 1
ATOM 1661 C C . THR A 1 202 ? -24.588 21.038 77.477 1.00 36.31 195 THR A C 1
ATOM 1662 O O . THR A 1 202 ? -24.837 21.017 78.682 1.00 40.15 195 THR A O 1
ATOM 1666 N N . GLU A 1 203 ? -23.864 20.104 76.870 1.00 37.18 196 GLU A N 1
ATOM 1667 C CA . GLU A 1 203 ? -23.249 19.006 77.607 1.00 39.11 196 GLU A CA 1
ATOM 1668 C C . GLU A 1 203 ? -21.755 18.951 77.301 1.00 36.76 196 GLU A C 1
ATOM 1669 O O . GLU A 1 203 ? -21.300 19.512 76.305 1.00 33.71 196 GLU A O 1
ATOM 1675 N N . GLN A 1 204 ? -20.995 18.276 78.157 1.00 31.22 197 GLN A N 1
ATOM 1676 C CA . GLN A 1 204 ? -19.540 18.271 78.039 1.00 31.76 197 GLN A CA 1
ATOM 1677 C C . GLN A 1 204 ? -19.044 17.480 76.831 1.00 35.32 197 GLN A C 1
ATOM 1678 O O . GLN A 1 204 ? -18.214 17.969 76.063 1.00 33.09 197 GLN A O 1
ATOM 1684 N N . GLU A 1 205 ? -19.553 16.262 76.667 1.00 36.45 198 GLU A N 1
ATOM 1685 C CA . GLU A 1 205 ? -19.118 15.387 75.578 1.00 36.71 198 GLU A CA 1
ATOM 1686 C C . GLU A 1 205 ? -19.340 15.984 74.175 1.00 37.08 198 GLU A C 1
ATOM 1687 O O . GLU A 1 205 ? -18.451 15.885 73.334 1.00 35.32 198 GLU A O 1
ATOM 1693 N N . PRO A 1 206 ? -20.512 16.598 73.909 1.00 39.52 199 PRO A N 1
ATOM 1694 C CA . PRO A 1 206 ? -20.646 17.253 72.599 1.00 31.92 199 PRO A CA 1
ATOM 1695 C C . PRO A 1 206 ? -19.641 18.384 72.385 1.00 35.90 199 PRO A C 1
ATOM 1696 O O . PRO A 1 206 ? -19.111 18.520 71.283 1.00 34.54 199 PRO A O 1
ATOM 1700 N N . TYR A 1 207 ? -19.388 19.179 73.422 1.00 29.02 200 TYR A N 1
ATOM 1701 C CA . TYR A 1 207 ? -18.400 20.251 73.342 1.00 27.58 200 TYR A CA 1
ATOM 1702 C C . TYR A 1 207 ? -17.014 19.698 73.033 1.00 31.09 200 TYR A C 1
ATOM 1703 O O . TYR A 1 207 ? -16.299 20.231 72.185 1.00 34.75 200 TYR A O 1
ATOM 1712 N N . ASP A 1 208 ? -16.643 18.631 73.735 1.00 32.35 201 ASP A N 1
ATOM 1713 C CA . ASP A 1 208 ? -15.330 18.014 73.577 1.00 27.37 201 ASP A CA 1
ATOM 1714 C C . ASP A 1 208 ? -15.076 17.579 72.137 1.00 34.08 201 ASP A C 1
ATOM 1715 O O . ASP A 1 208 ? -14.002 17.823 71.589 1.00 38.04 201 ASP A O 1
ATOM 1720 N N . GLU A 1 209 ? -16.069 16.938 71.530 1.00 27.48 202 GLU A N 1
ATOM 1721 C CA . GLU A 1 209 ? -15.960 16.493 70.145 1.00 30.87 202 GLU A CA 1
ATOM 1722 C C . GLU A 1 209 ? -15.892 17.675 69.184 1.00 30.23 202 GLU A C 1
ATOM 1723 O O . GLU A 1 209 ? -15.099 17.675 68.242 1.00 25.03 202 GLU A O 1
ATOM 1729 N N . ALA A 1 210 ? -16.729 18.678 69.432 1.00 29.60 203 ALA A N 1
ATOM 1730 C CA . ALA A 1 210 ? -16.795 19.858 68.577 1.00 28.82 203 ALA A CA 1
ATOM 1731 C C . ALA A 1 210 ? -15.473 20.616 68.571 1.00 28.77 203 ALA A C 1
ATOM 1732 O O . ALA A 1 210 ? -15.066 21.159 67.546 1.00 30.87 203 ALA A O 1
ATOM 1734 N N . VAL A 1 211 ? -14.803 20.644 69.718 1.00 26.06 204 VAL A N 1
ATOM 1735 C CA . VAL A 1 211 ? -13.516 21.319 69.839 1.00 26.10 204 VAL A CA 1
ATOM 1736 C C . VAL A 1 211 ? -12.392 20.471 69.248 1.00 26.64 204 VAL A C 1
ATOM 1737 O O . VAL A 1 211 ? -11.528 20.982 68.532 1.00 19.64 204 VAL A O 1
ATOM 1741 N N . ALA A 1 212 ? -12.416 19.175 69.544 1.00 31.94 205 ALA A N 1
ATOM 1742 C CA . ALA A 1 212 ? -11.403 18.250 69.046 1.00 28.05 205 ALA A CA 1
ATOM 1743 C C . ALA A 1 212 ? -11.397 18.200 67.521 1.00 26.18 205 ALA A C 1
ATOM 1744 O O . ALA A 1 212 ? -10.342 18.288 66.894 1.00 27.94 205 ALA A O 1
ATOM 1746 N N . GLU A 1 213 ? -12.582 18.066 66.933 1.00 22.42 206 GLU A N 1
ATOM 1747 C CA . GLU A 1 213 ? -12.718 18.013 65.481 1.00 28.29 206 GLU A CA 1
ATOM 1748 C C . GLU A 1 213 ? -12.328 19.334 64.828 1.00 25.63 206 GLU A C 1
ATOM 1749 O O . GLU A 1 213 ? -11.730 19.351 63.752 1.00 23.45 206 GLU A O 1
ATOM 1755 N N . LEU A 1 214 ? -12.670 20.437 65.487 1.00 26.50 207 LEU A N 1
ATOM 1756 C CA . LEU A 1 214 ? -12.407 21.773 64.962 1.00 19.40 207 LEU A CA 1
ATOM 1757 C C . LEU A 1 214 ? -10.918 22.046 64.782 1.00 21.15 207 LEU A C 1
ATOM 1758 O O . LEU A 1 214 ? -10.459 22.318 63.673 1.00 25.59 207 LEU A O 1
ATOM 1763 N N . PHE A 1 215 ? -10.167 21.978 65.877 1.00 21.55 208 PHE A N 1
ATOM 1764 C CA . PHE A 1 215 ? -8.742 22.282 65.840 1.00 20.22 208 PHE A CA 1
ATOM 1765 C C . PHE A 1 215 ? -7.954 21.189 65.128 1.00 21.65 208 PHE A C 1
ATOM 1766 O O . PHE A 1 215 ? -6.826 21.412 64.687 1.00 17.54 208 PHE A O 1
ATOM 1774 N N . GLY A 1 216 ? -8.553 20.009 65.017 1.00 23.42 209 GLY A N 1
ATOM 1775 C CA . GLY A 1 216 ? -7.980 18.949 64.212 1.00 16.99 209 GLY A CA 1
ATOM 1776 C C . GLY A 1 216 ? -8.078 19.325 62.748 1.00 22.68 209 GLY A C 1
ATOM 1777 O O . GLY A 1 216 ? -7.125 19.162 61.985 1.00 28.46 209 GLY A O 1
ATOM 1778 N N . ALA A 1 217 ? -9.240 19.844 62.361 1.00 24.92 210 ALA A N 1
ATOM 1779 C CA . ALA A 1 217 ? -9.474 20.289 60.992 1.00 24.11 210 ALA A CA 1
ATOM 1780 C C . ALA A 1 217 ? -8.600 21.489 60.643 1.00 30.37 210 ALA A C 1
ATOM 1781 O O . ALA A 1 217 ? -8.071 21.582 59.535 1.00 32.91 210 ALA A O 1
ATOM 1783 N N . LEU A 1 218 ? -8.454 22.405 61.596 1.00 28.23 211 LEU A N 1
ATOM 1784 C CA . LEU A 1 218 ? -7.644 23.602 61.396 1.00 27.57 211 LEU A CA 1
ATOM 1785 C C . LEU A 1 218 ? -6.169 23.254 61.221 1.00 30.00 211 LEU A C 1
ATOM 1786 O O . LEU A 1 218 ? -5.461 23.891 60.440 1.00 31.82 211 LEU A O 1
ATOM 1791 N N . ALA A 1 219 ? -5.713 22.241 61.950 1.00 23.65 212 ALA A N 1
ATOM 1792 C CA . ALA A 1 219 ? -4.325 21.804 61.865 1.00 23.11 212 ALA A CA 1
ATOM 1793 C C . ALA A 1 219 ? -4.043 21.140 60.521 1.00 29.30 212 ALA A C 1
ATOM 1794 O O . ALA A 1 219 ? -2.940 21.250 59.985 1.00 29.35 212 ALA A O 1
ATOM 1796 N N . HIS A 1 220 ? -5.045 20.452 59.984 1.00 25.39 213 HIS A N 1
ATOM 1797 C CA . HIS A 1 220 ? -4.908 19.782 58.696 1.00 29.08 213 HIS A CA 1
ATOM 1798 C C . HIS A 1 220 ? -4.706 20.790 57.573 1.00 34.98 213 HIS A C 1
ATOM 1799 O O . HIS A 1 220 ? -3.747 20.695 56.807 1.00 32.08 213 HIS A O 1
ATOM 1806 N N . TRP A 1 221 ? -5.610 21.760 57.485 1.00 30.18 214 TRP A N 1
ATOM 1807 C CA . TRP A 1 221 ? -5.549 22.765 56.431 1.00 25.68 214 TRP A CA 1
ATOM 1808 C C . TRP A 1 221 ? -4.373 23.715 56.624 1.00 28.26 214 TRP A C 1
ATOM 1809 O O . TRP A 1 221 ? -3.965 24.403 55.691 1.00 28.89 214 TRP A O 1
ATOM 1820 N N . ASP A 1 222 ? -3.828 23.750 57.836 1.00 23.33 215 ASP A N 1
ATOM 1821 C CA . ASP A 1 222 ? -2.649 24.561 58.106 1.00 26.24 215 ASP A CA 1
ATOM 1822 C C . ASP A 1 222 ? -1.427 23.946 57.435 1.00 29.44 215 ASP A C 1
ATOM 1823 O O . ASP A 1 222 ? -0.575 24.659 56.903 1.00 37.74 215 ASP A O 1
ATOM 1828 N N . ASP A 1 223 ? -1.349 22.619 57.458 1.00 27.47 216 ASP A N 1
ATOM 1829 C CA . ASP A 1 223 ? -0.260 21.907 56.800 1.00 33.85 216 ASP A CA 1
ATOM 1830 C C . ASP A 1 223 ? -0.423 21.951 55.285 1.00 37.67 216 ASP A C 1
ATOM 1831 O O . ASP A 1 223 ? 0.560 21.992 54.545 1.00 43.02 216 ASP A O 1
ATOM 1836 N N . VAL A 1 224 ? -1.672 21.940 54.833 1.00 32.80 217 VAL A N 1
ATOM 1837 C CA . VAL A 1 224 ? -1.977 21.985 53.409 1.00 24.78 217 VAL A CA 1
ATOM 1838 C C . VAL A 1 224 ? -1.590 23.341 52.823 1.00 39.43 217 VAL A C 1
ATOM 1839 O O . VAL A 1 224 ? -1.061 23.424 51.714 1.00 38.02 217 VAL A O 1
ATOM 1843 N N . LEU A 1 225 ? -1.833 24.399 53.590 1.00 38.95 218 LEU A N 1
ATOM 1844 C CA . LEU A 1 225 ? -1.577 25.760 53.130 1.00 39.05 218 LEU A CA 1
ATOM 1845 C C . LEU A 1 225 ? -0.121 26.179 53.313 1.00 39.04 218 LEU A C 1
ATOM 1846 O O . LEU A 1 225 ? 0.202 27.364 53.249 1.00 42.55 218 LEU A O 1
ATOM 1851 N N . ALA A 1 226 ? 0.754 25.206 53.540 1.00 38.04 219 ALA A N 1
ATOM 1852 C CA . ALA A 1 226 ? 2.172 25.490 53.712 1.00 36.38 219 ALA A CA 1
ATOM 1853 C C . ALA A 1 226 ? 2.896 25.500 52.370 1.00 38.59 219 ALA A C 1
ATOM 1854 O O . ALA A 1 226 ? 3.950 26.123 52.229 1.00 35.21 219 ALA A O 1
ATOM 1856 N N . ASP A 1 227 ? 2.327 24.810 51.386 1.00 47.83 220 ASP A N 1
ATOM 1857 C CA . ASP A 1 227 ? 2.976 24.669 50.086 1.00 42.06 220 ASP A CA 1
ATOM 1858 C C . ASP A 1 227 ? 2.087 25.131 48.934 1.00 42.12 220 ASP A C 1
ATOM 1859 O O . ASP A 1 227 ? 2.488 25.067 47.772 1.00 45.37 220 ASP A O 1
ATOM 1864 N N . GLN A 1 228 ? 0.885 25.597 49.258 1.00 38.83 221 GLN A N 1
ATOM 1865 C CA . GLN A 1 228 ? -0.004 26.179 48.258 1.00 30.12 221 GLN A CA 1
ATOM 1866 C C . GLN A 1 228 ? -0.698 27.411 48.833 1.00 31.08 221 GLN A C 1
ATOM 1867 O O . GLN A 1 228 ? -1.117 27.415 49.991 1.00 30.07 221 GLN A O 1
ATOM 1873 N N . ARG A 1 229 ? -0.807 28.457 48.020 1.00 33.67 222 ARG A N 1
ATOM 1874 C CA . ARG A 1 229 ? -1.294 29.750 48.492 1.00 35.08 222 ARG A CA 1
ATOM 1875 C C . ARG A 1 229 ? -2.739 29.701 48.976 1.00 32.23 222 ARG A C 1
ATOM 1876 O O . ARG A 1 229 ? -3.065 30.249 50.029 1.00 30.35 222 ARG A O 1
ATOM 1884 N N . TYR A 1 230 ? -3.603 29.046 48.210 1.00 31.61 223 TYR A N 1
ATOM 1885 C CA . TYR A 1 230 ? -5.014 28.972 48.564 1.00 29.63 223 TYR A CA 1
ATOM 1886 C C . TYR A 1 230 ? -5.447 27.530 48.819 1.00 34.68 223 TYR A C 1
ATOM 1887 O O . TYR A 1 230 ? -4.665 26.597 48.630 1.00 32.23 223 TYR A O 1
ATOM 1896 N N . LEU A 1 231 ? -6.691 27.358 49.257 1.00 31.55 224 LEU A N 1
ATOM 1897 C CA . LEU A 1 231 ? -7.201 26.043 49.638 1.00 29.76 224 LEU A CA 1
ATOM 1898 C C . LEU A 1 231 ? -7.222 25.070 48.464 1.00 30.73 224 LEU A C 1
ATOM 1899 O O . LEU A 1 231 ? -6.783 23.927 48.589 1.00 26.57 224 LEU A O 1
ATOM 1904 N N . ALA A 1 232 ? -7.732 25.525 47.324 1.00 27.90 225 ALA A N 1
ATOM 1905 C CA . ALA A 1 232 ? -7.713 24.715 46.112 1.00 26.65 225 ALA A CA 1
ATOM 1906 C C . ALA A 1 232 ? -6.366 24.855 45.412 1.00 29.63 225 ALA A C 1
ATOM 1907 O O . ALA A 1 232 ? -6.152 24.302 44.334 1.00 28.61 225 ALA A O 1
ATOM 1909 N N . GLY A 1 233 ? -5.464 25.609 46.033 1.00 29.38 226 GLY A N 1
ATOM 1910 C CA . GLY A 1 233 ? -4.100 25.717 45.555 1.00 31.55 226 GLY A CA 1
ATOM 1911 C C . GLY A 1 233 ? -3.763 27.019 44.857 1.00 36.01 226 GLY A C 1
ATOM 1912 O O . GLY A 1 233 ? -3.544 28.048 45.497 1.00 36.46 226 GLY A O 1
ATOM 1913 N N . ASP A 1 234 ? -3.729 26.966 43.531 1.00 40.33 227 ASP A N 1
ATOM 1914 C CA . ASP A 1 234 ? -3.215 28.059 42.715 1.00 40.09 227 ASP A CA 1
ATOM 1915 C C . ASP A 1 234 ? -4.112 29.295 42.689 1.00 37.37 227 ASP A C 1
ATOM 1916 O O . ASP A 1 234 ? -3.625 30.416 42.539 1.00 31.32 227 ASP A O 1
ATOM 1921 N N . ARG A 1 235 ? -5.419 29.097 42.830 1.00 39.91 228 ARG A N 1
ATOM 1922 C CA . ARG A 1 235 ? -6.365 30.185 42.600 1.00 31.19 228 ARG A CA 1
ATOM 1923 C C . ARG A 1 235 ? -7.336 30.438 43.751 1.00 33.42 228 ARG A C 1
ATOM 1924 O O . ARG A 1 235 ? -7.676 29.531 44.510 1.00 34.13 228 ARG A O 1
ATOM 1932 N N . LEU A 1 236 ? -7.779 31.687 43.860 1.00 33.64 229 LEU A N 1
ATOM 1933 C CA . LEU A 1 236 ? -8.785 32.084 44.838 1.00 34.06 229 LEU A CA 1
ATOM 1934 C C . LEU A 1 236 ? -10.161 31.572 44.426 1.00 29.76 229 LEU A C 1
ATOM 1935 O O . LEU A 1 236 ? -10.620 31.841 43.317 1.00 35.99 229 LEU A O 1
ATOM 1940 N N . THR A 1 237 ? -10.817 30.831 45.315 1.00 25.55 230 THR A N 1
ATOM 1941 C CA . THR A 1 237 ? -12.114 30.238 45.000 1.00 27.45 230 THR A CA 1
ATOM 1942 C C . THR A 1 237 ? -13.140 30.454 46.110 1.00 26.22 230 THR A C 1
ATOM 1943 O O . THR A 1 237 ? -12.851 31.091 47.122 1.00 27.12 230 THR A O 1
ATOM 1947 N N . GLU A 1 238 ? -14.340 29.913 45.906 1.00 28.34 231 GLU A N 1
ATOM 1948 C CA . GLU A 1 238 ? -15.402 29.969 46.905 1.00 25.38 231 GLU A CA 1
ATOM 1949 C C . GLU A 1 238 ? -14.994 29.254 48.186 1.00 29.11 231 GLU A C 1
ATOM 1950 O O . GLU A 1 238 ? -15.461 29.594 49.273 1.00 28.63 231 GLU A O 1
ATOM 1956 N N . ALA A 1 239 ? -14.129 28.254 48.044 1.00 29.87 232 ALA A N 1
ATOM 1957 C CA . ALA A 1 239 ? -13.645 27.476 49.178 1.00 28.70 232 ALA A CA 1
ATOM 1958 C C . ALA A 1 239 ? -12.939 28.370 50.190 1.00 26.78 232 ALA A C 1
ATOM 1959 O O . ALA A 1 239 ? -13.032 28.152 51.398 1.00 30.80 232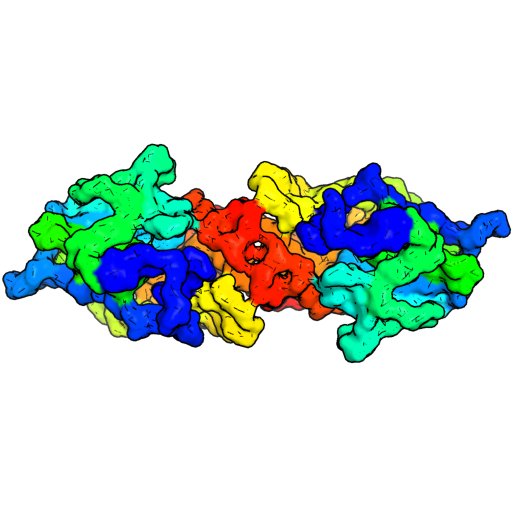 ALA A O 1
ATOM 1961 N N . ASP A 1 240 ? -12.238 29.381 49.687 1.00 26.40 233 ASP A N 1
ATOM 1962 C CA . ASP A 1 240 ? -11.525 30.318 50.545 1.00 26.03 233 ASP A CA 1
ATOM 1963 C C . ASP A 1 240 ? -12.487 31.272 51.245 1.00 19.76 233 ASP A C 1
ATOM 1964 O O . ASP A 1 240 ? -12.248 31.680 52.380 1.00 25.59 233 ASP A O 1
ATOM 1969 N N . ILE A 1 241 ? -13.572 31.623 50.561 1.00 22.07 234 ILE A N 1
ATOM 1970 C CA . ILE A 1 241 ? -14.568 32.533 51.117 1.00 20.26 234 ILE A CA 1
ATOM 1971 C C . ILE A 1 241 ? -15.298 31.891 52.296 1.00 19.15 234 ILE A C 1
ATOM 1972 O O . ILE A 1 241 ? -15.576 32.550 53.299 1.00 19.55 234 ILE A O 1
ATOM 1977 N N . ALA A 1 242 ? -15.599 30.602 52.171 1.00 20.34 235 ALA A N 1
ATOM 1978 C CA . ALA A 1 242 ? -16.246 29.857 53.244 1.00 22.88 235 ALA A CA 1
ATOM 1979 C C . ALA A 1 242 ? -15.352 29.804 54.480 1.00 17.87 235 ALA A C 1
ATOM 1980 O O . ALA A 1 242 ? -15.810 30.023 55.601 1.00 18.33 235 ALA A O 1
ATOM 1982 N N . MET A 1 243 ? -14.072 29.520 54.261 1.00 15.99 236 MET A N 1
ATOM 1983 C CA . MET A 1 243 ? -13.096 29.443 55.342 1.00 17.29 236 MET A CA 1
ATOM 1984 C C . MET A 1 243 ? -12.851 30.808 55.982 1.00 17.72 236 MET A C 1
ATOM 1985 O O . MET A 1 243 ? -12.736 30.921 57.203 1.00 14.72 236 MET A O 1
ATOM 1990 N N . PHE A 1 244 ? -12.779 31.838 55.144 1.00 20.18 237 PHE A N 1
ATOM 1991 C CA . PHE A 1 244 ? -12.432 33.187 55.584 1.00 15.15 237 PHE A CA 1
ATOM 1992 C C . PHE A 1 244 ? -13.421 33.777 56.587 1.00 16.94 237 PHE A C 1
ATOM 1993 O O . PHE A 1 244 ? -13.016 34.382 57.578 1.00 19.83 237 PHE A O 1
ATOM 2001 N N . THR A 1 245 ? -14.713 33.603 56.328 1.00 13.66 238 THR A N 1
ATOM 2002 C CA . THR A 1 245 ? -15.743 34.208 57.167 1.00 14.81 238 THR A CA 1
ATOM 2003 C C . THR A 1 245 ? -15.786 33.590 58.563 1.00 16.22 238 THR A C 1
ATOM 2004 O O . THR A 1 245 ? -16.321 34.188 59.496 1.00 17.78 238 THR A O 1
ATOM 2008 N N . THR A 1 246 ? -15.225 32.393 58.700 1.00 19.98 239 THR A N 1
ATOM 2009 C CA . THR A 1 246 ? -15.103 31.757 60.005 1.00 16.91 239 THR A CA 1
ATOM 2010 C C . THR A 1 246 ? -13.837 32.237 60.705 1.00 19.41 239 THR A C 1
ATOM 2011 O O . THR A 1 246 ? -13.879 32.682 61.852 1.00 18.00 239 THR A O 1
ATOM 2015 N N . LEU A 1 247 ? -12.714 32.145 59.997 1.00 18.37 240 LEU A N 1
ATOM 2016 C CA . LEU A 1 247 ? -11.413 32.540 60.527 1.00 18.61 240 LEU A CA 1
ATOM 2017 C C . LEU A 1 247 ? -11.380 33.994 60.988 1.00 22.73 240 LEU A C 1
ATOM 2018 O O . LEU A 1 247 ? -10.782 34.312 62.015 1.00 28.29 240 LEU A O 1
ATOM 2023 N N . VAL A 1 248 ? -12.030 34.869 60.226 1.00 19.58 241 VAL A N 1
ATOM 2024 C CA . VAL A 1 248 ? -12.011 36.301 60.506 1.00 20.17 241 VAL A CA 1
ATOM 2025 C C . VAL A 1 248 ? -12.721 36.624 61.824 1.00 19.67 241 VAL A C 1
ATOM 2026 O O . VAL A 1 248 ? -12.504 37.682 62.414 1.00 23.96 241 VAL A O 1
ATOM 2030 N N . ARG A 1 249 ? -13.551 35.698 62.292 1.00 17.68 242 ARG A N 1
ATOM 2031 C CA . ARG A 1 249 ? -14.319 35.904 63.516 1.00 21.37 242 ARG A CA 1
ATOM 2032 C C . ARG A 1 249 ? -13.808 35.055 64.676 1.00 17.81 242 ARG A C 1
ATOM 2033 O O . ARG A 1 249 ? -14.356 35.105 65.777 1.00 25.06 242 ARG A O 1
ATOM 2041 N N . PHE A 1 250 ? -12.755 34.285 64.428 1.00 17.18 243 PHE A N 1
ATOM 2042 C CA . PHE A 1 250 ? -12.305 33.283 65.389 1.00 26.26 243 PHE A CA 1
ATOM 2043 C C . PHE A 1 250 ? -11.655 33.886 66.634 1.00 23.53 243 PHE A C 1
ATOM 2044 O O . PHE A 1 250 ? -12.045 33.567 67.756 1.00 23.50 243 PHE A O 1
ATOM 2052 N N . ASP A 1 251 ? -10.666 34.751 66.435 1.00 22.95 244 ASP A N 1
ATOM 2053 C CA . ASP A 1 251 ? -9.860 35.252 67.546 1.00 25.09 244 ASP A CA 1
ATOM 2054 C C . ASP A 1 251 ? -10.534 36.370 68.338 1.00 23.55 244 ASP A C 1
ATOM 2055 O O . ASP A 1 251 ? -10.137 36.658 69.466 1.00 23.17 244 ASP A O 1
ATOM 2060 N N . ASN A 1 252 ? -11.550 36.997 67.755 1.00 28.17 245 ASN A N 1
ATOM 2061 C CA . ASN A 1 252 ? -12.276 38.058 68.445 1.00 29.06 245 ASN A CA 1
ATOM 2062 C C . ASN A 1 252 ? -13.549 37.551 69.114 1.00 29.34 245 ASN A C 1
ATOM 2063 O O . ASN A 1 252 ? -14.046 38.160 70.061 1.00 34.20 245 ASN A O 1
ATOM 2068 N N . VAL A 1 253 ? -14.076 36.435 68.619 1.00 23.70 246 VAL A N 1
ATOM 2069 C CA . VAL A 1 253 ? -15.352 35.920 69.105 1.00 25.68 246 VAL A CA 1
ATOM 2070 C C . VAL A 1 253 ? -15.310 34.436 69.470 1.00 23.25 246 VAL A C 1
ATOM 2071 O O . VAL A 1 253 ? -15.468 34.075 70.636 1.00 19.16 246 VAL A O 1
ATOM 2075 N N . TYR A 1 254 ? -15.099 33.587 68.468 1.00 16.29 247 TYR A N 1
ATOM 2076 C CA . TYR A 1 254 ? -15.198 32.137 68.632 1.00 21.63 247 TYR A CA 1
ATOM 2077 C C . TYR A 1 254 ? -14.285 31.592 69.728 1.00 23.87 247 TYR A C 1
ATOM 2078 O O . TYR A 1 254 ? -14.672 30.703 70.487 1.00 18.61 247 TYR A O 1
ATOM 2087 N N . HIS A 1 255 ? -13.077 32.139 69.803 1.00 20.43 248 HIS A N 1
ATOM 2088 C CA . HIS A 1 255 ? -12.066 31.685 70.751 1.00 19.80 248 HIS A CA 1
ATOM 2089 C C . HIS A 1 255 ? -12.501 31.877 72.204 1.00 25.19 248 HIS A C 1
ATOM 2090 O O . HIS A 1 255 ? -12.296 30.999 73.043 1.00 20.25 248 HIS A O 1
ATOM 2097 N N . THR A 1 256 ? -13.106 33.024 72.493 1.00 21.12 249 THR A N 1
ATOM 2098 C CA . THR A 1 256 ? -13.481 33.368 73.860 1.00 18.76 249 THR A CA 1
ATOM 2099 C C . THR A 1 256 ? -14.964 33.148 74.134 1.00 23.20 249 THR A C 1
ATOM 2100 O O . THR A 1 256 ? -15.332 32.424 75.060 1.00 31.12 249 THR A O 1
ATOM 2104 N N . HIS A 1 257 ? -15.807 33.783 73.326 1.00 24.24 250 HIS A N 1
ATOM 2105 C CA . HIS A 1 257 ? -17.252 33.727 73.519 1.00 26.34 250 HIS A CA 1
ATOM 2106 C C . HIS A 1 257 ? -17.797 32.309 73.368 1.00 24.72 250 HIS A C 1
ATOM 2107 O O . HIS A 1 257 ? -18.665 31.886 74.131 1.00 21.92 250 HIS A O 1
ATOM 2114 N N . PHE A 1 258 ? -17.285 31.580 72.382 1.00 24.41 251 PHE A N 1
ATOM 2115 C CA . PHE A 1 258 ? -17.719 30.207 72.146 1.00 25.52 251 PHE A CA 1
ATOM 2116 C C . PHE A 1 258 ? -16.752 29.199 72.761 1.00 25.01 251 PHE A C 1
ATOM 2117 O O . PHE A 1 258 ? -16.900 27.991 72.573 1.00 26.23 251 PHE A O 1
ATOM 2125 N N . MET A 1 259 ? -15.761 29.713 73.486 1.00 20.35 252 MET A N 1
ATOM 2126 C CA . MET A 1 259 ? -14.812 28.890 74.234 1.00 28.53 252 MET A CA 1
ATOM 2127 C C . MET A 1 259 ? -14.043 27.891 73.368 1.00 26.93 252 MET A C 1
ATOM 2128 O O . MET A 1 259 ? -13.720 26.792 73.818 1.00 22.99 252 MET A O 1
ATOM 2133 N N . CYS A 1 260 ? -13.751 28.275 72.130 1.00 22.05 253 CYS A N 1
ATOM 2134 C CA . CYS A 1 260 ? -12.870 27.486 71.277 1.00 25.36 253 CYS A CA 1
ATOM 2135 C C . CYS A 1 260 ? -11.434 27.946 71.500 1.00 27.20 253 CYS A C 1
ATOM 2136 O O . CYS A 1 260 ? -10.818 28.544 70.620 1.00 27.02 253 CYS A O 1
ATOM 2139 N N . ASN A 1 261 ? -10.904 27.655 72.685 1.00 24.41 254 ASN A N 1
ATOM 2140 C CA . ASN A 1 261 ? -9.675 28.290 73.150 1.00 30.31 254 ASN A CA 1
ATOM 2141 C C . ASN A 1 261 ? -8.440 27.392 73.202 1.00 27.34 254 ASN A C 1
ATOM 2142 O O . ASN A 1 261 ? -7.628 27.507 74.120 1.00 31.55 254 ASN A O 1
ATOM 2147 N N . VAL A 1 262 ? -8.286 26.509 72.223 1.00 27.25 255 VAL A N 1
ATOM 2148 C CA . VAL A 1 262 ? -7.085 25.686 72.153 1.00 32.13 255 VAL A CA 1
ATOM 2149 C C . VAL A 1 262 ? -5.914 26.511 71.626 1.00 27.13 255 VAL A C 1
ATOM 2150 O O . VAL A 1 262 ? -4.813 26.464 72.173 1.00 27.22 255 VAL A O 1
ATOM 2154 N N . GLN A 1 263 ? -6.162 27.278 70.571 1.00 23.03 256 GLN A N 1
ATOM 2155 C CA . GLN A 1 263 ? -5.116 28.092 69.965 1.00 24.17 256 GLN A CA 1
ATOM 2156 C C . GLN A 1 263 ? -5.694 29.250 69.158 1.00 28.26 256 GLN A C 1
ATOM 2157 O O . GLN A 1 263 ? -6.741 29.116 68.523 1.00 24.36 256 GLN A O 1
ATOM 2163 N N . TYR A 1 264 ? -5.012 30.390 69.201 1.00 30.11 257 TYR A N 1
ATOM 2164 C CA . TYR A 1 264 ? -5.330 31.511 68.326 1.00 26.62 257 TYR A CA 1
ATOM 2165 C C . TYR A 1 264 ? -5.135 31.100 66.872 1.00 21.78 257 TYR A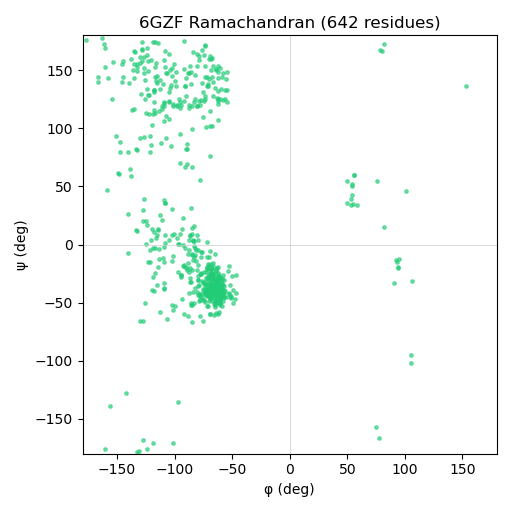 C 1
ATOM 2166 O O . TYR A 1 264 ? -4.277 30.273 66.566 1.00 27.47 257 TYR A O 1
ATOM 2175 N N . ILE A 1 265 ? -5.931 31.674 65.977 1.00 19.55 258 ILE A N 1
ATOM 2176 C CA . ILE A 1 265 ? -5.698 31.495 64.550 1.00 23.19 258 ILE A CA 1
ATOM 2177 C C . ILE A 1 265 ? -4.376 32.162 64.186 1.00 27.14 258 ILE A C 1
ATOM 2178 O O . ILE A 1 265 ? -3.624 31.670 63.342 1.00 27.18 258 ILE A O 1
ATOM 2183 N N . ARG A 1 266 ? -4.080 33.269 64.862 1.00 24.62 259 ARG A N 1
ATOM 2184 C CA . ARG A 1 266 ? -2.858 34.023 64.606 1.00 25.31 259 ARG A CA 1
ATOM 2185 C C . ARG A 1 266 ? -1.609 33.276 65.074 1.00 20.35 259 ARG A C 1
ATOM 2186 O O . ARG A 1 266 ? -0.489 33.672 64.754 1.00 16.58 259 ARG A O 1
ATOM 2194 N N . GLU A 1 267 ? -1.803 32.199 65.829 1.00 22.15 260 GLU A N 1
ATOM 2195 C CA . GLU A 1 267 ? -0.684 31.391 66.300 1.00 21.41 260 GLU A CA 1
ATOM 2196 C C . GLU A 1 267 ? -0.308 30.305 65.295 1.00 24.65 260 GLU A C 1
ATOM 2197 O O . GLU A 1 267 ? 0.774 29.724 65.377 1.00 29.66 260 GLU A O 1
ATOM 2203 N N . PHE A 1 268 ? -1.202 30.034 64.348 1.00 23.18 261 PHE A N 1
ATOM 2204 C CA . PHE A 1 268 ? -0.914 29.076 63.284 1.00 23.28 261 PHE A CA 1
ATOM 2205 C C . PHE A 1 268 ? 0.119 29.639 62.313 1.00 28.49 261 PHE A C 1
ATOM 2206 O O . PHE A 1 268 ? 0.067 30.814 61.947 1.00 32.59 261 PHE A O 1
ATOM 2214 N N . ASP A 1 269 ? 1.055 28.790 61.898 1.00 30.34 262 ASP A N 1
ATOM 2215 C CA . ASP A 1 269 ? 2.143 29.205 61.019 1.00 33.56 262 ASP A CA 1
ATOM 2216 C C . ASP A 1 269 ? 1.657 29.685 59.655 1.00 30.83 262 ASP A C 1
ATOM 2217 O O . ASP A 1 269 ? 2.227 30.612 59.079 1.00 29.66 262 ASP A O 1
ATOM 2222 N N . ASN A 1 270 ? 0.605 29.057 59.142 1.00 35.80 263 ASN A N 1
ATOM 2223 C CA . ASN A 1 270 ? 0.191 29.294 57.765 1.00 39.80 263 ASN A CA 1
ATOM 2224 C C . ASN A 1 270 ? -1.216 29.872 57.614 1.00 30.36 263 ASN A C 1
ATOM 2225 O O . ASN A 1 270 ? -1.495 30.567 56.639 1.00 26.00 263 ASN A O 1
ATOM 2230 N N . LEU A 1 271 ? -2.097 29.590 58.568 1.00 28.83 264 LEU A N 1
ATOM 2231 C CA . LEU A 1 271 ? -3.474 30.075 58.494 1.00 22.93 264 LEU A CA 1
ATOM 2232 C C . LEU A 1 271 ? -3.567 31.581 58.723 1.00 29.34 264 LEU A C 1
ATOM 2233 O O . LEU A 1 271 ? -4.397 32.259 58.117 1.00 28.83 264 LEU A O 1
ATOM 2238 N N . TRP A 1 272 ? -2.716 32.098 59.602 1.00 29.38 265 TRP A N 1
ATOM 2239 C CA . TRP A 1 272 ? -2.714 33.525 59.918 1.00 24.27 265 TRP A CA 1
ATOM 2240 C C . TRP A 1 272 ? -2.200 34.403 58.768 1.00 29.69 265 TRP A C 1
ATOM 2241 O O . TRP A 1 272 ? -2.803 35.435 58.478 1.00 34.48 265 TRP A O 1
ATOM 2252 N N . PRO A 1 273 ? -1.087 34.014 58.110 1.00 34.96 266 PRO A N 1
ATOM 2253 C CA . PRO A 1 273 ? -0.729 34.801 56.923 1.00 34.70 266 PRO A CA 1
ATOM 2254 C C . PRO A 1 273 ? -1.749 34.618 55.802 1.00 34.32 266 PRO A C 1
ATOM 2255 O O . PRO A 1 273 ? -1.950 35.518 54.988 1.00 37.31 266 PRO A O 1
ATOM 2259 N N . TYR A 1 274 ? -2.378 33.447 55.772 1.00 32.45 267 TYR A N 1
ATOM 2260 C CA . TYR A 1 274 ? -3.439 33.150 54.818 1.00 29.87 267 TYR A CA 1
ATOM 2261 C C . TYR A 1 274 ? -4.626 34.084 55.025 1.00 28.62 267 TYR A C 1
ATOM 2262 O O . TYR A 1 274 ? -5.184 34.616 54.066 1.00 25.29 267 TYR A O 1
ATOM 2271 N N . LEU A 1 275 ? -4.998 34.283 56.285 1.00 26.92 268 LEU A N 1
ATOM 2272 C CA . LEU A 1 275 ? -6.097 35.175 56.638 1.00 25.20 268 LEU A CA 1
ATOM 2273 C C . LEU A 1 275 ? -5.756 36.624 56.304 1.00 29.64 268 LEU A C 1
ATOM 2274 O O . LEU A 1 275 ? -6.613 37.386 55.855 1.00 25.08 268 LEU A O 1
ATOM 2279 N N . ARG A 1 276 ? -4.501 37.001 56.528 1.00 29.17 269 ARG A N 1
ATOM 2280 C CA . ARG A 1 276 ? -4.033 38.334 56.171 1.00 27.21 269 ARG A CA 1
ATOM 2281 C C . ARG A 1 276 ? -3.998 38.501 54.656 1.00 28.69 269 ARG A C 1
ATOM 2282 O O . ARG A 1 276 ? -4.254 39.586 54.137 1.00 29.80 269 ARG A O 1
ATOM 2290 N N . ASP A 1 277 ? -3.689 37.418 53.951 1.00 30.01 270 ASP A N 1
ATOM 2291 C CA . ASP A 1 277 ? -3.639 37.444 52.494 1.00 28.10 270 ASP A CA 1
ATOM 2292 C C . ASP A 1 277 ? -5.035 37.632 51.903 1.00 29.15 270 ASP A C 1
ATOM 2293 O O . ASP A 1 277 ? -5.194 38.260 50.857 1.00 28.53 270 ASP A O 1
ATOM 2298 N N . LEU A 1 278 ? -6.042 37.091 52.582 1.00 30.70 271 LEU A N 1
ATOM 2299 C CA . LEU A 1 278 ? -7.424 37.214 52.126 1.00 26.99 271 LEU A CA 1
ATOM 2300 C C . LEU A 1 278 ? -8.010 38.576 52.478 1.00 29.71 271 LEU A C 1
ATOM 2301 O O . LEU A 1 278 ? -8.681 39.203 51.659 1.00 36.07 271 LEU A O 1
ATOM 2306 N N . TYR A 1 279 ? -7.753 39.021 53.705 1.00 25.77 272 TYR A N 1
ATOM 2307 C CA . TYR A 1 279 ? -8.246 40.306 54.193 1.00 33.73 272 TYR A CA 1
ATOM 2308 C C . TYR A 1 279 ? -7.774 41.456 53.309 1.00 31.47 272 TYR A C 1
ATOM 2309 O O . TYR A 1 279 ? -8.498 42.432 53.103 1.00 29.13 272 TYR A O 1
ATOM 2318 N N . GLN A 1 280 ? -6.561 41.330 52.782 1.00 28.54 273 GLN A N 1
ATOM 2319 C CA . GLN A 1 280 ? -5.945 42.398 52.004 1.00 26.85 273 GLN A CA 1
ATOM 2320 C C . GLN A 1 280 ? -6.246 42.288 50.512 1.00 31.06 273 GLN A C 1
ATOM 2321 O O . GLN A 1 280 ? -5.832 43.143 49.729 1.00 23.44 273 GLN A O 1
ATOM 2327 N N . THR A 1 281 ? -6.961 41.237 50.120 1.00 27.59 274 THR A N 1
ATOM 2328 C CA . THR A 1 281 ? -7.464 41.146 48.755 1.00 31.36 274 THR A CA 1
ATOM 2329 C C . THR A 1 281 ? -8.423 42.309 48.533 1.00 34.60 274 THR A C 1
ATOM 2330 O O . THR A 1 281 ? -9.369 42.492 49.300 1.00 36.12 274 THR A O 1
ATOM 2334 N N . HIS A 1 282 ? -8.165 43.095 47.490 1.00 34.45 275 HIS A N 1
ATOM 2335 C CA . HIS A 1 282 ? -8.843 44.374 47.288 1.00 37.46 275 HIS A CA 1
ATOM 2336 C C . HIS A 1 282 ? -10.366 44.260 47.282 1.00 41.30 275 HIS A C 1
ATOM 2337 O O . HIS A 1 282 ? -10.943 43.513 46.492 1.00 32.26 275 HIS A O 1
ATOM 2344 N N . GLY A 1 283 ? -11.005 45.008 48.178 1.00 33.29 276 GLY A N 1
ATOM 2345 C CA . GLY A 1 283 ? -12.454 45.035 48.267 1.00 28.97 276 GLY A CA 1
ATOM 2346 C C . GLY A 1 283 ? -13.004 44.278 49.461 1.00 32.59 276 GLY A C 1
ATOM 2347 O O . GLY A 1 283 ? -14.048 44.638 50.005 1.00 31.68 276 GLY A O 1
ATOM 2348 N N . ILE A 1 284 ? -12.297 43.229 49.870 1.00 25.64 277 ILE A N 1
ATOM 2349 C CA . ILE A 1 284 ? -12.750 42.361 50.953 1.00 29.40 277 ILE A CA 1
ATOM 2350 C C . ILE A 1 284 ? -12.770 43.084 52.302 1.00 30.00 277 ILE A C 1
ATOM 2351 O O . ILE A 1 284 ? -13.682 42.886 53.108 1.00 28.57 277 ILE A O 1
ATOM 2356 N N . ALA A 1 285 ? -11.772 43.933 52.532 1.00 32.97 278 ALA A N 1
ATOM 2357 C CA . ALA A 1 285 ? -11.621 44.635 53.806 1.00 31.63 278 ALA A CA 1
ATOM 2358 C C . ALA A 1 285 ? -12.852 45.462 54.182 1.00 24.73 278 ALA A C 1
ATOM 2359 O O . ALA A 1 285 ? -13.205 45.559 55.357 1.00 28.77 278 ALA A O 1
ATOM 2361 N N . GLU A 1 286 ? -13.504 46.047 53.182 1.00 19.96 279 GLU A N 1
ATOM 2362 C CA . GLU A 1 286 ? -14.666 46.898 53.424 1.00 29.09 279 GLU A CA 1
ATOM 2363 C C . GLU A 1 286 ? -15.926 46.086 53.716 1.00 27.61 279 GLU A C 1
ATOM 2364 O O . GLU A 1 286 ? -16.966 46.646 54.062 1.00 25.85 279 GLU A O 1
ATOM 2370 N N . THR A 1 287 ? -15.830 44.768 53.576 1.00 29.28 280 THR A N 1
ATOM 2371 C CA . THR A 1 287 ? -16.957 43.889 53.865 1.00 28.42 280 THR A CA 1
ATOM 2372 C C . THR A 1 287 ? -16.854 43.332 55.279 1.00 26.13 280 THR A C 1
ATOM 2373 O O . THR A 1 287 ? -17.703 42.555 55.717 1.00 22.79 280 THR A O 1
ATOM 2377 N N . VAL A 1 288 ? -15.805 43.735 55.989 1.00 26.98 281 VAL A N 1
ATOM 2378 C CA . VAL A 1 288 ? -15.587 43.283 57.357 1.00 22.81 281 VAL A CA 1
ATOM 2379 C C . VAL A 1 288 ? -15.924 44.384 58.357 1.00 23.99 281 VAL A C 1
ATOM 2380 O O . VAL A 1 288 ? -15.200 45.373 58.476 1.00 29.00 281 VAL A O 1
ATOM 2384 N N . GLU A 1 289 ? -17.033 44.209 59.068 1.00 21.17 282 GLU A N 1
ATOM 2385 C CA . GLU A 1 289 ? -17.442 45.154 60.100 1.00 22.97 282 GLU A CA 1
ATOM 2386 C C . GLU A 1 289 ? -17.334 44.513 61.478 1.00 22.44 282 GLU A C 1
ATOM 2387 O O . GLU A 1 289 ? -18.304 43.951 61.989 1.00 18.72 282 GLU A O 1
ATOM 2393 N N . MET A 1 290 ? -16.148 44.603 62.072 1.00 25.38 283 MET A N 1
ATOM 2394 C CA . MET A 1 290 ? -15.869 43.962 63.353 1.00 24.17 283 MET A CA 1
ATOM 2395 C C . MET A 1 290 ? -16.761 44.499 64.467 1.00 24.58 283 MET A C 1
ATOM 2396 O O . MET A 1 290 ? -17.138 43.763 65.379 1.00 27.38 283 MET A O 1
ATOM 2401 N N . ASP A 1 291 ? -17.095 45.784 64.387 1.00 22.08 284 ASP A N 1
ATOM 2402 C CA . ASP A 1 291 ? -17.969 46.412 65.371 1.00 25.47 284 ASP A CA 1
ATOM 2403 C C . ASP A 1 291 ? -19.332 45.725 65.393 1.00 28.80 284 ASP A C 1
ATOM 2404 O O . ASP A 1 291 ? -19.929 45.544 66.454 1.00 24.25 284 ASP A O 1
ATOM 2409 N N . HIS A 1 292 ? -19.813 45.342 64.214 1.00 25.42 285 HIS A N 1
ATOM 2410 C CA . HIS A 1 292 ? -21.054 44.585 64.098 1.00 21.52 285 HIS A CA 1
ATOM 2411 C C . HIS A 1 292 ? -20.886 43.175 64.653 1.00 23.93 285 HIS A C 1
ATOM 2412 O O . HIS A 1 292 ? -21.779 42.645 65.314 1.00 17.70 285 HIS A O 1
ATOM 2419 N N . ILE A 1 293 ? -19.730 42.577 64.380 1.00 23.52 286 ILE A N 1
ATOM 2420 C CA . ILE A 1 293 ? -19.456 41.201 64.778 1.00 26.84 286 ILE A CA 1
ATOM 2421 C C . ILE A 1 293 ? -19.392 41.052 66.295 1.00 29.63 286 ILE A C 1
ATOM 2422 O O . ILE A 1 293 ? -20.060 40.192 66.870 1.00 31.40 286 ILE A O 1
ATOM 2427 N N . THR A 1 294 ? -18.592 41.895 66.939 1.00 23.04 287 THR A N 1
ATOM 2428 C CA . THR A 1 294 ? -18.409 41.822 68.385 1.00 22.58 287 THR A CA 1
ATOM 2429 C C . THR A 1 294 ? -19.682 42.191 69.143 1.00 23.94 287 THR A C 1
ATOM 2430 O O . THR A 1 294 ? -19.979 41.612 70.187 1.00 29.52 287 THR A O 1
ATOM 2434 N N . GLU A 1 295 ? -20.432 43.153 68.617 1.00 23.11 288 GLU A N 1
ATOM 2435 C CA . GLU A 1 295 ? -21.654 43.599 69.277 1.00 23.84 288 GLU A CA 1
ATOM 2436 C C . GLU A 1 295 ? -22.723 42.513 69.254 1.00 20.41 288 GLU A C 1
ATOM 2437 O O . GLU A 1 295 ? -23.440 42.312 70.235 1.00 20.10 288 GLU A O 1
ATOM 2443 N N . HIS A 1 296 ? -22.827 41.817 68.129 1.00 23.36 289 HIS A N 1
ATOM 2444 C CA . HIS A 1 296 ? -23.826 40.767 67.981 1.00 20.29 289 HIS A CA 1
ATOM 2445 C C . HIS A 1 296 ? -23.555 39.594 68.914 1.00 20.14 289 HIS A C 1
ATOM 2446 O O . HIS A 1 296 ? -24.371 39.270 69.768 1.00 22.50 289 HIS A O 1
ATOM 2453 N N . TYR A 1 297 ? -22.399 38.964 68.760 1.00 19.88 290 TYR A N 1
ATOM 2454 C CA . TYR A 1 297 ? -22.123 37.725 69.475 1.00 23.92 290 TYR A CA 1
ATOM 2455 C C . TYR A 1 297 ? -22.038 37.893 70.991 1.00 18.86 290 TYR A C 1
ATOM 2456 O O . TYR A 1 297 ? -22.350 36.965 71.734 1.00 19.65 290 TYR A O 1
ATOM 2465 N N . TYR A 1 298 ? -21.634 39.071 71.452 1.00 24.80 291 TYR A N 1
ATOM 2466 C CA . TYR A 1 298 ? -21.438 39.276 72.885 1.00 21.18 291 TYR A CA 1
ATOM 2467 C C . TYR A 1 298 ? -22.669 39.823 73.613 1.00 22.60 291 TYR A C 1
ATOM 2468 O O . TYR A 1 298 ? -22.746 39.733 74.837 1.00 27.61 291 TYR A O 1
ATOM 2477 N N . THR A 1 299 ? -23.629 40.379 72.878 1.00 17.68 292 THR A N 1
ATOM 2478 C CA . THR A 1 299 ? -24.804 40.979 73.517 1.00 20.30 292 THR A CA 1
ATOM 2479 C C . THR A 1 299 ? -26.142 40.374 73.080 1.00 23.16 292 THR A C 1
ATOM 2480 O O . THR A 1 299 ? -27.187 40.733 73.620 1.00 25.80 292 THR A O 1
ATOM 2484 N N . THR A 1 300 ? -26.114 39.460 72.114 1.00 24.56 293 THR A N 1
ATOM 2485 C CA . THR A 1 300 ? -27.346 38.874 71.585 1.00 24.08 293 THR A CA 1
ATOM 2486 C C . THR A 1 300 ? -27.554 37.468 72.163 1.00 25.13 293 THR A C 1
ATOM 2487 O O . THR A 1 300 ? -28.652 36.912 72.104 1.00 31.12 293 THR A O 1
ATOM 2491 N N . HIS A 1 301 ? -26.508 36.920 72.775 1.00 27.87 294 HIS A N 1
ATOM 2492 C CA . HIS A 1 301 ? -26.578 35.588 73.376 1.00 31.76 294 HIS A CA 1
ATOM 2493 C C . HIS A 1 301 ? -26.602 35.643 74.907 1.00 31.85 294 HIS A C 1
ATOM 2494 O O . HIS A 1 301 ? -25.549 35.637 75.543 1.00 36.08 294 HIS A O 1
ATOM 2501 N N . PRO A 1 302 ? -27.807 35.686 75.503 1.00 33.40 295 PRO A N 1
ATOM 2502 C CA . PRO A 1 302 ? -27.945 35.787 76.962 1.00 34.39 295 PRO A CA 1
ATOM 2503 C C . PRO A 1 302 ? -27.483 34.537 77.712 1.00 38.54 295 PRO A C 1
ATOM 2504 O O . PRO A 1 302 ? -26.895 34.658 78.784 1.00 42.64 295 PRO A O 1
ATOM 2508 N N . ASP A 1 303 ? -27.748 33.357 77.161 1.00 37.89 296 ASP A N 1
ATOM 2509 C CA . ASP A 1 303 ? -27.416 32.112 77.849 1.00 39.46 296 ASP A CA 1
ATOM 2510 C C . ASP A 1 303 ? -25.960 31.699 77.647 1.00 39.72 296 ASP A C 1
ATOM 2511 O O . ASP A 1 303 ? -25.517 30.684 78.184 1.00 34.34 296 ASP A O 1
ATOM 2516 N N . VAL A 1 304 ? -25.222 32.483 76.871 1.00 35.91 297 VAL A N 1
ATOM 2517 C CA . VAL A 1 304 ? -23.799 32.233 76.671 1.00 31.61 297 VAL A CA 1
ATOM 2518 C C . VAL A 1 304 ? -22.985 33.312 77.377 1.00 38.32 297 VAL A C 1
ATOM 2519 O O . VAL A 1 304 ? -21.894 33.056 77.887 1.00 38.68 297 VAL A O 1
ATOM 2523 N N . ASN A 1 305 ? -23.538 34.520 77.410 1.00 37.47 298 ASN A N 1
ATOM 2524 C CA . ASN A 1 305 ? -22.882 35.660 78.037 1.00 32.09 298 ASN A CA 1
ATOM 2525 C C . ASN A 1 305 ? -23.915 36.606 78.647 1.00 34.20 298 ASN A C 1
ATOM 2526 O O . ASN A 1 305 ? -24.251 37.629 78.051 1.00 39.12 298 ASN A O 1
ATOM 2531 N N . PRO A 1 306 ? -24.421 36.258 79.843 1.00 40.21 299 PRO A N 1
ATOM 2532 C CA . PRO A 1 306 ? -25.543 36.923 80.521 1.00 36.64 299 PRO A CA 1
ATOM 2533 C C . PRO A 1 306 ? -25.429 38.443 80.635 1.00 36.15 299 PRO A C 1
ATOM 2534 O O . PRO A 1 306 ? -26.410 39.142 80.382 1.00 36.33 299 PRO A O 1
ATOM 2538 N N . HIS A 1 307 ? -24.258 38.947 81.008 1.00 32.18 300 HIS A N 1
ATOM 2539 C CA . HIS A 1 307 ? -24.104 40.376 81.255 1.00 35.48 300 HIS A CA 1
ATOM 2540 C C . HIS A 1 307 ? -23.778 41.153 79.983 1.00 35.32 300 HIS A C 1
ATOM 2541 O O . HIS A 1 307 ? -23.494 42.350 80.034 1.00 29.32 300 HIS A O 1
ATOM 2548 N N . ARG A 1 308 ? -23.827 40.455 78.850 1.00 38.02 301 ARG A N 1
ATOM 2549 C CA . ARG A 1 308 ? -23.712 41.061 77.524 1.00 32.91 301 ARG A CA 1
ATOM 2550 C C . ARG A 1 308 ? -22.517 42.002 77.381 1.00 38.93 301 ARG A C 1
ATOM 2551 O O . ARG A 1 308 ? -22.594 43.023 76.696 1.00 31.00 301 ARG A O 1
ATOM 2559 N N . ILE A 1 309 ? -21.412 41.649 78.031 1.00 32.06 302 ILE A N 1
ATOM 2560 C CA . ILE A 1 309 ? -20.198 42.452 77.969 1.00 29.06 302 ILE A CA 1
ATOM 2561 C C . ILE A 1 309 ? -19.394 42.133 76.713 1.00 27.67 302 ILE A C 1
ATOM 2562 O O . ILE A 1 309 ? -19.017 40.984 76.484 1.00 25.81 302 ILE A O 1
ATOM 2567 N N . VAL A 1 310 ? -19.138 43.151 75.900 1.00 25.41 303 VAL A N 1
ATOM 2568 C CA . VAL A 1 310 ? -18.325 42.978 74.705 1.00 29.29 303 VAL A CA 1
ATOM 2569 C C . VAL A 1 310 ? -16.851 42.870 75.077 1.00 22.70 303 VAL A C 1
ATOM 2570 O O . VAL A 1 310 ? -16.237 43.849 75.500 1.00 32.13 303 VAL A O 1
ATOM 2574 N N . ALA A 1 311 ? -16.290 41.674 74.924 1.00 19.14 304 ALA A N 1
ATOM 2575 C CA . ALA A 1 311 ? -14.883 41.447 75.227 1.00 27.98 304 ALA A CA 1
ATOM 2576 C C . ALA A 1 311 ? -13.994 42.258 74.292 1.00 26.47 304 ALA A C 1
ATOM 2577 O O . ALA A 1 311 ? -14.364 42.532 73.150 1.00 30.72 304 ALA A O 1
ATOM 2579 N N . ARG A 1 312 ? -12.820 42.638 74.783 1.00 30.27 305 ARG A N 1
ATOM 2580 C CA . ARG A 1 312 ? -11.909 43.486 74.025 1.00 25.93 305 ARG A CA 1
ATOM 2581 C C . ARG A 1 312 ? -11.271 42.739 72.859 1.00 25.00 305 ARG A C 1
ATOM 2582 O O . ARG A 1 312 ? -11.316 43.198 71.717 1.00 27.19 305 ARG A O 1
ATOM 2590 N N . GLY A 1 313 ? -10.675 41.588 73.150 1.00 28.84 306 GLY A N 1
ATOM 2591 C CA . GLY A 1 313 ? -10.034 40.788 72.124 1.00 30.50 306 GLY A CA 1
ATOM 2592 C C . GLY A 1 313 ? -8.633 41.269 71.802 1.00 24.36 306 GLY A C 1
ATOM 2593 O O . GLY A 1 313 ? -8.205 42.315 72.290 1.00 31.98 306 GLY A O 1
ATOM 2594 N N . PRO A 1 314 ? -7.908 40.503 70.974 1.00 25.97 307 PRO A N 1
ATOM 2595 C CA . PRO A 1 314 ? -6.521 40.805 70.602 1.00 29.33 307 PRO A CA 1
ATOM 2596 C C . PRO A 1 314 ? -6.400 42.028 69.699 1.00 33.09 307 PRO A C 1
ATOM 2597 O O . PRO A 1 314 ? -7.372 42.422 69.057 1.00 37.40 307 PRO A O 1
ATOM 2601 N N . ASP A 1 315 ? -5.209 42.617 69.659 1.00 39.44 308 ASP A N 1
ATOM 2602 C CA . ASP A 1 315 ? -4.922 43.699 68.729 1.00 41.06 308 ASP A CA 1
ATOM 2603 C C . ASP A 1 315 ? -4.396 43.099 67.430 1.00 35.07 308 ASP A C 1
ATOM 2604 O O . ASP A 1 315 ? -3.188 42.959 67.242 1.00 38.53 308 ASP A O 1
ATOM 2609 N N . LEU A 1 316 ? -5.316 42.736 66.542 1.00 32.73 309 LEU A N 1
ATOM 2610 C CA . LEU A 1 316 ? -4.968 42.009 65.327 1.00 32.17 309 LEU A CA 1
ATOM 2611 C C . LEU A 1 316 ? -4.586 42.934 64.179 1.00 29.21 309 LEU A C 1
ATOM 2612 O O . LEU A 1 316 ? -5.399 43.731 63.711 1.00 32.76 309 LEU A O 1
ATOM 2617 N N . ASP A 1 317 ? -3.343 42.815 63.724 1.00 28.49 310 ASP A N 1
ATOM 2618 C CA . ASP A 1 317 ? -2.873 43.587 62.584 1.00 27.29 310 ASP A CA 1
ATOM 2619 C C . ASP A 1 317 ? -3.135 42.826 61.291 1.00 29.46 310 ASP A C 1
ATOM 2620 O O . ASP A 1 317 ? -2.246 42.157 60.764 1.00 27.87 310 ASP A O 1
ATOM 2625 N N . PHE A 1 318 ? -4.363 42.922 60.791 1.00 31.74 311 PHE A N 1
ATOM 2626 C CA . PHE A 1 318 ? -4.735 42.282 59.536 1.00 31.65 311 PHE A CA 1
ATOM 2627 C C . PHE A 1 318 ? -3.919 42.843 58.378 1.00 37.73 311 PHE A C 1
ATOM 2628 O O . PHE A 1 318 ? -3.662 42.153 57.391 1.00 36.97 311 PHE A O 1
ATOM 2636 N N . GLU A 1 319 ? -3.514 44.102 58.509 1.00 37.94 312 GLU A N 1
ATOM 2637 C CA . GLU A 1 319 ? -2.787 44.790 57.450 1.00 39.23 312 GLU A CA 1
ATOM 2638 C C . GLU A 1 319 ? -1.286 44.513 57.509 1.00 38.99 312 GLU A C 1
ATOM 2639 O O . GLU A 1 319 ? -0.505 45.140 56.793 1.00 37.29 312 GLU A O 1
ATOM 2645 N N . ALA A 1 320 ? -0.887 43.577 58.366 1.00 30.26 313 ALA A N 1
ATOM 2646 C CA . ALA A 1 320 ? 0.515 43.184 58.464 1.00 30.24 313 ALA A CA 1
ATOM 2647 C C . ALA A 1 320 ? 0.935 42.399 57.225 1.00 31.27 313 ALA A C 1
ATOM 2648 O O . ALA A 1 320 ? 0.193 41.538 56.752 1.00 35.78 313 ALA A O 1
ATOM 2650 N N . PRO A 1 321 ? 2.128 42.704 56.693 1.00 32.07 314 PRO A N 1
ATOM 2651 C CA . PRO A 1 321 ? 2.653 42.092 55.467 1.00 25.36 314 PRO A CA 1
ATOM 2652 C C . PRO A 1 321 ? 2.764 40.570 55.532 1.00 32.14 314 PRO A C 1
ATOM 2653 O O . PRO A 1 321 ? 3.015 40.004 56.596 1.00 33.93 314 PRO A O 1
ATOM 2657 N N . HIS A 1 322 ? 2.571 39.925 54.387 1.00 34.11 315 HIS A N 1
ATOM 2658 C CA . HIS A 1 322 ? 2.770 38.488 54.262 1.00 30.35 315 HIS A CA 1
ATOM 2659 C C . HIS A 1 322 ? 3.773 38.210 53.148 1.00 33.09 315 HIS A C 1
ATOM 2660 O O . HIS A 1 322 ? 4.337 39.138 52.567 1.00 35.12 315 HIS A O 1
ATOM 2667 N N . SER A 1 323 ? 3.996 36.935 52.852 1.00 30.31 316 SER A N 1
ATOM 2668 C CA . SER A 1 323 ? 4.921 36.550 51.793 1.00 27.02 316 SER A CA 1
ATOM 2669 C C . SER A 1 323 ? 4.373 35.371 51.001 1.00 39.98 316 SER A C 1
ATOM 2670 O O . SER A 1 323 ? 5.128 34.598 50.412 1.00 38.56 316 SER A O 1
ATOM 2673 N N . ARG A 1 324 ? 3.051 35.243 50.987 1.00 36.37 317 ARG A N 1
ATOM 2674 C CA . ARG A 1 324 ? 2.405 34.110 50.339 1.00 33.41 317 ARG A CA 1
ATOM 2675 C C . ARG A 1 324 ? 2.152 34.371 48.858 1.00 43.36 317 ARG A C 1
ATOM 2676 O O . ARG A 1 324 ? 1.547 33.550 48.171 1.00 46.46 317 ARG A O 1
ATOM 2684 N N . ASP A 1 325 ? 2.622 35.515 48.369 1.00 45.14 318 ASP A N 1
ATOM 2685 C CA . ASP A 1 325 ? 2.612 35.788 46.937 1.00 44.22 318 ASP A CA 1
ATOM 2686 C C . ASP A 1 325 ? 3.743 35.012 46.269 1.00 42.41 318 ASP A C 1
ATOM 2687 O O . ASP A 1 325 ? 3.815 34.921 45.044 1.00 40.19 318 ASP A O 1
ATOM 2692 N N . GLU A 1 326 ? 4.620 34.449 47.096 1.00 39.30 319 GLU A N 1
ATOM 2693 C CA . GLU A 1 326 ? 5.711 33.606 46.626 1.00 35.70 319 GLU A CA 1
ATOM 2694 C C . GLU A 1 326 ? 5.252 32.159 46.466 1.00 42.74 319 GLU A C 1
ATOM 2695 O O . GLU A 1 326 ? 6.035 31.226 46.649 1.00 38.47 319 GLU A O 1
ATOM 2701 N N . LEU A 1 327 ? 3.979 31.979 46.129 1.00 40.84 320 LEU A N 1
ATOM 2702 C CA . LEU A 1 327 ? 3.409 30.649 45.950 1.00 44.74 320 LEU A CA 1
ATOM 2703 C C . LEU A 1 327 ? 2.609 30.565 44.654 1.00 44.63 320 LEU A C 1
ATOM 2704 O O . LEU A 1 327 ? 3.118 30.120 43.626 1.00 43.76 320 LEU A O 1
ATOM 2709 N N . HIS B 1 2 ? -11.662 42.894 97.099 1.00 53.70 -5 HIS B N 1
ATOM 2710 C CA . HIS B 1 2 ? -11.833 41.617 96.416 1.00 47.86 -5 HIS B CA 1
ATOM 2711 C C . HIS B 1 2 ? -13.114 41.597 95.589 1.00 50.05 -5 HIS B C 1
ATOM 2712 O O . HIS B 1 2 ? -14.127 42.175 95.982 1.00 56.10 -5 HIS B O 1
ATOM 2714 N N . HIS B 1 3 ? -13.059 40.931 94.441 1.00 49.64 -4 HIS B N 1
ATOM 2715 C CA . HIS B 1 3 ? -14.228 40.773 93.584 1.00 51.97 -4 HIS B CA 1
ATOM 2716 C C . HIS B 1 3 ? -14.685 39.317 93.573 1.00 55.47 -4 HIS B C 1
ATOM 2717 O O . HIS B 1 3 ? -13.953 38.433 93.128 1.00 51.40 -4 HIS B O 1
ATOM 2724 N N . HIS B 1 4 ? -15.894 39.071 94.069 1.00 53.06 -3 HIS B N 1
ATOM 2725 C CA . HIS B 1 4 ? -16.423 37.713 94.159 1.00 56.99 -3 HIS B CA 1
ATOM 2726 C C . HIS B 1 4 ? -17.551 37.490 93.154 1.00 58.42 -3 HIS B C 1
ATOM 2727 O O . HIS B 1 4 ? -18.165 38.446 92.680 1.00 62.35 -3 HIS B O 1
ATOM 2734 N N . HIS B 1 5 ? -17.820 36.226 92.834 1.00 58.23 -2 HIS B N 1
ATOM 2735 C CA . HIS B 1 5 ? -18.798 35.895 91.799 1.00 50.91 -2 HIS B CA 1
ATOM 2736 C C . HIS B 1 5 ? -20.221 36.256 92.220 1.00 52.29 -2 HIS B C 1
ATOM 2737 O O . HIS B 1 5 ? -20.506 36.429 93.403 1.00 55.98 -2 HIS B O 1
ATOM 2744 N N . HIS B 1 6 ? -21.106 36.365 91.234 1.00 56.34 -1 HIS B N 1
ATOM 2745 C CA . HIS B 1 6 ? -22.450 36.897 91.442 1.00 56.51 -1 HIS B CA 1
ATOM 2746 C C . HIS B 1 6 ? -23.308 36.049 92.380 1.00 59.19 -1 HIS B C 1
ATOM 2747 O O . HIS B 1 6 ? -24.269 36.546 92.968 1.00 70.37 -1 HIS B O 1
ATOM 2754 N N . HIS B 1 7 ? -22.960 34.775 92.520 1.00 60.56 0 HIS B N 1
ATOM 2755 C CA . HIS B 1 7 ? -23.716 33.875 93.384 1.00 65.25 0 HIS B CA 1
ATOM 2756 C C . HIS B 1 7 ? -23.038 33.671 94.735 1.00 59.90 0 HIS B C 1
ATOM 2757 O O . HIS B 1 7 ? -23.450 32.814 95.517 1.00 58.00 0 HIS B O 1
ATOM 2764 N N . MET B 1 8 ? -22.002 34.459 95.005 1.00 52.91 1 MET B N 1
ATOM 2765 C CA . MET B 1 8 ? -21.267 34.350 96.261 1.00 54.53 1 MET B CA 1
ATOM 2766 C C . MET B 1 8 ? -22.170 34.666 97.447 1.00 56.03 1 MET B C 1
ATOM 2767 O O . MET B 1 8 ? -22.731 35.757 97.542 1.00 56.47 1 MET B O 1
ATOM 2772 N N . ASN B 1 9 ? -22.312 33.699 98.346 1.00 53.17 2 ASN B N 1
ATOM 2773 C CA . ASN B 1 9 ? -23.131 33.879 99.536 1.00 52.38 2 ASN B CA 1
ATOM 2774 C C . ASN B 1 9 ? -22.295 34.395 100.701 1.00 53.79 2 ASN B C 1
ATOM 2775 O O . ASN B 1 9 ? -21.076 34.523 100.584 1.00 57.88 2 ASN B O 1
ATOM 2780 N N . MET B 1 10 ? -22.947 34.688 101.822 1.00 58.94 3 MET B N 1
ATOM 2781 C CA . MET B 1 10 ? -22.270 35.350 102.929 1.00 53.35 3 MET B CA 1
ATOM 2782 C C . MET B 1 10 ? -22.762 34.876 104.292 1.00 43.88 3 MET B C 1
ATOM 2783 O O . MET B 1 10 ? -23.866 34.341 104.424 1.00 50.56 3 MET B O 1
ATOM 2788 N N . LEU B 1 11 ? -21.920 35.071 105.299 1.00 45.83 4 LEU B N 1
ATOM 2789 C CA . LEU B 1 11 ? -22.293 34.817 106.681 1.00 52.99 4 LEU B CA 1
ATOM 2790 C C . LEU B 1 11 ? -22.689 36.141 107.327 1.00 55.18 4 LEU B C 1
ATOM 2791 O O . LEU B 1 11 ? -21.889 37.071 107.377 1.00 46.56 4 LEU B O 1
ATOM 2796 N N . VAL B 1 12 ? -23.925 36.233 107.805 1.00 54.51 5 VAL B N 1
ATOM 2797 C CA . VAL B 1 12 ? -24.424 37.485 108.368 1.00 58.17 5 VAL B CA 1
ATOM 2798 C C . VAL B 1 12 ? -24.946 37.296 109.789 1.00 55.52 5 VAL B C 1
ATOM 2799 O O . VAL B 1 12 ? -25.952 36.617 110.004 1.00 55.03 5 VAL B O 1
ATOM 2803 N N . ASP B 1 13 ? -24.250 37.906 110.747 1.00 54.92 6 ASP B N 1
ATOM 2804 C CA . ASP B 1 13 ? -24.571 37.784 112.168 1.00 54.06 6 ASP B CA 1
ATOM 2805 C C . ASP B 1 13 ? -24.663 36.323 112.605 1.00 45.32 6 ASP B C 1
ATOM 2806 O O . ASP B 1 13 ? -25.470 35.973 113.466 1.00 49.52 6 ASP B O 1
ATOM 2811 N N . GLY B 1 14 ? -23.834 35.477 112.002 1.00 46.96 7 GLY B N 1
ATOM 2812 C CA . GLY B 1 14 ? -23.810 34.063 112.327 1.00 50.30 7 GLY B CA 1
ATOM 2813 C C . GLY B 1 14 ? -24.694 33.226 111.421 1.00 51.08 7 GLY B C 1
ATOM 2814 O O . GLY B 1 14 ? -24.524 32.011 111.325 1.00 57.32 7 GLY B O 1
ATOM 2815 N N . GLU B 1 15 ? -25.639 33.877 110.752 1.00 53.77 8 GLU B N 1
ATOM 2816 C CA . GLU B 1 15 ? -26.576 33.182 109.875 1.00 55.89 8 GLU B CA 1
ATOM 2817 C C . GLU B 1 15 ? -26.028 33.023 108.459 1.00 57.29 8 GLU B C 1
ATOM 2818 O O . GLU B 1 15 ? -25.291 33.875 107.967 1.00 55.39 8 GLU B O 1
ATOM 2824 N N . TRP B 1 16 ? -26.401 31.925 107.809 1.00 55.19 9 TRP B N 1
ATOM 2825 C CA . TRP B 1 16 ? -26.021 31.676 106.421 1.00 51.51 9 TRP B CA 1
ATOM 2826 C C . TRP B 1 16 ? -27.126 32.121 105.465 1.00 48.73 9 TRP B C 1
ATOM 2827 O O . TRP B 1 16 ? -28.240 31.611 105.511 1.00 50.53 9 TRP B O 1
ATOM 2838 N N . ARG B 1 17 ? -26.821 33.089 104.608 1.00 47.73 10 ARG B N 1
ATOM 2839 C CA . ARG B 1 17 ? -27.824 33.631 103.699 1.00 53.34 10 ARG B CA 1
ATOM 2840 C C . ARG B 1 17 ? -27.323 33.809 102.266 1.00 52.65 10 ARG B C 1
ATOM 2841 O O . ARG B 1 17 ? -26.163 34.166 102.028 1.00 59.20 10 ARG B O 1
ATOM 2849 N N . THR B 1 18 ? -28.220 33.555 101.318 1.00 61.22 11 THR B N 1
ATOM 2850 C CA . THR B 1 18 ? -27.921 33.639 99.892 1.00 59.07 11 THR B CA 1
ATOM 2851 C C . THR B 1 18 ? -27.821 35.075 99.400 1.00 63.26 11 THR B C 1
ATOM 2852 O O . THR B 1 18 ? -27.034 35.381 98.505 1.00 62.55 11 THR B O 1
ATOM 2856 N N . ASP B 1 19 ? -28.624 35.952 99.993 1.00 69.36 12 ASP B N 1
ATOM 2857 C CA . ASP B 1 19 ? -28.740 37.325 99.515 1.00 62.77 12 ASP B CA 1
ATOM 2858 C C . ASP B 1 19 ? -28.704 38.347 100.647 1.00 59.51 12 ASP B C 1
ATOM 2859 O O . ASP B 1 19 ? -29.037 38.036 101.790 1.00 55.73 12 ASP B O 1
ATOM 2864 N N . ALA B 1 20 ? -28.297 39.569 100.317 1.00 68.15 13 ALA B N 1
ATOM 2865 C CA . ALA B 1 20 ? -28.222 40.645 101.300 1.00 53.85 13 ALA B CA 1
ATOM 2866 C C . ALA B 1 20 ? -29.464 41.527 101.252 1.00 49.31 13 ALA B C 1
ATOM 2867 O O . ALA B 1 20 ? -29.502 42.519 100.524 1.00 52.62 13 ALA B O 1
ATOM 2869 N N . PHE B 1 30 ? -21.325 42.043 101.718 1.00 48.32 23 PHE B N 1
ATOM 2870 C CA . PHE B 1 30 ? -20.513 43.170 101.273 1.00 52.20 23 PHE B CA 1
ATOM 2871 C C . PHE B 1 30 ? -19.213 43.241 102.072 1.00 52.84 23 PHE B C 1
ATOM 2872 O O . PHE B 1 30 ? -19.216 43.085 103.293 1.00 50.05 23 PHE B O 1
ATOM 2880 N N . GLU B 1 31 ? -18.107 43.481 101.372 1.00 52.66 24 GLU B N 1
ATOM 2881 C CA . GLU B 1 31 ? -16.778 43.463 101.979 1.00 51.05 24 GLU B CA 1
ATOM 2882 C C . GLU B 1 31 ? -16.595 44.541 103.044 1.00 51.72 24 GLU B C 1
ATOM 2883 O O . GLU B 1 31 ? -16.001 44.291 104.093 1.00 48.20 24 GLU B O 1
ATOM 2885 N N . ARG B 1 32 ? -17.105 45.738 102.774 1.00 49.43 25 ARG B N 1
ATOM 2886 C CA . ARG B 1 32 ? -16.937 46.857 103.695 1.00 50.95 25 ARG B CA 1
ATOM 2887 C C . ARG B 1 32 ? -17.920 46.784 104.860 1.00 47.31 25 ARG B C 1
ATOM 2888 O O . ARG B 1 32 ? -17.969 47.679 105.704 1.00 45.40 25 ARG B O 1
ATOM 2896 N N . GLN B 1 33 ? -18.696 45.707 104.898 1.00 43.30 26 GLN B N 1
ATOM 2897 C CA . GLN B 1 33 ? -19.571 45.414 106.024 1.00 36.56 26 GLN B CA 1
ATOM 2898 C C . GLN B 1 33 ? -19.112 44.131 106.704 1.00 38.57 26 GLN B C 1
ATOM 2899 O O . GLN B 1 33 ? -19.786 43.610 107.593 1.00 27.81 26 GLN B O 1
ATOM 2905 N N . ALA B 1 34 ? -17.954 43.630 106.283 1.00 41.33 27 ALA B N 1
ATOM 2906 C CA . ALA B 1 34 ? -17.507 42.298 106.675 1.00 50.79 27 ALA B CA 1
ATOM 2907 C C . ALA B 1 34 ? -16.338 42.304 107.657 1.00 46.06 27 ALA B C 1
ATOM 2908 O O . ALA B 1 34 ? -15.535 43.237 107.690 1.00 40.75 27 ALA B O 1
ATOM 2910 N N . THR B 1 35 ? -16.257 41.239 108.448 1.00 41.38 28 THR B N 1
ATOM 2911 C CA . THR B 1 35 ? -15.179 41.047 109.410 1.00 42.35 28 THR B CA 1
ATOM 2912 C C . THR B 1 35 ? -14.123 40.110 108.828 1.00 40.45 28 THR B C 1
ATOM 2913 O O . THR B 1 35 ? -14.443 39.220 108.041 1.00 43.80 28 THR B O 1
ATOM 2917 N N . THR B 1 36 ? -12.866 40.317 109.204 1.00 39.57 29 THR B N 1
ATOM 2918 C CA . THR B 1 36 ? -11.790 39.426 108.784 1.00 34.56 29 THR B CA 1
ATOM 2919 C C . THR B 1 36 ? -10.970 38.959 109.982 1.00 42.46 29 THR B C 1
ATOM 2920 O O . THR B 1 36 ? -11.183 39.410 111.108 1.00 53.76 29 THR B O 1
ATOM 2924 N N . PHE B 1 37 ? -10.033 38.051 109.732 1.00 40.08 30 PHE B N 1
ATOM 2925 C CA . PHE B 1 37 ? -9.174 37.518 110.783 1.00 35.15 30 PHE B CA 1
ATOM 2926 C C . PHE B 1 37 ? -7.720 37.867 110.485 1.00 32.83 30 PHE B C 1
ATOM 2927 O O . PHE B 1 37 ? -7.159 37.421 109.484 1.00 37.78 30 PHE B O 1
ATOM 2935 N N . ARG B 1 38 ? -7.113 38.669 111.355 1.00 33.82 31 ARG B N 1
ATOM 2936 C CA . ARG B 1 38 ? -5.813 39.260 111.055 1.00 38.54 31 ARG B CA 1
ATOM 2937 C C . ARG B 1 38 ? -4.754 39.023 112.128 1.00 41.83 31 ARG B C 1
ATOM 2938 O O . ARG B 1 38 ? -3.766 39.754 112.197 1.00 43.83 31 ARG B O 1
ATOM 2946 N N . ASN B 1 39 ? -4.955 38.011 112.966 1.00 35.25 32 ASN B N 1
ATOM 2947 C CA . ASN B 1 39 ? -3.941 37.649 113.950 1.00 29.22 32 ASN B CA 1
ATOM 2948 C C . ASN B 1 39 ? -2.713 37.066 113.262 1.00 37.10 32 ASN B C 1
ATOM 2949 O O . ASN B 1 39 ? -2.789 36.607 112.123 1.00 43.55 32 ASN B O 1
ATOM 2954 N N . TRP B 1 40 ? -1.580 37.091 113.955 1.00 36.42 33 TRP B N 1
ATOM 2955 C CA . TRP B 1 40 ? -0.331 36.594 113.389 1.00 36.94 33 TRP B CA 1
ATOM 2956 C C . TRP B 1 40 ? 0.299 35.501 114.242 1.00 41.87 33 TRP B C 1
ATOM 2957 O O . TRP B 1 40 ? 0.025 35.391 115.437 1.00 48.70 33 TRP B O 1
ATOM 2968 N N . VAL B 1 41 ? 1.142 34.692 113.611 1.00 40.02 34 VAL B N 1
ATOM 2969 C CA . VAL B 1 41 ? 2.056 33.825 114.338 1.00 44.49 34 VAL B CA 1
ATOM 2970 C C . VAL B 1 41 ? 3.384 34.559 114.443 1.00 42.42 34 VAL B C 1
ATOM 2971 O O . VAL B 1 41 ? 3.956 34.957 113.431 1.00 35.50 34 VAL B O 1
ATOM 2975 N N . GLN B 1 42 ? 3.862 34.763 115.665 1.00 47.69 35 GLN B N 1
ATOM 2976 C CA . GLN B 1 42 ? 5.099 35.506 115.871 1.00 44.49 35 GLN B CA 1
ATOM 2977 C C . GLN B 1 42 ? 6.125 34.689 116.645 1.00 50.41 35 GLN B C 1
ATOM 2978 O O . GLN B 1 42 ? 5.830 34.150 117.712 1.00 44.42 35 GLN B O 1
ATOM 2984 N N . ASP B 1 43 ? 7.336 34.608 116.102 1.00 45.55 36 ASP B N 1
ATOM 2985 C CA . ASP B 1 43 ? 8.421 33.882 116.749 1.00 42.87 36 ASP B CA 1
ATOM 2986 C C . ASP B 1 43 ? 9.016 34.710 117.885 1.00 49.01 36 ASP B C 1
ATOM 2987 O O . ASP B 1 43 ? 10.217 34.980 117.913 1.00 51.27 36 ASP B O 1
ATOM 2992 N N . ASP B 1 44 ? 8.161 35.116 118.819 1.00 53.52 37 ASP B N 1
ATOM 2993 C CA . ASP B 1 44 ? 8.591 35.890 119.975 1.00 55.45 37 ASP B CA 1
ATOM 2994 C C . ASP B 1 44 ? 7.921 35.356 121.237 1.00 64.91 37 ASP B C 1
ATOM 2995 O O . ASP B 1 44 ? 6.801 34.846 121.189 1.00 62.88 37 ASP B O 1
ATOM 3000 N N . SER B 1 45 ? 8.612 35.488 122.364 1.00 64.96 38 SER B N 1
ATOM 3001 C CA . SER B 1 45 ? 8.225 34.827 123.608 1.00 56.00 38 SER B CA 1
ATOM 3002 C C . SER B 1 45 ? 6.860 35.243 124.164 1.00 56.52 38 SER B C 1
ATOM 3003 O O . SER B 1 45 ? 6.234 34.485 124.905 1.00 45.08 38 SER B O 1
ATOM 3006 N N . ASP B 1 46 ? 6.399 36.437 123.808 1.00 53.00 39 ASP B N 1
ATOM 3007 C CA . ASP B 1 46 ? 5.184 36.988 124.403 1.00 55.20 39 ASP B CA 1
ATOM 3008 C C . ASP B 1 46 ? 3.919 36.713 123.593 1.00 59.28 39 ASP B C 1
ATOM 3009 O O . ASP B 1 46 ? 2.821 36.663 124.150 1.00 52.43 39 ASP B O 1
ATOM 3014 N N . ALA B 1 47 ? 4.084 36.537 122.285 1.00 65.77 40 ALA B N 1
ATOM 3015 C CA . ALA B 1 47 ? 2.965 36.500 121.342 1.00 49.29 40 ALA B CA 1
ATOM 3016 C C . ALA B 1 47 ? 1.876 35.483 121.686 1.00 45.26 40 ALA B C 1
ATOM 3017 O O . ALA B 1 47 ? 2.147 34.426 122.256 1.00 44.59 40 ALA B O 1
ATOM 3019 N N . ARG B 1 48 ? 0.643 35.831 121.327 1.00 44.55 41 ARG B N 1
ATOM 3020 C CA . ARG B 1 48 ? -0.521 34.973 121.520 1.00 40.98 41 ARG B CA 1
ATOM 3021 C C . ARG B 1 48 ? -0.352 33.642 120.794 1.00 41.24 41 ARG B C 1
ATOM 3022 O O . ARG B 1 48 ? -0.497 32.574 121.390 1.00 47.36 41 ARG B O 1
ATOM 3030 N N . PHE B 1 49 ? -0.042 33.715 119.504 1.00 48.54 42 PHE B N 1
ATOM 3031 C CA . PHE B 1 49 ? 0.212 32.522 118.706 1.00 47.21 42 PHE B CA 1
ATOM 3032 C C . PHE B 1 49 ? 1.698 32.389 118.391 1.00 47.98 42 PHE B C 1
ATOM 3033 O O . PHE B 1 49 ? 2.252 33.180 117.628 1.00 49.52 42 PHE B O 1
ATOM 3041 N N . GLN B 1 50 ? 2.338 31.387 118.983 1.00 39.67 43 GLN B N 1
ATOM 3042 C CA . GLN B 1 50 ? 3.756 31.143 118.747 1.00 43.30 43 GLN B CA 1
ATOM 3043 C C . GLN B 1 50 ? 3.948 29.952 117.812 1.00 39.21 43 GLN B C 1
ATOM 3044 O O . GLN B 1 50 ? 3.122 29.040 117.790 1.00 44.80 43 GLN B O 1
ATOM 3050 N N . PRO B 1 51 ? 5.038 29.963 117.027 1.00 33.90 44 PRO B N 1
ATOM 3051 C CA . PRO B 1 51 ? 5.317 28.872 116.086 1.00 39.81 44 PRO B CA 1
ATOM 3052 C C . PRO B 1 51 ? 5.556 27.534 116.781 1.00 40.15 44 PRO B C 1
ATOM 3053 O O . PRO B 1 51 ? 6.396 27.444 117.676 1.00 39.95 44 PRO B O 1
ATOM 3057 N N . GLU B 1 52 ? 4.812 26.510 116.370 1.00 44.73 45 GLU B N 1
ATOM 3058 C CA . GLU B 1 52 ? 4.993 25.160 116.894 1.00 47.03 45 GLU B CA 1
ATOM 3059 C C . GLU B 1 52 ? 4.969 24.136 115.756 1.00 50.44 45 GLU B C 1
ATOM 3060 O O . GLU B 1 52 ? 4.559 24.448 114.638 1.00 43.31 45 GLU B O 1
ATOM 3066 N N . ALA B 1 53 ? 5.403 22.913 116.050 1.00 58.86 46 ALA B N 1
ATOM 3067 C CA . ALA B 1 53 ? 5.696 21.927 115.011 1.00 44.59 46 ALA B CA 1
ATOM 3068 C C . ALA B 1 53 ? 4.506 21.066 114.587 1.00 34.94 46 ALA B C 1
ATOM 3069 O O . ALA B 1 53 ? 4.604 20.309 113.623 1.00 50.56 46 ALA B O 1
ATOM 3071 N N . GLY B 1 54 ? 3.391 21.167 115.300 1.00 25.96 47 GLY B N 1
ATOM 3072 C CA . GLY B 1 54 ? 2.222 20.373 114.963 1.00 24.91 47 GLY B CA 1
ATOM 3073 C C . GLY B 1 54 ? 0.952 20.972 115.526 1.00 35.39 47 GLY B C 1
ATOM 3074 O O . GLY B 1 54 ? 0.124 20.271 116.107 1.00 31.32 47 GLY B O 1
ATOM 3075 N N . ARG B 1 55 ? 0.795 22.277 115.335 1.00 46.30 48 ARG B N 1
ATOM 3076 C CA . ARG B 1 55 ? -0.280 23.018 115.977 1.00 40.86 48 ARG B CA 1
ATOM 3077 C C . ARG B 1 55 ? -1.256 23.642 114.983 1.00 41.77 48 ARG B C 1
ATOM 3078 O O . ARG B 1 55 ? -2.467 23.634 115.205 1.00 36.96 48 ARG B O 1
ATOM 3086 N N . TYR B 1 56 ? -0.729 24.177 113.887 1.00 33.21 49 TYR B N 1
ATOM 3087 C CA . TYR B 1 56 ? -1.545 24.966 112.970 1.00 32.25 49 TYR B CA 1
ATOM 3088 C C . TYR B 1 56 ? -2.007 24.182 111.744 1.00 39.16 49 TYR B C 1
ATOM 3089 O O . TYR B 1 56 ? -1.263 23.378 111.183 1.00 37.16 49 TYR B O 1
ATOM 3098 N N . HIS B 1 57 ? -3.249 24.433 111.339 1.00 37.99 50 HIS B N 1
ATOM 3099 C CA . HIS B 1 57 ? -3.865 23.721 110.227 1.00 37.91 50 HIS B CA 1
ATOM 3100 C C . HIS B 1 57 ? -4.227 24.680 109.098 1.00 39.78 50 HIS B C 1
ATOM 3101 O O . HIS B 1 57 ? -4.811 25.738 109.334 1.00 35.09 50 HIS B O 1
ATOM 3108 N N . LEU B 1 58 ? -3.880 24.305 107.872 1.00 43.33 51 LEU B N 1
ATOM 3109 C CA . LEU B 1 58 ? -4.129 25.158 106.717 1.00 32.52 51 LEU B CA 1
ATOM 3110 C C . LEU B 1 58 ? -5.301 24.656 105.879 1.00 35.82 51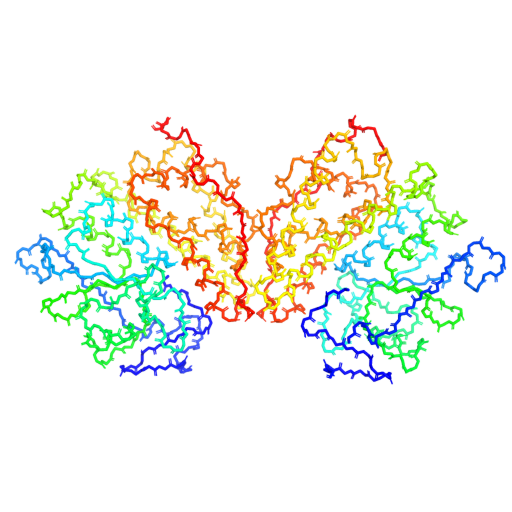 LEU B C 1
ATOM 3111 O O . LEU B 1 58 ? -5.308 23.513 105.425 1.00 37.79 51 LEU B O 1
ATOM 3116 N N . TYR B 1 59 ? -6.293 25.518 105.681 1.00 34.15 52 TYR B N 1
ATOM 3117 C CA . TYR B 1 59 ? -7.418 25.199 104.810 1.00 28.27 52 TYR B CA 1
ATOM 3118 C C . TYR B 1 59 ? -7.242 25.873 103.459 1.00 23.41 52 TYR B C 1
ATOM 3119 O O . TYR B 1 59 ? -7.175 27.097 103.376 1.00 34.40 52 TYR B O 1
ATOM 3128 N N . VAL B 1 60 ? -7.159 25.073 102.401 1.00 24.71 53 VAL B N 1
ATOM 3129 C CA . VAL B 1 60 ? -6.952 25.615 101.064 1.00 25.69 53 VAL B CA 1
ATOM 3130 C C . VAL B 1 60 ? -7.871 24.995 100.024 1.00 24.84 53 VAL B C 1
ATOM 3131 O O . VAL B 1 60 ? -8.499 23.962 100.257 1.00 26.25 53 VAL B O 1
ATOM 3135 N N . SER B 1 61 ? -7.940 25.653 98.873 1.00 25.22 54 SER B N 1
ATOM 3136 C CA . SER B 1 61 ? -8.517 25.069 97.675 1.00 26.57 54 SER B CA 1
ATOM 3137 C C . SER B 1 61 ? -7.461 25.129 96.582 1.00 33.82 54 SER B C 1
ATOM 3138 O O . SER B 1 61 ? -6.807 26.157 96.405 1.00 36.96 54 SER B O 1
ATOM 3141 N N . TYR B 1 62 ? -7.282 24.027 95.863 1.00 27.09 55 TYR B N 1
ATOM 3142 C CA . TYR B 1 62 ? -6.307 23.977 94.778 1.00 28.41 55 TYR B CA 1
ATOM 3143 C C . TYR B 1 62 ? -6.675 24.941 93.651 1.00 27.68 55 TYR B C 1
ATOM 3144 O O . TYR B 1 62 ? -5.820 25.355 92.869 1.00 24.50 55 TYR B O 1
ATOM 3153 N N . ALA B 1 63 ? -7.953 25.293 93.577 1.00 25.27 56 ALA B N 1
ATOM 3154 C CA . ALA B 1 63 ? -8.452 26.176 92.530 1.00 26.44 56 ALA B CA 1
ATOM 3155 C C . ALA B 1 63 ? -8.112 27.636 92.807 1.00 30.04 56 ALA B C 1
ATOM 3156 O O . ALA B 1 63 ? -7.633 28.352 91.928 1.00 38.59 56 ALA B O 1
ATOM 3158 N N . CYS B 1 64 ? -8.368 28.071 94.036 1.00 32.06 57 CYS B N 1
ATOM 3159 C CA . CYS B 1 64 ? -8.164 29.462 94.423 1.00 30.76 57 CYS B CA 1
ATOM 3160 C C . CYS B 1 64 ? -6.686 29.853 94.412 1.00 30.42 57 CYS B C 1
ATOM 3161 O O . CYS B 1 64 ? -5.856 29.180 95.022 1.00 30.19 57 CYS B O 1
ATOM 3164 N N . PRO B 1 65 ? -6.356 30.953 93.717 1.00 31.23 58 PRO B N 1
ATOM 3165 C CA . PRO B 1 65 ? -4.976 31.437 93.608 1.00 33.85 58 PRO B CA 1
ATOM 3166 C C . PRO B 1 65 ? -4.469 32.049 94.909 1.00 37.48 58 PRO B C 1
ATOM 3167 O O . PRO B 1 65 ? -3.268 32.019 95.179 1.00 36.89 58 PRO B O 1
ATOM 3171 N N . TRP B 1 66 ? -5.383 32.604 95.698 1.00 34.08 59 TRP B N 1
ATOM 3172 C CA . TRP B 1 66 ? -5.035 33.187 96.986 1.00 31.10 59 TRP B CA 1
ATOM 3173 C C . TRP B 1 66 ? -4.514 32.109 97.927 1.00 36.53 59 TRP B C 1
ATOM 3174 O O . TRP B 1 66 ? -3.453 32.256 98.534 1.00 32.56 59 TRP B O 1
ATOM 3185 N N . ALA B 1 67 ? -5.269 31.021 98.035 1.00 38.75 60 ALA B N 1
ATOM 3186 C CA . ALA B 1 67 ? -4.875 29.890 98.862 1.00 32.39 60 ALA B CA 1
ATOM 3187 C C . ALA B 1 67 ? -3.655 29.191 98.274 1.00 29.48 60 ALA B C 1
ATOM 3188 O O . ALA B 1 67 ? -2.894 28.542 98.992 1.00 37.68 60 ALA B O 1
ATOM 3190 N N . HIS B 1 68 ? -3.472 29.331 96.965 1.00 33.26 61 HIS B N 1
ATOM 3191 C CA . HIS B 1 68 ? -2.358 28.695 96.273 1.00 34.19 61 HIS B CA 1
ATOM 3192 C C . HIS B 1 68 ? -1.025 29.280 96.732 1.00 32.64 61 HIS B C 1
ATOM 3193 O O . HIS B 1 68 ? -0.003 28.595 96.723 1.00 26.46 61 HIS B O 1
ATOM 3200 N N . ARG B 1 69 ? -1.043 30.548 97.134 1.00 32.71 62 ARG B N 1
ATOM 3201 C CA . ARG B 1 69 ? 0.154 31.210 97.645 1.00 28.99 62 ARG B CA 1
ATOM 3202 C C . ARG B 1 69 ? 0.688 30.503 98.885 1.00 31.65 62 ARG B C 1
ATOM 3203 O O . ARG B 1 69 ? 1.892 30.280 99.015 1.00 31.40 62 ARG B O 1
ATOM 3211 N N . THR B 1 70 ? -0.220 30.158 99.792 1.00 24.17 63 THR B N 1
ATOM 3212 C CA . THR B 1 70 ? 0.146 29.532 101.057 1.00 26.43 63 THR B CA 1
ATOM 3213 C C . THR B 1 70 ? 0.727 28.138 100.847 1.00 33.35 63 THR B C 1
ATOM 3214 O O . THR B 1 70 ? 1.621 27.715 101.580 1.00 34.46 63 THR B O 1
ATOM 3218 N N . LEU B 1 71 ? 0.216 27.429 99.845 1.00 29.15 64 LEU B N 1
ATOM 3219 C CA . LEU B 1 71 ? 0.703 26.091 99.528 1.00 28.45 64 LEU B CA 1
ATOM 3220 C C . LEU B 1 71 ? 2.114 26.135 98.953 1.00 25.79 64 LEU B C 1
ATOM 3221 O O . LEU B 1 71 ? 2.983 25.366 99.364 1.00 35.81 64 LEU B O 1
ATOM 3226 N N . VAL B 1 72 ? 2.328 27.037 97.998 1.00 29.50 65 VAL B N 1
ATOM 3227 C CA . VAL B 1 72 ? 3.629 27.199 97.359 1.00 37.87 65 VAL B CA 1
ATOM 3228 C C . VAL B 1 72 ? 4.713 27.513 98.386 1.00 34.47 65 VAL B C 1
ATOM 3229 O O . VAL B 1 72 ? 5.773 26.887 98.394 1.00 33.01 65 VAL B O 1
ATOM 3233 N N . THR B 1 73 ? 4.431 28.474 99.259 1.00 29.04 66 THR B N 1
ATOM 3234 C CA . THR B 1 73 ? 5.371 28.878 100.298 1.00 34.55 66 THR B CA 1
ATOM 3235 C C . THR B 1 73 ? 5.639 27.741 101.280 1.00 38.02 66 THR B C 1
ATOM 3236 O O . THR B 1 73 ? 6.786 27.496 101.659 1.00 43.66 66 THR B O 1
ATOM 3240 N N . ARG B 1 74 ? 4.577 27.048 101.679 1.00 32.03 67 ARG B N 1
ATOM 3241 C CA . ARG B 1 74 ? 4.685 25.922 102.602 1.00 27.32 67 ARG B CA 1
ATOM 3242 C C . ARG B 1 74 ? 5.630 24.856 102.060 1.00 30.87 67 ARG B C 1
ATOM 3243 O O . ARG B 1 74 ? 6.442 24.296 102.796 1.00 35.91 67 ARG B O 1
ATOM 3251 N N . THR B 1 75 ? 5.522 24.591 100.762 1.00 37.69 68 THR B N 1
ATOM 3252 C CA . THR B 1 75 ? 6.352 23.591 100.103 1.00 41.16 68 THR B CA 1
ATOM 3253 C C . THR B 1 75 ? 7.798 24.066 99.978 1.00 38.64 68 THR B C 1
ATOM 3254 O O . THR B 1 75 ? 8.736 23.283 100.139 1.00 33.56 68 THR B O 1
ATOM 3258 N N . LEU B 1 76 ? 7.971 25.354 99.700 1.00 37.91 69 LEU B N 1
ATOM 3259 C CA . LEU B 1 76 ? 9.301 25.927 99.524 1.00 41.55 69 LEU B CA 1
ATOM 3260 C C . LEU B 1 76 ? 10.123 25.869 100.811 1.00 48.48 69 LEU B C 1
ATOM 3261 O O . LEU B 1 76 ? 11.271 25.426 100.799 1.00 56.97 69 LEU B O 1
ATOM 3266 N N . LYS B 1 77 ? 9.531 26.305 101.918 1.00 44.40 70 LYS B N 1
ATOM 3267 C CA . LYS B 1 77 ? 10.228 26.333 103.202 1.00 43.75 70 LYS B CA 1
ATOM 3268 C C . LYS B 1 77 ? 10.503 24.930 103.739 1.00 53.18 70 LYS B C 1
ATOM 3269 O O . LYS B 1 77 ? 11.568 24.667 104.299 1.00 56.95 70 LYS B O 1
ATOM 3275 N N . GLY B 1 78 ? 9.537 24.034 103.564 1.00 48.79 71 GLY B N 1
ATOM 3276 C CA . GLY B 1 78 ? 9.637 22.690 104.102 1.00 44.88 71 GLY B CA 1
ATOM 3277 C C . GLY B 1 78 ? 8.818 22.555 105.371 1.00 44.85 71 GLY B C 1
ATOM 3278 O O . GLY B 1 78 ? 9.281 22.006 106.371 1.00 41.50 71 GLY B O 1
ATOM 3279 N N . LEU B 1 79 ? 7.590 23.062 105.323 1.00 39.76 72 LEU B N 1
ATOM 3280 C CA . LEU B 1 79 ? 6.706 23.060 106.482 1.00 42.65 72 LEU B CA 1
ATOM 3281 C C . LEU B 1 79 ? 5.536 22.099 106.294 1.00 39.25 72 LEU B C 1
ATOM 3282 O O . LEU B 1 79 ? 4.501 22.232 106.947 1.00 31.23 72 LEU B O 1
ATOM 3287 N N . GLU B 1 80 ? 5.707 21.132 105.398 1.00 43.88 73 GLU B N 1
ATOM 3288 C CA . GLU B 1 80 ? 4.662 20.153 105.122 1.00 44.25 73 GLU B CA 1
ATOM 3289 C C . GLU B 1 80 ? 4.460 19.225 106.315 1.00 42.61 73 GLU B C 1
ATOM 3290 O O . GLU B 1 80 ? 3.359 18.726 106.547 1.00 46.00 73 GLU B O 1
ATOM 3296 N N . ASP B 1 81 ? 5.531 18.998 107.068 1.00 38.26 74 ASP B N 1
ATOM 3297 C CA . ASP B 1 81 ? 5.477 18.134 108.241 1.00 40.83 74 ASP B CA 1
ATOM 3298 C C . ASP B 1 81 ? 5.111 18.921 109.494 1.00 44.91 74 ASP B C 1
ATOM 3299 O O . ASP B 1 81 ? 4.636 18.355 110.478 1.00 42.61 74 ASP B O 1
ATOM 3304 N N . ALA B 1 82 ? 5.337 20.230 109.452 1.00 45.35 75 ALA B N 1
ATOM 3305 C CA . ALA B 1 82 ? 5.028 21.092 110.585 1.00 35.59 75 ALA B CA 1
ATOM 3306 C C . ALA B 1 82 ? 3.571 21.538 110.555 1.00 39.43 75 ALA B C 1
ATOM 3307 O O . ALA B 1 82 ? 2.852 21.418 111.548 1.00 38.68 75 ALA B O 1
ATOM 3309 N N . ILE B 1 83 ? 3.140 22.051 109.407 1.00 42.94 76 ILE B N 1
ATOM 3310 C CA . ILE B 1 83 ? 1.783 22.560 109.258 1.00 35.80 76 ILE B CA 1
ATOM 3311 C C . ILE B 1 83 ? 0.943 21.652 108.365 1.00 36.27 76 ILE B C 1
ATOM 3312 O O . ILE B 1 83 ? 1.265 21.441 107.196 1.00 30.15 76 ILE B O 1
ATOM 3317 N N . SER B 1 84 ? -0.135 21.115 108.929 1.00 35.61 77 SER B N 1
ATOM 3318 C CA . SER B 1 84 ? -1.025 20.219 108.201 1.00 30.71 77 SER B CA 1
ATOM 3319 C C . SER B 1 84 ? -1.932 20.990 107.244 1.00 33.56 77 SER B C 1
ATOM 3320 O O . SER B 1 84 ? -2.030 22.215 107.323 1.00 35.10 77 SER B O 1
ATOM 3323 N N . VAL B 1 85 ? -2.596 20.269 106.346 1.00 31.26 78 VAL B N 1
ATOM 3324 C CA . VAL B 1 85 ? -3.393 20.908 105.304 1.00 32.71 78 VAL B CA 1
ATOM 3325 C C . VAL B 1 85 ? -4.658 20.112 104.968 1.00 33.38 78 VAL B C 1
ATOM 3326 O O . VAL B 1 85 ? -4.660 18.881 104.998 1.00 41.81 78 VAL B O 1
ATOM 3330 N N . SER B 1 86 ? -5.738 20.830 104.673 1.00 30.36 79 SER B N 1
ATOM 3331 C CA . SER B 1 86 ? -6.967 20.217 104.182 1.00 32.73 79 SER B CA 1
ATOM 3332 C C . SER B 1 86 ? -7.391 20.863 102.867 1.00 36.16 79 SER B C 1
ATOM 3333 O O . SER B 1 86 ? -7.258 22.074 102.687 1.00 27.68 79 SER B O 1
ATOM 3336 N N . VAL B 1 87 ? -7.898 20.048 101.948 1.00 30.26 80 VAL B N 1
ATOM 3337 C CA . VAL B 1 87 ? -8.328 20.539 100.645 1.00 24.20 80 VAL B CA 1
ATOM 3338 C C . VAL B 1 87 ? -9.837 20.415 100.476 1.00 30.54 80 VAL B C 1
ATOM 3339 O O . VAL B 1 87 ? -10.380 19.311 100.439 1.00 29.05 80 VAL B O 1
ATOM 3343 N N . VAL B 1 88 ? -10.511 21.556 100.375 1.00 28.11 81 VAL B N 1
ATOM 3344 C CA . VAL B 1 88 ? -11.955 21.573 100.184 1.00 24.34 81 VAL B CA 1
ATOM 3345 C C . VAL B 1 88 ? -12.322 21.155 98.764 1.00 26.54 81 VAL B C 1
ATOM 3346 O O . VAL B 1 88 ? -11.455 21.026 97.900 1.00 24.49 81 VAL B O 1
ATOM 3350 N N . ASP B 1 89 ? -13.612 20.944 98.534 1.00 30.01 82 ASP B N 1
ATOM 3351 C CA . ASP B 1 89 ? -14.113 20.553 97.223 1.00 28.60 82 ASP B CA 1
ATOM 3352 C C . ASP B 1 89 ? -14.094 21.743 96.266 1.00 31.08 82 ASP B C 1
ATOM 3353 O O . ASP B 1 89 ? -14.678 22.785 96.563 1.00 32.03 82 ASP B O 1
ATOM 3358 N N . PRO B 1 90 ? -13.400 21.596 95.123 1.00 34.09 83 PRO B N 1
ATOM 3359 C CA . PRO B 1 90 ? -13.384 22.610 94.063 1.00 27.02 83 PRO B CA 1
ATOM 3360 C C . PRO B 1 90 ? -14.783 23.078 93.679 1.00 30.16 83 PRO B C 1
ATOM 3361 O O . PRO B 1 90 ? -14.981 24.268 93.435 1.00 35.79 83 PRO B O 1
ATOM 3365 N N . TYR B 1 91 ? -15.739 22.157 93.631 1.00 26.01 84 TYR B N 1
ATOM 3366 C CA . TYR B 1 91 ? -17.118 22.536 93.356 1.00 29.50 84 TYR B CA 1
ATOM 3367 C C . TYR B 1 91 ? -17.765 23.143 94.593 1.00 31.15 84 TYR B C 1
ATOM 3368 O O . TYR B 1 91 ? -17.797 22.532 95.661 1.00 28.92 84 TYR B O 1
ATOM 3377 N N . ARG B 1 92 ? -18.280 24.355 94.430 1.00 34.65 85 ARG B N 1
ATOM 3378 C CA . ARG B 1 92 ? -18.949 25.077 95.502 1.00 30.52 85 ARG B CA 1
ATOM 3379 C C . ARG B 1 92 ? -20.380 25.377 95.059 1.00 32.40 85 ARG B C 1
ATOM 3380 O O . ARG B 1 92 ? -20.672 25.356 93.865 1.00 34.04 85 ARG B O 1
ATOM 3388 N N . ALA B 1 93 ? -21.281 25.627 96.003 1.00 29.41 86 ALA B N 1
ATOM 3389 C CA . ALA B 1 93 ? -22.651 25.951 95.639 1.00 26.72 86 ALA B CA 1
ATOM 3390 C C . ALA B 1 93 ? -23.370 26.746 96.719 1.00 29.71 86 ALA B C 1
ATOM 3391 O O . ALA B 1 93 ? -22.798 27.652 97.333 1.00 35.31 86 ALA B O 1
ATOM 3393 N N . GLU B 1 94 ? -24.628 26.376 96.935 1.00 29.90 87 GLU B N 1
ATOM 3394 C CA . GLU B 1 94 ? -25.524 27.007 97.896 1.00 34.01 87 GLU B CA 1
ATOM 3395 C C . GLU B 1 94 ? -24.935 27.177 99.301 1.00 34.88 87 GLU B C 1
ATOM 3396 O O . GLU B 1 94 ? -25.312 28.083 100.037 1.00 34.63 87 GLU B O 1
ATOM 3402 N N . ASP B 1 95 ? -23.997 26.313 99.665 1.00 33.69 88 ASP B N 1
ATOM 3403 C CA . ASP B 1 95 ? -23.506 26.255 101.035 1.00 31.49 88 ASP B CA 1
ATOM 3404 C C . ASP B 1 95 ? -22.039 26.651 101.176 1.00 30.62 88 ASP B C 1
ATOM 3405 O O . ASP B 1 95 ? -21.436 26.418 102.217 1.00 32.23 88 ASP B O 1
ATOM 3410 N N . GLY B 1 96 ? -21.465 27.240 100.132 1.00 29.63 89 GLY B N 1
ATOM 3411 C CA . GLY B 1 96 ? -20.079 27.677 100.178 1.00 27.68 89 GLY B CA 1
ATOM 3412 C C . GLY B 1 96 ? -19.104 26.527 100.015 1.00 26.30 89 GLY B C 1
ATOM 3413 O O . GLY B 1 96 ? -19.504 25.434 99.615 1.00 32.87 89 GLY B O 1
ATOM 3414 N N . TRP B 1 97 ? -17.829 26.777 100.311 1.00 28.20 90 TRP B N 1
ATOM 3415 C CA . TRP B 1 97 ? -16.802 25.738 100.252 1.00 35.24 90 TRP B CA 1
ATOM 3416 C C . TRP B 1 97 ? -17.210 24.538 101.098 1.00 33.99 90 TRP B C 1
ATOM 3417 O O . TRP B 1 97 ? -17.632 24.693 102.244 1.00 37.23 90 TRP B O 1
ATOM 3428 N N . GLN B 1 98 ? -17.083 23.344 100.531 1.00 24.64 91 GLN B N 1
ATOM 3429 C CA . GLN B 1 98 ? -17.515 22.134 101.218 1.00 29.26 91 GLN B CA 1
ATOM 3430 C C . GLN B 1 98 ? -16.439 21.059 101.215 1.00 25.98 91 GLN B C 1
ATOM 3431 O O . GLN B 1 98 ? -15.508 21.096 100.411 1.00 23.97 91 GLN B O 1
ATOM 3437 N N . PHE B 1 99 ? -16.578 20.097 102.120 1.00 30.04 92 PHE B N 1
ATOM 3438 C CA . PHE B 1 99 ? -15.639 18.987 102.203 1.00 30.65 92 PHE B CA 1
ATOM 3439 C C . PHE B 1 99 ? -16.211 17.733 101.551 1.00 21.58 92 PHE B C 1
ATOM 3440 O O . PHE B 1 99 ? -17.264 17.235 101.950 1.00 20.58 92 PHE B O 1
ATOM 3448 N N . THR B 1 100 ? -15.507 17.232 100.541 1.00 25.88 93 THR B N 1
ATOM 3449 C CA . THR B 1 100 ? -15.924 16.030 99.829 1.00 27.04 93 THR B CA 1
ATOM 3450 C C . THR B 1 100 ? -14.737 15.083 99.677 1.00 22.35 93 THR B C 1
ATOM 3451 O O . THR B 1 100 ? -14.087 15.056 98.631 1.00 26.97 93 THR B O 1
ATOM 3455 N N . PRO B 1 101 ? -14.447 14.309 100.735 1.00 25.79 94 PRO B N 1
ATOM 3456 C CA . PRO B 1 101 ? -13.281 13.418 100.824 1.00 23.46 94 PRO B CA 1
ATOM 3457 C C . PRO B 1 101 ? -13.184 12.371 99.711 1.00 18.16 94 PRO B C 1
ATOM 3458 O O . PRO B 1 101 ? -12.069 11.986 99.359 1.00 22.12 94 PRO B O 1
ATOM 3462 N N . GLU B 1 102 ? -14.314 11.920 99.174 1.00 20.06 95 GLU B N 1
ATOM 3463 C CA . GLU B 1 102 ? -14.297 10.909 98.117 1.00 25.48 95 GLU B CA 1
ATOM 3464 C C . GLU B 1 102 ? -13.604 11.441 96.868 1.00 26.69 95 GLU B C 1
ATOM 3465 O O . GLU B 1 102 ? -12.923 10.702 96.156 1.00 26.20 95 GLU B O 1
ATOM 3471 N N . LYS B 1 103 ? -13.782 12.734 96.619 1.00 28.58 96 LYS B N 1
ATOM 3472 C CA . LYS B 1 103 ? -13.321 13.366 95.390 1.00 26.44 96 LYS B CA 1
ATOM 3473 C C . LYS B 1 103 ? -11.799 13.401 95.286 1.00 26.00 96 LYS B C 1
ATOM 3474 O O . LYS B 1 103 ? -11.102 13.650 96.270 1.00 27.12 96 LYS B O 1
ATOM 3480 N N . GLU B 1 104 ? -11.298 13.147 94.080 1.00 25.91 97 GLU B N 1
ATOM 3481 C CA . GLU B 1 104 ? -9.865 13.129 93.804 1.00 24.22 97 GLU B CA 1
ATOM 3482 C C . GLU B 1 104 ? -9.194 14.454 94.157 1.00 25.18 97 GLU B C 1
ATOM 3483 O O . GLU B 1 104 ? -9.596 15.513 93.675 1.00 23.95 97 GLU B O 1
ATOM 3489 N N . GLY B 1 105 ? -8.173 14.383 95.006 1.00 24.83 98 GLY B N 1
ATOM 3490 C CA . GLY B 1 105 ? -7.421 15.559 95.403 1.00 26.08 98 GLY B CA 1
ATOM 3491 C C . GLY B 1 105 ? -7.929 16.186 96.686 1.00 22.38 98 GLY B C 1
ATOM 3492 O O . GLY B 1 105 ? -7.206 16.926 97.351 1.00 24.43 98 GLY B O 1
ATOM 3493 N N . CYS B 1 106 ? -9.175 15.886 97.038 1.00 22.62 99 CYS B N 1
ATOM 3494 C CA . CYS B 1 106 ? -9.804 16.477 98.213 1.00 20.15 99 CYS B CA 1
ATOM 3495 C C . CYS B 1 106 ? -9.610 15.621 99.461 1.00 31.23 99 CYS B C 1
ATOM 3496 O O . CYS B 1 106 ? -9.494 14.398 99.377 1.00 37.39 99 CYS B O 1
ATOM 3499 N N . THR B 1 107 ? -9.580 16.276 100.617 1.00 25.83 100 THR B N 1
ATOM 3500 C CA . THR B 1 107 ? -9.490 15.578 101.892 1.00 30.70 100 THR B CA 1
ATOM 3501 C C . THR B 1 107 ? -10.721 15.872 102.741 1.00 32.55 100 THR B C 1
ATOM 3502 O O . THR B 1 107 ? -11.691 16.460 102.263 1.00 32.01 100 THR B O 1
ATOM 3506 N N . HIS B 1 108 ? -10.674 15.457 104.001 1.00 34.90 101 HIS B N 1
ATOM 3507 C CA . HIS B 1 108 ? -11.734 15.767 104.950 1.00 29.11 101 HIS B CA 1
ATOM 3508 C C . HIS B 1 108 ? -11.235 16.790 105.960 1.00 31.98 101 HIS B C 1
ATOM 3509 O O . HIS B 1 108 ? -10.033 17.044 106.052 1.00 33.09 101 HIS B O 1
ATOM 3516 N N . ASP B 1 109 ? -12.155 17.379 106.714 1.00 33.13 102 ASP B N 1
ATOM 3517 C CA . ASP B 1 109 ? -11.778 18.302 107.776 1.00 35.16 102 ASP B CA 1
ATOM 3518 C C . ASP B 1 109 ? -11.090 17.537 108.901 1.00 37.44 102 ASP B C 1
ATOM 3519 O O . ASP B 1 109 ? -11.746 16.884 109.713 1.00 39.38 102 ASP B O 1
ATOM 3524 N N . HIS B 1 110 ? -9.764 17.627 108.944 1.00 36.62 103 HIS B N 1
ATOM 3525 C CA . HIS B 1 110 ? -8.967 16.879 109.911 1.00 39.61 103 HIS B CA 1
ATOM 3526 C C . HIS B 1 110 ? -9.144 17.371 111.347 1.00 41.06 103 HIS B C 1
ATOM 3527 O O . HIS B 1 110 ? -8.614 16.770 112.281 1.00 43.52 103 HIS B O 1
ATOM 3534 N N . VAL B 1 111 ? -9.887 18.458 111.524 1.00 36.50 104 VAL B N 1
ATOM 3535 C CA . VAL B 1 111 ? -10.002 19.084 112.836 1.00 40.19 104 VAL B CA 1
ATOM 3536 C C . VAL B 1 111 ? -11.319 18.758 113.542 1.00 36.03 104 VAL B C 1
ATOM 3537 O O . VAL B 1 111 ? -11.316 18.320 114.692 1.00 46.92 104 VAL B O 1
ATOM 3541 N N . HIS B 1 112 ? -12.441 18.968 112.860 1.00 28.35 105 HIS B N 1
ATOM 3542 C CA . HIS B 1 112 ? -13.744 18.745 113.482 1.00 26.07 105 HIS B CA 1
ATOM 3543 C C . HIS B 1 112 ? -14.709 17.958 112.597 1.00 31.16 105 HIS B C 1
ATOM 3544 O O . HIS B 1 112 ? -15.901 17.879 112.898 1.00 29.65 105 HIS B O 1
ATOM 3551 N N . ASP B 1 113 ? -14.184 17.374 111.520 1.00 33.92 106 ASP B N 1
ATOM 3552 C CA . ASP B 1 113 ? -14.981 16.599 110.565 1.00 31.31 106 ASP B CA 1
ATOM 3553 C C . ASP B 1 113 ? -16.221 17.373 110.123 1.00 36.81 106 ASP B C 1
ATOM 3554 O O . ASP B 1 113 ? -17.350 16.896 110.239 1.00 32.38 106 ASP B O 1
ATOM 3559 N N . VAL B 1 114 ? -15.988 18.579 109.621 1.00 32.93 107 VAL B N 1
ATOM 3560 C CA . VAL B 1 114 ? -17.055 19.495 109.245 1.00 38.01 107 VAL B CA 1
ATOM 3561 C C . VAL B 1 114 ? -17.472 19.292 107.785 1.00 38.10 107 VAL B C 1
ATOM 3562 O O . VAL B 1 114 ? -16.637 18.990 106.934 1.00 42.11 107 VAL B O 1
ATOM 3566 N N . ASP B 1 115 ? -18.767 19.433 107.507 1.00 34.40 108 ASP B N 1
ATOM 3567 C CA . ASP B 1 115 ? -19.286 19.261 106.152 1.00 37.92 108 ASP B CA 1
ATOM 3568 C C . ASP B 1 115 ? -19.039 20.482 105.264 1.00 42.86 108 ASP B C 1
ATOM 3569 O O . ASP B 1 115 ? -18.671 20.343 104.098 1.00 45.13 108 ASP B O 1
ATOM 3574 N N . TYR B 1 116 ? -19.247 21.674 105.815 1.00 47.59 109 TYR B N 1
ATOM 3575 C CA . TYR B 1 116 ? -19.072 22.910 105.055 1.00 41.54 109 TYR B CA 1
ATOM 3576 C C . TYR B 1 116 ? -18.185 23.903 105.798 1.00 38.86 109 TYR B C 1
ATOM 3577 O O . TYR B 1 116 ? -18.436 24.204 106.964 1.00 44.26 109 TYR B O 1
ATOM 3586 N N . LEU B 1 117 ? -17.175 24.429 105.107 1.00 34.33 110 LEU B N 1
ATOM 3587 C CA . LEU B 1 117 ? -16.189 25.342 105.696 1.00 38.37 110 LEU B CA 1
ATOM 3588 C C . LEU B 1 117 ? -16.811 26.460 106.537 1.00 36.30 110 LEU B C 1
ATOM 3589 O O . LEU B 1 117 ? -16.180 26.972 107.463 1.00 36.30 110 LEU B O 1
ATOM 3594 N N . ARG B 1 118 ? -18.052 26.822 106.221 1.00 37.07 111 ARG B N 1
ATOM 3595 C CA . ARG B 1 118 ? -18.766 27.855 106.964 1.00 41.35 111 ARG B CA 1
ATOM 3596 C C . ARG B 1 118 ? -18.963 27.480 108.433 1.00 43.90 111 ARG B C 1
ATOM 3597 O O . ARG B 1 118 ? -19.059 28.356 109.292 1.00 45.44 111 ARG B O 1
ATOM 3605 N N . GLU B 1 119 ? -19.024 26.181 108.716 1.00 40.91 112 GLU B N 1
ATOM 3606 C CA . GLU B 1 119 ? -19.187 25.704 110.086 1.00 40.30 112 GLU B CA 1
ATOM 3607 C C . GLU B 1 119 ? -17.999 26.116 110.949 1.00 38.87 112 GLU B C 1
ATOM 3608 O O . GLU B 1 119 ? -18.165 26.533 112.095 1.00 41.47 112 GLU B O 1
ATOM 3614 N N . LEU B 1 120 ? -16.802 25.999 110.382 1.00 36.33 113 LEU B N 1
ATOM 3615 C CA . LEU B 1 120 ? -15.574 26.357 111.083 1.00 40.97 113 LEU B CA 1
ATOM 3616 C C . LEU B 1 120 ? -15.514 27.850 111.389 1.00 45.15 113 LEU B C 1
ATOM 3617 O O . LEU B 1 120 ? -15.012 28.255 112.438 1.00 43.34 113 LEU B O 1
ATOM 3622 N N . TYR B 1 121 ? -16.024 28.663 110.469 1.00 47.75 114 TYR B N 1
ATOM 3623 C CA . TYR B 1 121 ? -16.081 30.107 110.667 1.00 49.47 114 TYR B CA 1
ATOM 3624 C C . TYR B 1 121 ? -16.987 30.464 111.840 1.00 48.33 114 TYR B C 1
ATOM 3625 O O . TYR B 1 121 ? -16.615 31.256 112.706 1.00 46.96 114 TYR B O 1
ATOM 3634 N N . VAL B 1 122 ? -18.175 29.868 111.860 1.00 51.15 115 VAL B N 1
ATOM 3635 C CA . VAL B 1 122 ? -19.149 30.111 112.920 1.00 45.85 115 VAL B CA 1
ATOM 3636 C C . VAL B 1 122 ? -18.620 29.627 114.270 1.00 50.41 115 VAL B C 1
ATOM 3637 O O . VAL B 1 122 ? -18.831 30.274 115.298 1.00 54.53 115 VAL B O 1
ATOM 3641 N N . ARG B 1 123 ? -17.917 28.498 114.261 1.00 46.31 116 ARG B N 1
ATOM 3642 C CA . ARG B 1 123 ? -17.319 27.960 115.479 1.00 45.29 116 ARG B CA 1
ATOM 3643 C C . ARG B 1 123 ? -16.283 28.917 116.063 1.00 42.24 116 ARG B C 1
ATOM 3644 O O . ARG B 1 123 ? -16.234 29.129 117.275 1.00 41.20 116 ARG B O 1
ATOM 3652 N N . ALA B 1 124 ? -15.460 29.494 115.194 1.00 42.48 117 ALA B N 1
ATOM 3653 C CA . ALA B 1 124 ? -14.409 30.411 115.623 1.00 47.97 117 ALA B CA 1
ATOM 3654 C C . ALA B 1 124 ? -14.971 31.786 115.975 1.00 49.39 117 ALA B C 1
ATOM 3655 O O . ALA B 1 124 ? -14.378 32.525 116.762 1.00 48.83 117 ALA B O 1
ATOM 3657 N N . ALA B 1 125 ? -16.114 32.125 115.387 1.00 50.47 118 ALA B N 1
ATOM 3658 C CA . ALA B 1 125 ? -16.756 33.412 115.634 1.00 40.70 118 ALA B CA 1
ATOM 3659 C C . ALA B 1 125 ? -18.273 33.295 115.478 1.00 40.22 118 ALA B C 1
ATOM 3660 O O . ALA B 1 125 ? -18.799 33.432 114.374 1.00 44.60 118 ALA B O 1
ATOM 3662 N N . PRO B 1 126 ? -18.975 33.049 116.597 1.00 42.58 119 PRO B N 1
ATOM 3663 C CA . PRO B 1 126 ? -20.412 32.752 116.694 1.00 42.80 119 PRO B CA 1
ATOM 3664 C C . PRO B 1 126 ? -21.348 33.663 115.887 1.00 36.64 119 PRO B C 1
ATOM 3665 O O . PRO B 1 126 ? -22.293 33.159 115.286 1.00 52.28 119 PRO B O 1
ATOM 3669 N N . ASP B 1 127 ? -21.101 34.969 115.865 1.00 37.95 120 ASP B N 1
ATOM 3670 C CA . ASP B 1 127 ? -21.990 35.887 115.153 1.00 51.80 120 ASP B CA 1
ATOM 3671 C C . ASP B 1 127 ? -21.245 36.769 114.158 1.00 49.77 120 ASP B C 1
ATOM 3672 O O . ASP B 1 127 ? -21.563 37.948 114.000 1.00 39.86 120 ASP B O 1
ATOM 3677 N N . VAL B 1 128 ? -20.264 36.187 113.477 1.00 46.40 121 VAL B N 1
ATOM 3678 C CA . VAL B 1 128 ? -19.431 36.929 112.538 1.00 48.47 121 VAL B CA 1
ATOM 3679 C C . VAL B 1 128 ? -20.191 37.293 111.262 1.00 46.52 121 VAL B C 1
ATOM 3680 O O . VAL B 1 128 ? -21.041 36.536 110.793 1.00 49.12 121 VAL B O 1
ATOM 3684 N N . THR B 1 129 ? -19.894 38.470 110.720 1.00 49.65 122 THR B N 1
ATOM 3685 C CA . THR B 1 129 ? -20.380 38.849 109.400 1.00 50.51 122 THR B CA 1
ATOM 3686 C C . THR B 1 129 ? -19.211 38.865 108.422 1.00 46.82 122 THR B C 1
ATOM 3687 O O . THR B 1 129 ? -18.368 39.760 108.468 1.00 40.62 122 THR B O 1
ATOM 3691 N N . CYS B 1 130 ? -19.158 37.865 107.546 1.00 55.57 123 CYS B N 1
ATOM 3692 C CA . CYS B 1 130 ? -18.040 37.719 106.619 1.00 45.35 123 CYS B CA 1
ATOM 3693 C C . CYS B 1 130 ? -18.370 36.791 105.455 1.00 43.25 123 CYS B C 1
ATOM 3694 O O . CYS B 1 130 ? -19.458 36.220 105.390 1.00 44.07 123 CYS B O 1
ATOM 3697 N N . ARG B 1 131 ? -17.418 36.649 104.539 1.00 38.89 124 ARG B N 1
ATOM 3698 C CA . ARG B 1 131 ? -17.542 35.703 103.437 1.00 42.57 124 ARG B CA 1
ATOM 3699 C C . ARG B 1 131 ? -16.662 34.485 103.688 1.00 43.91 124 ARG B C 1
ATOM 3700 O O . ARG B 1 131 ? -15.484 34.618 104.022 1.00 45.07 124 ARG B O 1
ATOM 3708 N N . VAL B 1 132 ? -17.237 33.298 103.527 1.00 36.83 125 VAL B N 1
ATOM 3709 C CA . VAL B 1 132 ? -16.501 32.058 103.746 1.00 37.64 125 VAL B CA 1
ATOM 3710 C C . VAL B 1 132 ? -15.504 31.816 102.618 1.00 39.27 125 VAL B C 1
ATOM 3711 O O . VAL B 1 132 ? -15.874 31.369 101.532 1.00 44.97 125 VAL B O 1
ATOM 3715 N N . THR B 1 133 ? -14.237 32.122 102.881 1.00 38.59 126 THR B N 1
ATOM 3716 C CA . THR B 1 133 ? -13.195 32.010 101.867 1.00 32.93 126 THR B CA 1
ATOM 3717 C C . THR B 1 133 ? -11.993 31.206 102.350 1.00 31.72 126 THR B C 1
ATOM 3718 O O . THR B 1 133 ? -11.864 30.902 103.536 1.00 32.79 126 THR B O 1
ATOM 3722 N N . VAL B 1 134 ? -11.118 30.866 101.409 1.00 28.62 127 VAL B N 1
ATOM 3723 C CA . VAL B 1 134 ? -9.825 30.269 101.713 1.00 25.98 127 VAL B CA 1
ATOM 3724 C C . VAL B 1 134 ? -8.746 31.251 101.257 1.00 26.13 127 VAL B C 1
ATOM 3725 O O . VAL B 1 134 ? -9.001 32.076 100.379 1.00 34.95 127 VAL B O 1
ATOM 3729 N N . PRO B 1 135 ? -7.539 31.182 101.846 1.00 24.21 128 PRO B N 1
ATOM 3730 C CA . PRO B 1 135 ? -7.037 30.245 102.859 1.00 31.55 128 PRO B CA 1
ATOM 3731 C C . PRO B 1 135 ? -7.500 30.545 104.283 1.00 32.07 128 PRO B C 1
ATOM 3732 O O . PRO B 1 135 ? -7.947 31.653 104.581 1.00 37.03 128 PRO B O 1
ATOM 3736 N N . VAL B 1 136 ? -7.389 29.543 105.149 1.00 30.94 129 VAL B N 1
ATOM 3737 C CA . VAL B 1 136 ? -7.711 29.692 106.563 1.00 28.66 129 VAL B CA 1
ATOM 3738 C C . VAL B 1 136 ? -6.635 29.035 107.418 1.00 28.54 129 VAL B C 1
ATOM 3739 O O . VAL B 1 136 ? -6.434 27.823 107.350 1.00 29.70 129 VAL B O 1
ATOM 3743 N N . LEU B 1 137 ? -5.938 29.838 108.215 1.00 27.21 130 LEU B N 1
ATOM 3744 C CA . LEU B 1 137 ? -4.969 29.301 109.161 1.00 29.51 130 LEU B CA 1
ATOM 3745 C C . LEU B 1 137 ? -5.659 29.065 110.498 1.00 37.03 130 LEU B C 1
ATOM 3746 O O . LEU B 1 137 ? -6.240 29.982 111.078 1.00 41.86 130 LEU B O 1
ATOM 3751 N N . TRP B 1 138 ? -5.595 27.829 110.982 1.00 34.41 131 TRP B N 1
ATOM 3752 C CA . TRP B 1 138 ? -6.352 27.432 112.162 1.00 37.81 131 TRP B CA 1
ATOM 3753 C C . TRP B 1 138 ? -5.446 27.007 113.312 1.00 41.87 131 TRP B C 1
ATOM 3754 O O . TRP B 1 138 ? -4.506 26.237 113.122 1.00 42.50 131 TRP B O 1
ATOM 3765 N N . ASP B 1 139 ? -5.735 27.514 114.507 1.00 37.54 132 ASP B N 1
ATOM 3766 C CA . ASP B 1 139 ? -5.026 27.088 115.708 1.00 40.57 132 ASP B CA 1
ATOM 3767 C C . ASP B 1 139 ? -5.799 25.974 116.403 1.00 44.39 132 ASP B C 1
ATOM 3768 O O . ASP B 1 139 ? -6.946 26.164 116.807 1.00 46.70 132 ASP B O 1
ATOM 3773 N N . THR B 1 140 ? -5.167 24.815 116.543 1.00 47.88 133 THR B N 1
ATOM 3774 C CA . THR B 1 140 ? -5.818 23.657 117.144 1.00 45.47 133 THR B CA 1
ATOM 3775 C C . THR B 1 140 ? -5.739 23.683 118.669 1.00 47.45 133 THR B C 1
ATOM 3776 O O . THR B 1 140 ? -6.188 22.750 119.335 1.00 53.07 133 THR B O 1
ATOM 3780 N N . GLU B 1 141 ? -5.172 24.753 119.217 1.00 48.40 134 GLU B N 1
ATOM 3781 C CA . GLU B 1 141 ? -5.061 24.896 120.665 1.00 41.07 134 GLU B CA 1
ATOM 3782 C C . GLU B 1 141 ? -6.161 25.803 121.209 1.00 42.67 134 GLU B C 1
ATOM 3783 O O . GLU B 1 141 ? -6.892 25.422 122.122 1.00 38.82 134 GLU B O 1
ATOM 3789 N N . GLU B 1 142 ? -6.281 27.000 120.641 1.00 45.35 135 GLU B N 1
ATOM 3790 C CA . GLU B 1 142 ? -7.349 27.919 121.023 1.00 46.28 135 GLU B CA 1
ATOM 3791 C C . GLU B 1 142 ? -8.647 27.579 120.299 1.00 51.76 135 GLU B C 1
ATOM 3792 O O . GLU B 1 142 ? -9.701 28.135 120.612 1.00 54.90 135 GLU B O 1
ATOM 3798 N N . ASP B 1 143 ? -8.555 26.665 119.334 1.00 53.15 136 ASP B N 1
ATOM 3799 C CA . ASP B 1 143 ? -9.699 26.239 118.528 1.00 47.80 136 ASP B CA 1
ATOM 3800 C C . ASP B 1 143 ? -10.373 27.428 117.844 1.00 50.12 136 ASP B C 1
ATOM 3801 O O . ASP B 1 143 ? -11.555 27.697 118.064 1.00 53.09 136 ASP B O 1
ATOM 3806 N N . THR B 1 144 ? -9.612 28.136 117.016 1.00 41.67 137 THR B N 1
ATOM 3807 C CA . THR B 1 144 ? -10.127 29.311 116.320 1.00 44.83 137 THR B CA 1
ATOM 3808 C C . THR B 1 144 ? -9.264 29.662 115.111 1.00 40.68 137 THR B C 1
ATOM 3809 O O . THR B 1 144 ? -8.172 29.120 114.937 1.00 36.11 137 THR B O 1
ATOM 3813 N N . ILE B 1 145 ? -9.764 30.568 114.276 1.00 38.86 138 ILE B N 1
ATOM 3814 C CA . ILE B 1 145 ? -9.018 31.034 113.113 1.00 44.26 138 ILE B CA 1
ATOM 3815 C C . ILE B 1 145 ? -7.916 32.004 113.528 1.00 40.48 138 ILE B C 1
ATOM 3816 O O . ILE B 1 145 ? -8.156 32.938 114.293 1.00 43.94 138 ILE B O 1
ATOM 3821 N N . VAL B 1 146 ? -6.707 31.774 113.026 1.00 37.21 139 VAL B N 1
ATOM 3822 C CA . VAL B 1 146 ? -5.599 32.686 113.278 1.00 37.62 139 VAL B CA 1
ATOM 3823 C C . VAL B 1 146 ? -5.609 33.831 112.271 1.00 43.61 139 VAL B C 1
ATOM 3824 O O . VAL B 1 146 ? -5.846 34.983 112.631 1.00 40.34 139 VAL B O 1
ATOM 3828 N N . ASN B 1 147 ? -5.357 33.506 111.007 1.00 45.54 140 ASN B N 1
ATOM 3829 C CA . ASN B 1 147 ? -5.310 34.515 109.957 1.00 42.40 140 ASN B CA 1
ATOM 3830 C C . ASN B 1 147 ? -6.203 34.138 108.779 1.00 39.93 140 ASN B C 1
ATOM 3831 O O . ASN B 1 147 ? -6.665 33.001 108.679 1.00 39.26 140 ASN B O 1
ATOM 3836 N N . ASN B 1 148 ? -6.441 35.096 107.888 1.00 45.31 141 ASN B N 1
ATOM 3837 C CA . ASN B 1 148 ? -7.407 34.909 106.813 1.00 34.31 141 ASN B CA 1
ATOM 3838 C C . ASN B 1 148 ? -6.958 35.510 105.481 1.00 37.32 141 ASN B C 1
ATOM 3839 O O . ASN B 1 148 ? -7.609 35.318 104.453 1.00 40.27 141 ASN B O 1
ATOM 3844 N N . GLU B 1 149 ? -5.845 36.237 105.501 1.00 37.70 142 GLU B N 1
ATOM 3845 C CA . GLU B 1 149 ? -5.327 36.877 104.295 1.00 34.15 142 GLU B CA 1
ATOM 3846 C C . GLU B 1 149 ? -4.153 36.097 103.713 1.00 33.55 142 GLU B C 1
ATOM 3847 O O . GLU B 1 149 ? -3.352 35.528 104.449 1.00 39.49 142 GLU B O 1
ATOM 3853 N N . SER B 1 150 ? -4.053 36.085 102.388 1.00 35.39 143 SER B N 1
ATOM 3854 C CA . SER B 1 150 ? -3.016 35.324 101.699 1.00 31.21 143 SER B CA 1
ATOM 3855 C C . SER B 1 150 ? -1.615 35.848 101.994 1.00 27.23 143 SER B C 1
ATOM 3856 O O . SER B 1 150 ? -0.715 35.081 102.334 1.00 29.31 143 SER B O 1
ATOM 3859 N N . GLU B 1 151 ? -1.439 37.158 101.856 1.00 36.22 144 GLU B N 1
ATOM 3860 C CA . GLU B 1 151 ? -0.132 37.785 102.019 1.00 38.56 144 GLU B CA 1
ATOM 3861 C C . GLU B 1 151 ? 0.401 37.668 103.444 1.00 33.12 144 GLU B C 1
ATOM 3862 O O . GLU B 1 151 ? 1.600 37.483 103.649 1.00 33.45 144 GLU B O 1
ATOM 3868 N N . GLU B 1 152 ? -0.491 37.768 104.424 1.00 27.18 145 GLU B N 1
ATOM 3869 C CA . GLU B 1 152 ? -0.084 37.712 105.822 1.00 35.51 145 GLU B CA 1
ATOM 3870 C C . GLU B 1 152 ? 0.308 36.293 106.224 1.00 38.80 145 GLU B C 1
ATOM 3871 O O . GLU B 1 152 ? 1.304 36.093 106.917 1.00 38.86 145 GLU B O 1
ATOM 3877 N N . ILE B 1 153 ? -0.474 35.313 105.781 1.00 39.79 146 ILE B N 1
ATOM 3878 C CA . ILE B 1 153 ? -0.172 33.910 106.047 1.00 29.21 146 ILE B CA 1
ATOM 3879 C C . ILE B 1 153 ? 1.109 33.490 105.327 1.00 32.45 146 ILE B C 1
ATOM 3880 O O . ILE B 1 153 ? 1.902 32.706 105.853 1.00 31.45 146 ILE B O 1
ATOM 3885 N N . MET B 1 154 ? 1.315 34.028 104.128 1.00 29.85 147 MET B N 1
ATOM 3886 C CA . MET B 1 154 ? 2.503 33.708 103.344 1.00 30.63 147 MET B CA 1
ATOM 3887 C C . MET B 1 154 ? 3.778 34.190 104.032 1.00 37.93 147 MET B C 1
ATOM 3888 O O . MET B 1 154 ? 4.737 33.431 104.173 1.00 31.73 147 MET B O 1
ATOM 3893 N N . ARG B 1 155 ? 3.786 35.450 104.463 1.00 35.38 148 ARG B N 1
ATOM 3894 C CA . ARG B 1 155 ? 4.929 35.995 105.190 1.00 31.05 148 ARG B CA 1
ATOM 3895 C C . ARG B 1 155 ? 5.068 35.311 106.545 1.00 32.43 148 ARG B C 1
ATOM 3896 O O . ARG B 1 155 ? 6.171 35.175 107.075 1.00 33.90 148 ARG B O 1
ATOM 3904 N N . MET B 1 156 ? 3.938 34.881 107.098 1.00 30.81 149 MET B N 1
ATOM 3905 C CA . MET B 1 156 ? 3.924 34.124 108.344 1.00 31.07 149 MET B CA 1
ATOM 3906 C C . MET B 1 156 ? 4.666 32.804 108.174 1.00 36.17 149 MET B C 1
ATOM 3907 O O . MET B 1 156 ? 5.522 32.451 108.985 1.00 34.55 149 MET B O 1
ATOM 3912 N N . PHE B 1 157 ? 4.328 32.081 107.111 1.00 32.50 150 PHE B N 1
ATOM 3913 C CA . PHE B 1 157 ? 4.980 30.814 106.796 1.00 33.97 150 PHE B CA 1
ATOM 3914 C C . PHE B 1 157 ? 6.456 31.013 106.464 1.00 35.26 150 PHE B C 1
ATOM 3915 O O . PHE B 1 157 ? 7.283 30.137 106.716 1.00 42.69 150 PHE B O 1
ATOM 3923 N N . ASP B 1 158 ? 6.775 32.172 105.899 1.00 32.04 151 ASP B N 1
ATOM 3924 C CA . ASP B 1 158 ? 8.098 32.414 105.336 1.00 37.15 151 ASP B CA 1
ATOM 3925 C C . ASP B 1 158 ? 9.138 32.827 106.374 1.00 41.91 151 ASP B C 1
ATOM 3926 O O . ASP B 1 158 ? 10.298 32.428 106.286 1.00 44.49 151 ASP B O 1
ATOM 3931 N N . THR B 1 159 ? 8.728 33.620 107.359 1.00 42.07 152 THR B N 1
ATOM 3932 C CA . THR B 1 159 ? 9.689 34.239 108.268 1.00 48.44 152 THR B CA 1
ATOM 3933 C C . THR B 1 159 ? 9.672 33.669 109.684 1.00 43.19 152 THR B C 1
ATOM 3934 O O . THR B 1 159 ? 10.720 33.529 110.313 1.00 44.67 152 THR B O 1
ATOM 3938 N N . GLU B 1 160 ? 8.486 33.338 110.182 1.00 46.01 153 GLU B N 1
ATOM 3939 C CA . GLU B 1 160 ? 8.319 33.018 111.597 1.00 44.73 153 GLU B CA 1
ATOM 3940 C C . GLU B 1 160 ? 8.589 31.554 111.946 1.00 41.58 153 GLU B C 1
ATOM 3941 O O . GLU B 1 160 ? 8.855 31.231 113.103 1.00 39.69 153 GLU B O 1
ATOM 3947 N N . PHE B 1 161 ? 8.525 30.674 110.952 1.00 40.07 154 PHE B N 1
ATOM 3948 C CA . PHE B 1 161 ? 8.656 29.239 111.198 1.00 41.90 154 PHE B CA 1
ATOM 3949 C C . PHE B 1 161 ? 10.034 28.681 110.844 1.00 47.50 154 PHE B C 1
ATOM 3950 O O . PHE B 1 161 ? 10.151 27.517 110.461 1.00 45.79 154 PHE B O 1
ATOM 3958 N N . ASP B 1 162 ? 11.072 29.503 110.978 1.00 50.93 155 ASP B N 1
ATOM 3959 C CA . ASP B 1 162 ? 12.434 29.077 110.656 1.00 50.34 155 ASP B CA 1
ATOM 3960 C C . ASP B 1 162 ? 12.895 27.908 111.523 1.00 53.35 155 ASP B C 1
ATOM 3961 O O . ASP B 1 162 ? 13.728 27.104 111.105 1.00 58.73 155 ASP B O 1
ATOM 3966 N N . GLU B 1 163 ? 12.347 27.820 112.730 1.00 52.88 156 GLU B N 1
ATOM 3967 C CA . GLU B 1 163 ? 12.736 26.786 113.681 1.00 53.95 156 GLU B CA 1
ATOM 3968 C C . GLU B 1 163 ? 12.222 25.407 113.268 1.00 54.61 156 GLU B C 1
ATOM 3969 O O . GLU B 1 163 ? 12.757 24.383 113.692 1.00 53.62 156 GLU B O 1
ATOM 3975 N N . PHE B 1 164 ? 11.191 25.384 112.429 1.00 55.26 157 PHE B N 1
ATOM 3976 C CA . PHE B 1 164 ? 10.543 24.130 112.058 1.00 47.33 157 PHE B CA 1
ATOM 3977 C C . PHE B 1 164 ? 10.616 23.859 110.559 1.00 47.90 157 PHE B C 1
ATOM 3978 O O . PHE B 1 164 ? 9.918 22.985 110.044 1.00 39.03 157 PHE B O 1
ATOM 3986 N N . ALA B 1 165 ? 11.464 24.608 109.864 1.00 50.11 158 ALA B N 1
ATOM 3987 C CA . ALA B 1 165 ? 11.620 24.442 108.424 1.00 53.15 158 ALA B CA 1
ATOM 3988 C C . ALA B 1 165 ? 12.396 23.171 108.091 1.00 51.16 158 ALA B C 1
ATOM 3989 O O . ALA B 1 165 ? 12.935 22.510 108.978 1.00 59.64 158 ALA B O 1
ATOM 3991 N N . ASP B 1 166 ? 12.440 22.833 106.807 1.00 45.38 159 ASP B N 1
ATOM 3992 C CA . ASP B 1 166 ? 13.219 21.695 106.335 1.00 41.12 159 ASP B CA 1
ATOM 3993 C C . ASP B 1 166 ? 14.277 22.158 105.343 1.00 45.74 159 ASP B C 1
ATOM 3994 O O . ASP B 1 166 ? 15.403 21.660 105.341 1.00 49.33 159 ASP B O 1
ATOM 3999 N N . HIS B 1 167 ? 13.904 23.113 104.498 1.00 45.96 160 HIS B N 1
ATOM 4000 C CA . HIS B 1 167 ? 14.835 23.702 103.544 1.00 52.50 160 HIS B CA 1
ATOM 4001 C C . HIS B 1 167 ? 15.206 25.108 103.997 1.00 57.34 160 HIS B C 1
ATOM 4002 O O . HIS B 1 167 ? 14.388 25.806 104.598 1.00 55.23 160 HIS B O 1
ATOM 4009 N N . THR B 1 168 ? 16.435 25.524 103.712 1.00 57.63 161 THR B N 1
ATOM 4010 C CA . THR B 1 168 ? 16.874 26.865 104.077 1.00 59.29 161 THR B CA 1
ATOM 4011 C C . THR B 1 168 ? 16.690 27.820 102.905 1.00 52.46 161 THR B C 1
ATOM 4012 O O . THR B 1 168 ? 17.661 28.267 102.288 1.00 54.49 161 THR B O 1
ATOM 4016 N N . VAL B 1 169 ? 15.432 28.114 102.590 1.00 38.41 162 VAL B N 1
ATOM 4017 C CA . VAL B 1 169 ? 15.125 29.092 101.553 1.00 46.83 162 VAL B CA 1
ATOM 4018 C C . VAL B 1 169 ? 14.590 30.361 102.209 1.00 52.61 162 VAL B C 1
ATOM 4019 O O . VAL B 1 169 ? 13.957 30.309 103.264 1.00 53.27 162 VAL B O 1
ATOM 4023 N N . ASP B 1 170 ? 14.873 31.502 101.593 1.00 49.89 163 ASP B N 1
ATOM 4024 C CA . ASP B 1 170 ? 14.476 32.780 102.163 1.00 47.52 163 ASP B CA 1
ATOM 4025 C C . ASP B 1 170 ? 13.755 33.621 101.117 1.00 60.08 163 ASP B C 1
ATOM 4026 O O . ASP B 1 170 ? 14.381 34.367 100.362 1.00 62.44 163 ASP B O 1
ATOM 4031 N N . LEU B 1 171 ? 12.432 33.494 101.087 1.00 59.73 164 LEU B N 1
ATOM 4032 C CA . LEU B 1 171 ? 11.604 34.169 100.094 1.00 51.09 164 LEU B CA 1
ATOM 4033 C C . LEU B 1 171 ? 11.343 35.629 100.451 1.00 55.73 164 LEU B C 1
ATOM 4034 O O . LEU B 1 171 ? 10.534 36.299 99.809 1.00 54.38 164 LEU B O 1
ATOM 4039 N N . TYR B 1 172 ? 12.028 36.114 101.480 1.00 53.64 165 TYR B N 1
ATOM 4040 C CA . TYR B 1 172 ? 11.919 37.508 101.892 1.00 56.32 165 TYR B CA 1
ATOM 4041 C C . TYR B 1 172 ? 13.246 37.985 102.485 1.00 55.06 165 TYR B C 1
ATOM 4042 O O . TYR B 1 172 ? 13.302 38.388 103.647 1.00 50.17 165 TYR B O 1
ATOM 4051 N N . PRO B 1 173 ? 14.323 37.945 101.680 1.00 56.51 166 PRO B N 1
ATOM 4052 C CA . PRO B 1 173 ? 15.671 38.172 102.208 1.00 60.60 166 PRO B CA 1
ATOM 4053 C C . PRO B 1 173 ? 16.015 39.644 102.398 1.00 68.18 166 PRO B C 1
ATOM 4054 O O . PRO B 1 173 ? 15.471 40.503 101.704 1.00 67.71 166 PRO B O 1
ATOM 4058 N N . GLU B 1 174 ? 16.921 39.919 103.331 1.00 66.61 167 GLU B N 1
ATOM 4059 C CA . GLU B 1 174 ? 17.387 41.276 103.585 1.00 65.20 167 GLU B CA 1
ATOM 4060 C C . GLU B 1 174 ? 18.088 41.829 102.349 1.00 63.06 167 GLU B C 1
ATOM 4061 O O . GLU B 1 174 ? 18.780 41.100 101.639 1.00 59.31 167 GLU B O 1
ATOM 4067 N N . GLY B 1 175 ? 17.900 43.120 102.095 1.00 60.44 168 GLY B N 1
ATOM 4068 C CA . GLY B 1 175 ? 18.503 43.768 100.946 1.00 59.17 168 GLY B CA 1
ATOM 4069 C C . GLY B 1 175 ? 17.578 43.760 99.748 1.00 60.16 168 GLY B C 1
ATOM 4070 O O . GLY B 1 175 ? 17.794 44.486 98.777 1.00 62.43 168 GLY B O 1
ATOM 4071 N N . TYR B 1 176 ? 16.540 42.934 99.819 1.00 58.03 169 TYR B N 1
ATOM 4072 C CA . TYR B 1 176 ? 15.571 42.822 98.738 1.00 57.96 169 TYR B CA 1
ATOM 4073 C C . TYR B 1 176 ? 14.154 43.108 99.230 1.00 59.57 169 TYR B C 1
ATOM 4074 O O . TYR B 1 176 ? 13.252 43.343 98.429 1.00 62.14 169 TYR B O 1
ATOM 4083 N N . GLN B 1 177 ? 13.977 43.103 100.550 1.00 56.07 170 GLN B N 1
ATOM 4084 C CA . GLN B 1 177 ? 12.661 43.220 101.183 1.00 50.04 170 GLN B CA 1
ATOM 4085 C C . GLN B 1 177 ? 11.832 44.412 100.710 1.00 47.12 170 GLN B C 1
ATOM 4086 O O . GLN B 1 177 ? 10.638 44.275 100.443 1.00 44.99 170 GLN B O 1
ATOM 4092 N N . GLU B 1 178 ? 12.466 45.577 100.617 1.00 56.38 171 GLU B N 1
ATOM 4093 C CA . GLU B 1 178 ? 11.764 46.813 100.279 1.00 59.50 171 GLU B CA 1
ATOM 4094 C C . GLU B 1 178 ? 11.093 46.748 98.907 1.00 54.73 171 GLU B C 1
ATOM 4095 O O . GLU B 1 178 ? 10.001 47.286 98.719 1.00 53.23 171 GLU B O 1
ATOM 4101 N N . LYS B 1 179 ? 11.743 46.087 97.954 1.00 57.05 172 LYS B N 1
ATOM 4102 C CA . LYS B 1 179 ? 11.184 45.943 96.616 1.00 59.28 172 LYS B CA 1
ATOM 4103 C C . LYS B 1 179 ? 10.082 44.898 96.617 1.00 51.32 172 LYS B C 1
ATOM 4104 O O . LYS B 1 179 ? 9.038 45.085 95.994 1.00 45.80 172 LYS B O 1
ATOM 4110 N N . VAL B 1 180 ? 10.329 43.801 97.326 1.00 50.55 173 VAL B N 1
ATOM 4111 C CA . VAL B 1 180 ? 9.363 42.716 97.456 1.00 53.15 173 VAL B CA 1
ATOM 4112 C C . VAL B 1 180 ? 7.953 43.204 97.802 1.00 47.06 173 VAL B C 1
ATOM 4113 O O . VAL B 1 180 ? 6.980 42.788 97.171 1.00 50.39 173 VAL B O 1
ATOM 4117 N N . ASP B 1 181 ? 7.855 44.098 98.782 1.00 46.70 174 ASP B N 1
ATOM 4118 C CA . ASP B 1 181 ? 6.566 44.452 99.376 1.00 51.57 174 ASP B CA 1
ATOM 4119 C C . ASP B 1 181 ? 5.802 45.386 98.475 1.00 56.94 174 ASP B C 1
ATOM 4120 O O . ASP B 1 181 ? 4.585 45.457 98.479 1.00 59.24 174 ASP B O 1
ATOM 4125 N N . GLN B 1 182 ? 6.569 46.082 97.657 1.00 52.26 175 GLN B N 1
ATOM 4126 C CA . GLN B 1 182 ? 6.015 47.173 96.883 1.00 56.94 175 GLN B CA 1
ATOM 4127 C C . GLN B 1 182 ? 5.483 46.593 95.589 1.00 51.78 175 GLN B C 1
ATOM 4128 O O . GLN B 1 182 ? 4.376 46.934 95.190 1.00 53.25 175 GLN B O 1
ATOM 4134 N N . ILE B 1 183 ? 6.243 45.669 95.000 1.00 44.80 176 ILE B N 1
ATOM 4135 C CA . ILE B 1 183 ? 5.778 44.798 93.915 1.00 45.71 176 ILE B CA 1
ATOM 4136 C C . ILE B 1 183 ? 4.478 44.050 94.258 1.00 49.48 176 ILE B C 1
ATOM 4137 O O . ILE B 1 183 ? 3.574 43.937 93.429 1.00 52.45 176 ILE B O 1
ATOM 4142 N N . ILE B 1 184 ? 4.391 43.555 95.489 1.00 43.08 177 ILE B N 1
ATOM 4143 C CA . ILE B 1 184 ? 3.239 42.778 95.931 1.00 45.02 177 ILE B CA 1
ATOM 4144 C C . ILE B 1 184 ? 1.941 43.588 95.869 1.00 43.64 177 ILE B C 1
ATOM 4145 O O . ILE B 1 184 ? 0.925 43.098 95.372 1.00 45.58 177 ILE B O 1
ATOM 4150 N N . ASP B 1 185 ? 1.969 44.828 96.348 1.00 39.81 178 ASP B N 1
ATOM 4151 C CA . ASP B 1 185 ? 0.766 45.654 96.287 1.00 48.42 178 ASP B CA 1
ATOM 4152 C C . ASP B 1 185 ? 0.708 46.511 95.020 1.00 40.46 178 ASP B C 1
ATOM 4153 O O . ASP B 1 185 ? -0.250 47.256 94.818 1.00 44.49 178 ASP B O 1
ATOM 4158 N N . ASN B 1 186 ? 1.723 46.402 94.167 1.00 37.30 179 ASN B N 1
ATOM 4159 C CA . ASN B 1 186 ? 1.696 47.073 92.869 1.00 47.60 179 ASN B CA 1
ATOM 4160 C C . ASN B 1 186 ? 1.064 46.191 91.801 1.00 40.26 179 ASN B C 1
ATOM 4161 O O . ASN B 1 186 ? 0.624 46.680 90.761 1.00 42.66 179 ASN B O 1
ATOM 4166 N N . ILE B 1 187 ? 1.031 44.887 92.056 1.00 40.42 180 ILE B N 1
ATOM 4167 C CA . ILE B 1 187 ? 0.419 43.949 91.123 1.00 37.12 180 ILE B CA 1
ATOM 4168 C C . ILE B 1 187 ? -0.888 43.406 91.683 1.00 37.65 180 ILE B C 1
ATOM 4169 O O . ILE B 1 187 ? -1.578 42.628 91.026 1.00 38.67 180 ILE B O 1
ATOM 4174 N N . TYR B 1 188 ? -1.223 43.821 92.901 1.00 44.41 181 TYR B N 1
ATOM 4175 C CA . TYR B 1 188 ? -2.436 43.356 93.562 1.00 41.32 181 TYR B CA 1
ATOM 4176 C C . TYR B 1 188 ? -3.689 43.744 92.785 1.00 41.96 181 TYR B C 1
ATOM 4177 O O . TYR B 1 188 ? -4.472 42.882 92.387 1.00 37.92 181 TYR B O 1
ATOM 4186 N N . GLU B 1 189 ? -3.875 45.042 92.570 1.00 43.93 182 GLU B N 1
ATOM 4187 C CA . GLU B 1 189 ? -5.061 45.537 91.877 1.00 46.54 182 GLU B CA 1
ATOM 4188 C C . GLU B 1 189 ? -5.050 45.284 90.362 1.00 45.39 182 GLU B C 1
ATOM 4189 O O . GLU B 1 189 ? -6.036 44.784 89.824 1.00 33.25 182 GLU B O 1
ATOM 4195 N N . PRO B 1 190 ? -3.951 45.628 89.660 1.00 41.97 183 PRO B N 1
ATOM 4196 C CA . PRO B 1 190 ? -4.050 45.447 88.207 1.00 42.31 183 PRO B CA 1
ATOM 4197 C C . PRO B 1 190 ? -3.951 43.992 87.746 1.00 35.53 183 PRO B C 1
ATOM 4198 O O . PRO B 1 190 ? -4.576 43.638 86.747 1.00 33.29 183 PRO B O 1
ATOM 4202 N N . ILE B 1 191 ? -3.188 43.164 88.454 1.00 34.16 184 ILE B N 1
ATOM 4203 C CA . ILE B 1 191 ? -2.954 41.792 88.007 1.00 31.75 184 ILE B CA 1
ATOM 4204 C C . ILE B 1 191 ? -3.713 40.750 88.828 1.00 32.10 184 ILE B C 1
ATOM 4205 O O . ILE B 1 191 ? -4.584 40.056 88.304 1.00 38.34 184 ILE B O 1
ATOM 4210 N N . ASN B 1 192 ? -3.379 40.641 90.111 1.00 30.18 185 ASN B N 1
ATOM 4211 C CA . ASN B 1 192 ? -3.936 39.594 90.963 1.00 33.56 185 ASN B CA 1
ATOM 4212 C C . ASN B 1 192 ? -5.447 39.696 91.149 1.00 34.46 185 ASN B C 1
ATOM 4213 O O . ASN B 1 192 ? -6.157 38.693 91.073 1.00 42.54 185 ASN B O 1
ATOM 4218 N N . ASN B 1 193 ? -5.936 40.907 91.391 1.00 30.39 186 ASN B N 1
ATOM 4219 C CA . ASN B 1 193 ? -7.359 41.118 91.626 1.00 37.51 186 ASN B CA 1
ATOM 4220 C C . ASN B 1 193 ? -8.061 41.670 90.388 1.00 36.93 186 ASN B C 1
ATOM 4221 O O . ASN B 1 193 ? -9.289 41.734 90.334 1.00 36.88 186 ASN B O 1
ATOM 4226 N N . GLY B 1 194 ? -7.270 42.058 89.393 1.00 36.17 187 GLY B N 1
ATOM 4227 C CA . GLY B 1 194 ? -7.795 42.666 88.184 1.00 40.74 187 GLY B CA 1
ATOM 4228 C C . GLY B 1 194 ? -8.610 41.730 87.312 1.00 26.94 187 GLY B C 1
ATOM 4229 O O . GLY B 1 194 ? -9.628 42.132 86.749 1.00 25.59 187 GLY B O 1
ATOM 4230 N N . VAL B 1 195 ? -8.163 40.483 87.197 1.00 25.44 188 VAL B N 1
ATOM 4231 C CA . VAL B 1 195 ? -8.846 39.505 86.356 1.00 27.57 188 VAL B CA 1
ATOM 4232 C C . VAL B 1 195 ? -10.257 39.218 86.863 1.00 30.76 188 VAL B C 1
ATOM 4233 O O . VAL B 1 195 ? -11.160 38.933 86.076 1.00 33.13 188 VAL B O 1
ATOM 4237 N N . TYR B 1 196 ? -10.445 39.308 88.177 1.00 27.75 189 TYR B N 1
ATOM 4238 C CA . TYR B 1 196 ? -11.755 39.094 88.780 1.00 30.89 189 TYR B CA 1
ATOM 4239 C C . TYR B 1 196 ? -12.622 40.336 88.627 1.00 34.35 189 TYR B C 1
ATOM 4240 O O . TYR B 1 196 ? -13.845 40.242 88.524 1.00 30.47 189 TYR B O 1
ATOM 4249 N N . ARG B 1 197 ? -11.978 41.499 88.610 1.00 34.25 190 ARG B N 1
ATOM 4250 C CA . ARG B 1 197 ? -12.674 42.750 88.345 1.00 32.92 190 ARG B CA 1
ATOM 4251 C C . ARG B 1 197 ? -13.248 42.722 86.934 1.00 28.07 190 ARG B C 1
ATOM 4252 O O . ARG B 1 197 ? -14.382 43.139 86.702 1.00 31.85 190 ARG B O 1
ATOM 4260 N N . ALA B 1 198 ? -12.454 42.216 85.996 1.00 23.60 191 ALA B N 1
ATOM 4261 C CA . ALA B 1 198 ? -12.882 42.084 84.610 1.00 29.64 191 ALA B CA 1
ATOM 4262 C C . ALA B 1 198 ? -13.871 40.937 84.452 1.00 32.02 191 ALA B C 1
ATOM 4263 O O . ALA B 1 198 ? -14.856 41.050 83.724 1.00 28.53 191 ALA B O 1
ATOM 4265 N N . GLY B 1 199 ? -13.600 39.834 85.143 1.00 33.08 192 GLY B N 1
ATOM 4266 C CA . GLY B 1 199 ? -14.414 38.638 85.033 1.00 32.54 192 GLY B CA 1
ATOM 4267 C C . GLY B 1 199 ? -15.840 38.801 85.521 1.00 32.38 192 GLY B C 1
ATOM 4268 O O . GLY B 1 199 ? -16.786 38.434 84.824 1.00 35.48 192 GLY B O 1
ATOM 4269 N N . PHE B 1 200 ? -15.999 39.351 86.721 1.00 34.18 193 PHE B N 1
ATOM 4270 C CA . PHE B 1 200 ? -17.324 39.523 87.306 1.00 36.34 193 PHE B CA 1
ATOM 4271 C C . PHE B 1 200 ? -17.902 40.900 86.995 1.00 37.23 193 PHE B C 1
ATOM 4272 O O . PHE B 1 200 ? -18.772 41.394 87.713 1.00 42.56 193 PHE B O 1
ATOM 4280 N N . ALA B 1 201 ? -17.417 41.517 85.922 1.00 37.83 194 ALA B N 1
ATOM 4281 C CA . ALA B 1 201 ? -17.892 42.837 85.525 1.00 34.00 194 ALA B CA 1
ATOM 4282 C C . ALA B 1 201 ? -19.303 42.761 84.954 1.00 28.80 194 ALA B C 1
ATOM 4283 O O . ALA B 1 201 ? -19.618 41.869 84.167 1.00 32.45 194 ALA B O 1
ATOM 4285 N N . THR B 1 202 ? -20.150 43.703 85.358 1.00 37.72 195 THR B N 1
ATOM 4286 C CA . THR B 1 202 ? -21.523 43.757 84.871 1.00 37.34 195 THR B CA 1
ATOM 4287 C C . THR B 1 202 ? -21.733 44.950 83.947 1.00 36.99 195 THR B C 1
ATOM 4288 O O . THR B 1 202 ? -22.761 45.056 83.277 1.00 39.03 195 THR B O 1
ATOM 4292 N N . GLU B 1 203 ? -20.756 45.850 83.920 1.00 38.68 196 GLU B N 1
ATOM 4293 C CA . GLU B 1 203 ? -20.826 47.026 83.064 1.00 40.13 196 GLU B CA 1
ATOM 4294 C C . GLU B 1 203 ? -19.615 47.086 82.134 1.00 43.39 196 GLU B C 1
ATOM 4295 O O . GLU B 1 203 ? -18.529 46.624 82.485 1.00 41.51 196 GLU B O 1
ATOM 4301 N N . GLN B 1 204 ? -19.814 47.656 80.949 1.00 33.85 197 GLN B N 1
ATOM 4302 C CA . GLN B 1 204 ? -18.787 47.672 79.910 1.00 28.36 197 GLN B CA 1
ATOM 4303 C C . GLN B 1 204 ? -17.561 48.495 80.301 1.00 34.33 197 GLN B C 1
ATOM 4304 O O . GLN B 1 204 ? -16.426 48.098 80.032 1.00 31.38 197 GLN B O 1
ATOM 4310 N N . GLU B 1 205 ? -17.797 49.639 80.936 1.00 33.42 198 GLU B N 1
ATOM 4311 C CA . GLU B 1 205 ? -16.721 50.567 81.280 1.00 30.43 198 GLU B CA 1
ATOM 4312 C C . GLU B 1 205 ? -15.718 50.008 82.306 1.00 30.71 198 GLU B C 1
ATOM 4313 O O . GLU B 1 205 ? -14.510 50.158 82.114 1.00 29.55 198 GLU B O 1
ATOM 4319 N N . PRO B 1 206 ? -16.199 49.373 83.398 1.00 32.99 199 PRO B N 1
ATOM 4320 C CA . PRO B 1 206 ? -15.216 48.772 84.310 1.00 29.19 199 PRO B CA 1
ATOM 4321 C C . PRO B 1 206 ? -14.394 47.660 83.663 1.00 32.05 199 PRO B C 1
ATOM 4322 O O . PRO B 1 206 ? -13.201 47.549 83.946 1.00 27.30 199 PRO B O 1
ATOM 4326 N N . TYR B 1 207 ? -15.025 46.852 82.816 1.00 26.44 200 TYR B N 1
ATOM 4327 C CA . TYR B 1 207 ? -14.322 45.781 82.116 1.00 27.97 200 TYR B CA 1
ATOM 4328 C C . TYR B 1 207 ? -13.199 46.347 81.258 1.00 32.59 200 TYR B C 1
ATOM 4329 O O . TYR B 1 207 ? -12.080 45.836 81.274 1.00 33.14 200 TYR B O 1
ATOM 4338 N N . ASP B 1 208 ? -13.511 47.402 80.509 1.00 28.70 201 ASP B N 1
ATOM 4339 C CA . ASP B 1 208 ? -12.530 48.062 79.655 1.00 27.10 201 ASP B CA 1
ATOM 4340 C C . ASP B 1 208 ? -11.328 48.529 80.468 1.00 36.35 201 ASP B C 1
ATOM 4341 O O . ASP B 1 208 ? -10.181 48.328 80.067 1.00 31.79 201 ASP B O 1
ATOM 4346 N N . GLU B 1 209 ? -11.601 49.150 81.612 1.00 32.63 202 GLU B N 1
ATOM 4347 C CA . GLU B 1 209 ? -10.549 49.587 82.523 1.00 34.49 202 GLU B CA 1
ATOM 4348 C C . GLU B 1 209 ? -9.748 48.407 83.058 1.00 34.04 202 GLU B C 1
ATOM 4349 O O . GLU B 1 209 ? -8.517 48.411 83.019 1.00 31.88 202 GLU B O 1
ATOM 4355 N N . ALA B 1 210 ? -10.462 47.403 83.560 1.00 27.63 203 ALA B N 1
ATOM 4356 C CA . ALA B 1 210 ? -9.843 46.236 84.179 1.00 35.30 203 ALA B CA 1
ATOM 4357 C C . ALA B 1 210 ? -8.905 45.515 83.220 1.00 32.16 203 ALA B C 1
ATOM 4358 O O . ALA B 1 210 ? -7.820 45.091 83.607 1.00 31.71 203 ALA B O 1
ATOM 4360 N N . VAL B 1 211 ? -9.328 45.383 81.968 1.00 32.21 204 VAL B N 1
ATOM 4361 C CA . VAL B 1 211 ? -8.512 44.737 80.948 1.00 27.28 204 VAL B CA 1
ATOM 4362 C C . VAL B 1 211 ? -7.311 45.602 80.577 1.00 32.72 204 VAL B C 1
ATOM 4363 O O . VAL B 1 211 ? -6.196 45.099 80.414 1.00 29.46 204 VAL B O 1
ATOM 4367 N N . ALA B 1 212 ? -7.544 46.905 80.456 1.00 32.10 205 ALA B N 1
ATOM 4368 C CA . ALA B 1 212 ? -6.491 47.848 80.088 1.00 28.87 205 ALA B CA 1
ATOM 4369 C C . ALA B 1 212 ? -5.355 47.859 81.106 1.00 32.18 205 ALA B C 1
ATOM 4370 O O . ALA B 1 212 ? -4.187 47.708 80.747 1.00 27.30 205 ALA B O 1
ATOM 4372 N N . GLU B 1 213 ? -5.705 48.035 82.376 1.00 30.97 206 GLU B N 1
ATOM 4373 C CA . GLU B 1 213 ? -4.714 48.096 83.445 1.00 31.63 206 GLU B CA 1
ATOM 4374 C C . GLU B 1 213 ? -4.010 46.756 83.642 1.00 33.66 206 GLU B C 1
ATOM 4375 O O . GLU B 1 213 ? -2.830 46.711 83.991 1.00 28.26 206 GLU B O 1
ATOM 4381 N N . LEU B 1 214 ? -4.739 45.668 83.413 1.00 31.48 207 LEU B N 1
ATOM 4382 C CA . LEU B 1 214 ? -4.199 44.324 83.594 1.00 29.12 207 LEU B CA 1
ATOM 4383 C C . LEU B 1 214 ? -3.112 44.003 82.573 1.00 29.33 207 LEU B C 1
ATOM 4384 O O . LEU B 1 214 ? -2.040 43.516 82.931 1.00 28.58 207 LEU B O 1
ATOM 4389 N N . PHE B 1 215 ? -3.393 44.272 81.303 1.00 31.95 208 PHE B N 1
ATOM 4390 C CA . PHE B 1 215 ? -2.442 43.969 80.240 1.00 30.68 208 PHE B CA 1
ATOM 4391 C C . PHE B 1 215 ? -1.361 45.035 80.136 1.00 29.23 208 PHE B C 1
ATOM 4392 O O . PHE B 1 215 ? -0.281 44.783 79.602 1.00 28.12 208 PHE B O 1
ATOM 4400 N N . GLY B 1 216 ? -1.654 46.225 80.648 1.00 32.81 209 GLY B N 1
ATOM 4401 C CA . GLY B 1 216 ? -0.641 47.254 80.768 1.00 28.52 209 GLY B CA 1
ATOM 4402 C C . GLY B 1 216 ? 0.383 46.820 81.797 1.00 31.19 209 GLY B C 1
ATOM 4403 O O . GLY B 1 216 ? 1.584 47.033 81.630 1.00 36.55 209 GLY B O 1
ATOM 4404 N N . ALA B 1 217 ? -0.105 46.190 82.862 1.00 33.99 210 ALA B N 1
ATOM 4405 C CA . ALA B 1 217 ? 0.751 45.710 83.940 1.00 33.99 210 ALA B CA 1
ATOM 4406 C C . ALA B 1 217 ? 1.562 44.488 83.517 1.00 35.89 210 ALA B C 1
ATOM 4407 O O . ALA B 1 217 ? 2.727 44.350 83.891 1.00 35.43 210 ALA B O 1
ATOM 4409 N N . LEU B 1 218 ? 0.943 43.602 82.742 1.00 26.59 211 LEU B N 1
ATOM 4410 C CA . LEU B 1 218 ? 1.617 42.395 82.273 1.00 31.16 211 LEU B CA 1
ATOM 4411 C C . LEU B 1 218 ? 2.754 42.728 81.315 1.00 32.97 211 LEU B C 1
ATOM 4412 O O . LEU B 1 218 ? 3.835 42.144 81.394 1.00 28.72 211 LEU B O 1
ATOM 4417 N N . ALA B 1 219 ? 2.503 43.669 80.410 1.00 34.74 212 ALA B N 1
ATOM 4418 C CA . ALA B 1 219 ? 3.512 44.094 79.447 1.00 31.88 212 ALA B CA 1
ATOM 4419 C C . ALA B 1 219 ? 4.694 44.748 80.155 1.00 41.14 212 ALA B C 1
ATOM 4420 O O . ALA B 1 219 ? 5.831 44.659 79.694 1.00 42.62 212 ALA B O 1
ATOM 4422 N N . HIS B 1 220 ? 4.413 45.399 81.279 1.00 44.19 213 HIS B N 1
ATOM 4423 C CA . HIS B 1 220 ? 5.445 46.054 82.073 1.00 40.94 213 HIS B CA 1
ATOM 4424 C C . HIS B 1 220 ? 6.449 45.056 82.636 1.00 38.68 213 HIS B C 1
ATOM 4425 O O . HIS B 1 220 ? 7.645 45.148 82.369 1.00 40.38 213 HIS B O 1
ATOM 4432 N N . TRP B 1 221 ? 5.956 44.100 83.417 1.00 35.67 214 TRP B N 1
ATOM 4433 C CA . TRP B 1 221 ? 6.827 43.122 84.058 1.00 41.90 214 TRP B CA 1
ATOM 4434 C C . TRP B 1 221 ? 7.460 42.180 83.041 1.00 43.65 214 TRP B C 1
ATOM 4435 O O . TRP B 1 221 ? 8.490 41.564 83.314 1.00 42.65 214 TRP B O 1
ATOM 4446 N N . ASP B 1 222 ? 6.845 42.075 81.868 1.00 42.19 215 ASP B N 1
ATOM 4447 C CA . ASP B 1 222 ? 7.435 41.315 80.773 1.00 42.87 215 ASP B CA 1
ATOM 4448 C C . ASP B 1 222 ? 8.660 42.051 80.244 1.00 42.28 215 ASP B C 1
ATOM 4449 O O . ASP B 1 222 ? 9.616 41.426 79.783 1.00 40.78 215 ASP B O 1
ATOM 4454 N N . ASP B 1 223 ? 8.622 43.380 80.315 1.00 35.72 216 ASP B N 1
ATOM 4455 C CA . ASP B 1 223 ? 9.763 44.196 79.929 1.00 45.95 216 ASP B CA 1
ATOM 4456 C C . ASP B 1 223 ? 10.876 44.063 80.961 1.00 48.57 216 ASP B C 1
ATOM 4457 O O . ASP B 1 223 ? 12.049 43.921 80.615 1.00 48.62 216 ASP B O 1
ATOM 4462 N N . VAL B 1 224 ? 10.495 44.092 82.235 1.00 50.15 217 VAL B N 1
ATOM 4463 C CA . VAL B 1 224 ? 11.450 44.040 83.337 1.00 41.92 217 VAL B CA 1
ATOM 4464 C C . VAL B 1 224 ? 12.131 42.678 83.426 1.00 41.26 217 VAL B C 1
ATOM 4465 O O . VAL B 1 224 ? 13.352 42.594 83.567 1.00 49.72 217 VAL B O 1
ATOM 4469 N N . LEU B 1 225 ? 11.339 41.614 83.332 1.00 41.42 218 LEU B N 1
ATOM 4470 C CA . LEU B 1 225 ? 11.855 40.252 83.461 1.00 49.06 218 LEU B CA 1
ATOM 4471 C C . LEU B 1 225 ? 12.681 39.811 82.254 1.00 49.72 218 LEU B C 1
ATOM 4472 O O . LEU B 1 225 ? 13.153 38.675 82.200 1.00 50.08 218 LEU B O 1
ATOM 4477 N N . ALA B 1 226 ? 12.852 40.708 81.290 1.00 49.26 219 ALA B N 1
ATOM 4478 C CA . ALA B 1 226 ? 13.654 40.415 80.110 1.00 51.64 219 ALA B CA 1
ATOM 4479 C C . ALA B 1 226 ? 15.143 40.413 80.446 1.00 60.43 219 ALA B C 1
ATOM 4480 O O . ALA B 1 226 ? 15.918 39.660 79.856 1.00 60.52 219 ALA B O 1
ATOM 4482 N N . ASP B 1 227 ? 15.534 41.252 81.400 1.00 61.97 220 ASP B N 1
ATOM 4483 C CA . ASP B 1 227 ? 16.942 41.397 81.754 1.00 65.55 220 ASP B CA 1
ATOM 4484 C C . ASP B 1 227 ? 17.252 40.891 83.162 1.00 64.09 220 ASP B C 1
ATOM 4485 O O . ASP B 1 227 ? 18.418 40.743 83.529 1.00 61.66 220 ASP B O 1
ATOM 4490 N N . GLN B 1 228 ? 16.213 40.636 83.951 1.00 62.45 221 GLN B N 1
ATOM 4491 C CA . GLN B 1 228 ? 16.394 40.060 85.281 1.00 57.47 221 GLN B CA 1
ATOM 4492 C C . GLN B 1 228 ? 15.535 38.808 85.437 1.00 54.33 221 GLN B C 1
ATOM 4493 O O . GLN B 1 228 ? 14.454 38.710 84.856 1.00 61.07 221 GLN B O 1
ATOM 4499 N N . ARG B 1 229 ? 16.025 37.846 86.214 1.00 53.52 222 ARG B N 1
ATOM 4500 C CA . ARG B 1 229 ? 15.389 36.535 86.292 1.00 49.63 222 ARG B CA 1
ATOM 4501 C C . ARG B 1 229 ? 14.086 36.548 87.085 1.00 48.94 222 ARG B C 1
ATOM 4502 O O . ARG B 1 229 ? 13.106 35.919 86.685 1.00 49.33 222 ARG B O 1
ATOM 4510 N N . TYR B 1 230 ? 14.074 37.258 88.208 1.00 49.37 223 TYR B N 1
ATOM 4511 C CA . TYR B 1 230 ? 12.890 37.296 89.058 1.00 45.78 223 TYR B CA 1
ATOM 4512 C C . TYR B 1 230 ? 12.408 38.727 89.291 1.00 46.92 223 TYR B C 1
ATOM 4513 O O . TYR B 1 230 ? 13.103 39.687 88.956 1.00 51.56 223 TYR B O 1
ATOM 4522 N N . LEU B 1 231 ? 11.215 38.856 89.866 1.00 41.26 224 LEU B N 1
ATOM 4523 C CA . LEU B 1 231 ? 10.564 40.154 90.040 1.00 38.06 224 LEU B CA 1
ATOM 4524 C C . LEU B 1 231 ? 11.375 41.125 90.894 1.00 41.86 224 LEU B C 1
ATOM 4525 O O . LEU B 1 231 ? 11.529 42.292 90.536 1.00 42.71 224 LEU B O 1
ATOM 4530 N N . ALA B 1 232 ? 11.889 40.644 92.022 1.00 47.51 225 ALA B N 1
ATOM 4531 C CA . ALA B 1 232 ? 12.707 41.481 92.894 1.00 46.64 225 ALA B CA 1
ATOM 4532 C C . ALA B 1 232 ? 14.170 41.441 92.464 1.00 47.67 225 ALA B C 1
ATOM 4533 O O . ALA B 1 232 ? 15.047 41.952 93.161 1.00 47.80 225 ALA B O 1
ATOM 4535 N N . GLY B 1 233 ? 14.426 40.822 91.316 1.00 49.68 226 GLY B N 1
ATOM 4536 C CA . GLY B 1 233 ? 15.747 40.847 90.718 1.00 48.91 226 GLY B CA 1
ATOM 4537 C C . GLY B 1 233 ? 16.552 39.569 90.837 1.00 51.46 226 GLY B C 1
ATOM 4538 O O . GLY B 1 233 ? 16.414 38.655 90.025 1.00 59.82 226 GLY B O 1
ATOM 4539 N N . ASP B 1 234 ? 17.395 39.506 91.863 1.00 46.77 227 ASP B N 1
ATOM 4540 C CA . ASP B 1 234 ? 18.424 38.477 91.956 1.00 55.74 227 ASP B CA 1
ATOM 4541 C C . ASP B 1 234 ? 17.921 37.115 92.441 1.00 55.67 227 ASP B C 1
ATOM 4542 O O . ASP B 1 234 ? 18.402 36.080 91.983 1.00 46.84 227 ASP B O 1
ATOM 4547 N N . ARG B 1 235 ? 16.963 37.113 93.363 1.00 55.91 228 ARG B N 1
ATOM 4548 C CA . ARG B 1 235 ? 16.541 35.868 94.003 1.00 48.25 228 ARG B CA 1
ATOM 4549 C C . ARG B 1 235 ? 15.032 35.640 93.967 1.00 47.00 228 ARG B C 1
ATOM 4550 O O . ARG B 1 235 ? 14.252 36.582 93.820 1.00 52.92 228 ARG B O 1
ATOM 4558 N N . LEU B 1 236 ? 14.631 34.376 94.104 1.00 46.13 229 LEU B N 1
ATOM 4559 C CA . LEU B 1 236 ? 13.219 34.014 94.177 1.00 46.03 229 LEU B CA 1
ATOM 4560 C C . LEU B 1 236 ? 12.595 34.664 95.407 1.00 44.79 229 LEU B C 1
ATOM 4561 O O . LEU B 1 236 ? 13.285 34.938 96.389 1.00 52.98 229 LEU B O 1
ATOM 4566 N N . THR B 1 237 ? 11.288 34.899 95.357 1.00 40.70 230 THR B N 1
ATOM 4567 C CA . THR B 1 237 ? 10.676 35.878 96.244 1.00 40.41 230 THR B CA 1
ATOM 4568 C C . THR B 1 237 ? 9.159 35.675 96.373 1.00 41.09 230 THR B C 1
ATOM 4569 O O . THR B 1 237 ? 8.529 35.129 95.469 1.00 44.80 230 THR B O 1
ATOM 4573 N N . GLU B 1 238 ? 8.589 36.082 97.509 1.00 40.98 231 GLU B N 1
ATOM 4574 C CA . GLU B 1 238 ? 7.138 36.080 97.710 1.00 40.86 231 GLU B CA 1
ATOM 4575 C C . GLU B 1 238 ? 6.382 36.791 96.586 1.00 39.53 231 GLU B C 1
ATOM 4576 O O . GLU B 1 238 ? 5.269 36.401 96.234 1.00 34.85 231 GLU B O 1
ATOM 4582 N N . ALA B 1 239 ? 6.986 37.843 96.042 1.00 38.61 232 ALA B N 1
ATOM 4583 C CA . ALA B 1 239 ? 6.397 38.584 94.933 1.00 45.23 232 ALA B CA 1
ATOM 4584 C C . ALA B 1 239 ? 6.189 37.675 93.729 1.00 36.26 232 ALA B C 1
ATOM 4585 O O . ALA B 1 239 ? 5.208 37.812 92.998 1.00 33.36 232 ALA B O 1
ATOM 4587 N N . ASP B 1 240 ? 7.117 36.744 93.531 1.00 30.14 233 ASP B N 1
ATOM 4588 C CA . ASP B 1 240 ? 6.999 35.773 92.453 1.00 33.18 233 ASP B CA 1
ATOM 4589 C C . ASP B 1 240 ? 5.867 34.794 92.735 1.00 36.61 233 ASP B C 1
ATOM 4590 O O . ASP B 1 240 ? 5.263 34.256 91.811 1.00 38.23 233 ASP B O 1
ATOM 4595 N N . ILE B 1 241 ? 5.586 34.565 94.015 1.00 40.41 234 ILE B N 1
ATOM 4596 C CA . ILE B 1 241 ? 4.522 33.650 94.414 1.00 36.84 234 ILE B CA 1
ATOM 4597 C C . ILE B 1 241 ? 3.156 34.260 94.112 1.00 29.89 234 ILE B C 1
ATOM 4598 O O . ILE B 1 241 ? 2.235 33.564 93.688 1.00 29.72 234 ILE B O 1
ATOM 4603 N N . ALA B 1 242 ? 3.036 35.566 94.330 1.00 36.26 235 ALA B N 1
ATOM 4604 C CA . ALA B 1 242 ? 1.790 36.279 94.072 1.00 39.50 235 ALA B CA 1
ATOM 4605 C C . ALA B 1 242 ? 1.485 36.325 92.579 1.00 33.31 235 ALA B C 1
ATOM 4606 O O . ALA B 1 242 ? 0.338 36.163 92.163 1.00 33.66 235 ALA B O 1
ATOM 4608 N N . MET B 1 243 ? 2.523 36.545 91.778 1.00 31.10 236 MET B N 1
ATOM 4609 C CA . MET B 1 243 ? 2.384 36.612 90.328 1.00 34.35 236 MET B CA 1
ATOM 4610 C C . MET B 1 243 ? 2.095 35.238 89.728 1.00 33.48 236 MET B C 1
ATOM 4611 O O . MET B 1 243 ? 1.288 35.108 88.807 1.00 37.01 236 MET B O 1
ATOM 4616 N N . PHE B 1 244 ? 2.761 34.218 90.262 1.00 30.06 237 PHE B N 1
ATOM 4617 C CA . PHE B 1 244 ? 2.683 32.861 89.727 1.00 29.56 237 PHE B CA 1
ATOM 4618 C C . PHE B 1 244 ? 1.287 32.249 89.819 1.00 30.53 237 PHE B C 1
ATOM 4619 O O . PHE B 1 244 ? 0.811 31.630 88.867 1.00 31.21 237 PHE B O 1
ATOM 4627 N N . THR B 1 245 ? 0.635 32.420 90.965 1.00 28.19 238 THR B N 1
ATOM 4628 C CA . THR B 1 245 ? -0.673 31.815 91.197 1.00 27.44 238 THR B CA 1
ATOM 4629 C C . THR B 1 245 ? -1.745 32.406 90.284 1.00 27.05 238 THR B C 1
ATOM 4630 O O . THR B 1 245 ? -2.825 31.835 90.131 1.00 31.99 238 THR B O 1
ATOM 4634 N N . THR B 1 246 ? -1.440 33.550 89.680 1.00 31.47 239 THR B N 1
ATOM 4635 C CA . THR B 1 246 ? -2.335 34.172 88.713 1.00 33.00 239 THR B CA 1
ATOM 4636 C C . THR B 1 246 ? -1.968 33.744 87.295 1.00 31.13 239 THR B C 1
ATOM 4637 O O . THR B 1 246 ? -2.833 33.362 86.506 1.00 29.39 239 THR B O 1
ATOM 4641 N N . LEU B 1 247 ? -0.677 33.803 86.985 1.00 28.58 240 LEU B N 1
ATOM 4642 C CA . LEU B 1 247 ? -0.173 33.458 85.657 1.00 30.43 240 LEU B CA 1
ATOM 4643 C C . LEU B 1 247 ? -0.482 32.017 85.263 1.00 33.07 240 LEU B C 1
ATOM 4644 O O . LEU B 1 247 ? -0.767 31.731 84.100 1.00 36.26 240 LEU B O 1
ATOM 4649 N N . VAL B 1 248 ? -0.428 31.115 86.237 1.00 27.95 241 VAL B N 1
ATOM 4650 C CA . VAL B 1 248 ? -0.623 29.693 85.976 1.00 27.37 241 VAL B CA 1
ATOM 4651 C C . VAL B 1 248 ? -2.102 29.366 85.755 1.00 30.89 241 VAL B C 1
ATOM 4652 O O . VAL B 1 248 ? -2.455 28.244 85.389 1.00 38.31 241 VAL B O 1
ATOM 4656 N N . ARG B 1 249 ? -2.963 30.357 85.965 1.00 26.84 242 ARG B N 1
ATOM 4657 C CA . ARG B 1 249 ? -4.399 30.176 85.784 1.00 28.69 242 ARG B CA 1
ATOM 4658 C C . ARG B 1 249 ? -4.944 31.044 84.657 1.00 34.87 242 ARG B C 1
ATOM 4659 O O . ARG B 1 249 ? -6.152 31.093 84.430 1.00 35.19 242 ARG B O 1
ATOM 4667 N N . PHE B 1 250 ? -4.049 31.726 83.951 1.00 32.67 243 PHE B N 1
ATOM 4668 C CA . PHE B 1 250 ? -4.458 32.709 82.954 1.00 31.29 243 PHE B CA 1
ATOM 4669 C C . PHE B 1 250 ? -4.920 32.073 81.645 1.00 31.57 243 PHE B C 1
ATOM 4670 O O . PHE B 1 250 ? -6.072 32.234 81.244 1.00 27.98 243 PHE B O 1
ATOM 4678 N N . ASP B 1 251 ? -4.018 31.355 80.983 1.00 29.12 244 ASP B N 1
ATOM 4679 C CA . ASP B 1 251 ? -4.284 30.830 79.647 1.00 34.00 244 ASP B CA 1
ATOM 4680 C C . ASP B 1 251 ? -5.362 29.748 79.627 1.00 33.19 244 ASP B C 1
ATOM 4681 O O . ASP B 1 251 ? -5.974 29.497 78.590 1.00 30.92 244 ASP B O 1
ATOM 4686 N N . ASN B 1 252 ? -5.599 29.115 80.771 1.00 34.42 245 ASN B N 1
ATOM 4687 C CA . ASN B 1 252 ? -6.621 28.078 80.858 1.00 31.09 245 ASN B CA 1
ATOM 4688 C C . ASN B 1 252 ? -7.966 28.610 81.346 1.00 35.18 245 ASN B C 1
ATOM 4689 O O . ASN B 1 252 ? -9.014 28.063 81.004 1.00 37.30 245 ASN B O 1
ATOM 4694 N N . VAL B 1 253 ? -7.938 29.674 82.144 1.00 35.87 246 VAL B N 1
ATOM 4695 C CA . VAL B 1 253 ? -9.165 30.202 82.736 1.00 32.58 246 VAL B CA 1
ATOM 4696 C C . VAL B 1 253 ? -9.368 31.699 82.494 1.00 29.71 246 VAL B C 1
ATOM 4697 O O . VAL B 1 253 ? -10.304 32.092 81.799 1.00 26.07 246 VAL B O 1
ATOM 4701 N N . TYR B 1 254 ? -8.494 32.522 83.072 1.00 28.29 247 TYR B N 1
ATOM 4702 C CA . TYR B 1 254 ? -8.650 33.979 83.051 1.00 32.93 247 TYR B CA 1
ATOM 4703 C C . TYR B 1 254 ? -8.840 34.543 81.646 1.00 27.76 247 TYR B C 1
ATOM 4704 O O . TYR B 1 254 ? -9.670 35.427 81.428 1.00 22.79 247 TYR B O 1
ATOM 4713 N N . HIS B 1 255 ? -8.062 34.026 80.701 1.00 29.17 248 HIS B N 1
ATOM 4714 C CA . HIS B 1 255 ? -8.103 34.484 79.318 1.00 25.67 248 HIS B CA 1
ATOM 4715 C C . HIS B 1 255 ? -9.482 34.290 78.694 1.00 26.19 248 HIS B C 1
ATOM 4716 O O . HIS B 1 255 ? -10.044 35.212 78.103 1.00 28.66 248 HIS B O 1
ATOM 4723 N N . THR B 1 256 ? -10.025 33.087 78.841 1.00 23.05 249 THR B N 1
ATOM 4724 C CA . THR B 1 256 ? -11.298 32.741 78.221 1.00 21.32 249 THR B CA 1
ATOM 4725 C C . THR B 1 256 ? -12.491 33.000 79.137 1.00 23.31 249 THR B C 1
ATOM 4726 O O . THR B 1 256 ? -13.385 33.777 78.799 1.00 27.19 249 THR B O 1
ATOM 4730 N N . HIS B 1 257 ? -12.497 32.341 80.291 1.00 23.46 250 HIS B N 1
ATOM 4731 C CA . HIS B 1 257 ? -13.621 32.404 81.221 1.00 25.29 250 HIS B CA 1
ATOM 4732 C C . HIS B 1 257 ? -13.902 33.823 81.710 1.00 29.67 250 HIS B C 1
ATOM 4733 O O . HIS B 1 257 ? -15.057 34.245 81.773 1.00 30.32 250 HIS B O 1
ATOM 4740 N N . PHE B 1 258 ? -12.847 34.554 82.054 1.00 24.58 251 PHE B N 1
ATOM 4741 C CA . PHE B 1 258 ? -12.997 35.924 82.535 1.00 28.60 251 PHE B CA 1
ATOM 4742 C C . PHE B 1 258 ? -12.817 36.938 81.410 1.00 30.49 251 PHE B C 1
ATOM 4743 O O . PHE B 1 258 ? -12.738 38.143 81.657 1.00 23.86 251 PHE B O 1
ATOM 4751 N N . MET B 1 259 ? -12.747 36.435 80.180 1.00 31.25 252 MET B N 1
ATOM 4752 C CA . MET B 1 259 ? -12.652 37.267 78.980 1.00 27.79 252 MET B CA 1
ATOM 4753 C C . MET B 1 259 ? -11.481 38.249 78.999 1.00 32.89 252 MET B C 1
ATOM 4754 O O . MET B 1 259 ? -11.589 39.363 78.487 1.00 31.05 252 MET B O 1
ATOM 4759 N N . CYS B 1 260 ? -10.366 37.837 79.594 1.00 27.29 253 CYS B N 1
ATOM 4760 C CA . CYS B 1 260 ? -9.137 38.617 79.520 1.00 23.54 253 CYS B CA 1
ATOM 4761 C C . CYS B 1 260 ? -8.338 38.139 78.314 1.00 26.60 253 CYS B C 1
ATOM 4762 O O . CYS B 1 260 ? -7.261 37.562 78.457 1.00 29.28 253 CYS B O 1
ATOM 4765 N N . ASN B 1 261 ? -8.879 38.392 77.127 1.00 25.11 254 ASN B N 1
ATOM 4766 C CA . ASN B 1 261 ? -8.411 37.739 75.909 1.00 27.07 254 ASN B CA 1
ATOM 4767 C C . ASN B 1 261 ? -7.636 38.630 74.942 1.00 28.78 254 ASN B C 1
ATOM 4768 O O . ASN B 1 261 ? -7.743 38.467 73.727 1.00 33.56 254 ASN B O 1
ATOM 4773 N N . VAL B 1 262 ? -6.852 39.561 75.471 1.00 28.92 255 VAL B N 1
ATOM 4774 C CA . VAL B 1 262 ? -6.033 40.416 74.620 1.00 25.86 255 VAL B CA 1
ATOM 4775 C C . VAL B 1 262 ? -4.823 39.643 74.102 1.00 27.31 255 VAL B C 1
ATOM 4776 O O . VAL B 1 262 ? -4.425 39.797 72.946 1.00 29.67 255 VAL B O 1
ATOM 4780 N N . GLN B 1 263 ? -4.259 38.792 74.956 1.00 25.35 256 GLN B N 1
ATOM 4781 C CA . GLN B 1 263 ? -3.076 38.018 74.593 1.00 25.52 256 GLN B CA 1
ATOM 4782 C C . GLN B 1 263 ? -2.799 36.883 75.581 1.00 27.81 256 GLN B C 1
ATOM 4783 O O . GLN B 1 263 ? -2.957 37.049 76.791 1.00 29.02 256 GLN B O 1
ATOM 4789 N N . TYR B 1 264 ? -2.399 35.729 75.053 1.00 31.73 257 TYR B N 1
ATOM 4790 C CA . TYR B 1 264 ? -1.954 34.606 75.873 1.00 27.58 257 TYR B CA 1
ATOM 4791 C C . TYR B 1 264 ? -0.737 34.986 76.710 1.00 33.12 257 TYR B C 1
ATOM 4792 O O . TYR B 1 264 ? 0.050 35.843 76.316 1.00 35.99 257 TYR B O 1
ATOM 4801 N N . ILE B 1 265 ? -0.581 34.342 77.862 1.00 34.14 258 ILE B N 1
ATOM 4802 C CA . ILE B 1 265 ? 0.631 34.507 78.657 1.00 29.68 258 ILE B CA 1
ATOM 4803 C C . ILE B 1 265 ? 1.804 33.869 77.915 1.00 28.11 258 ILE B C 1
ATOM 4804 O O . ILE B 1 265 ? 2.926 34.379 77.943 1.00 25.65 258 ILE B O 1
ATOM 4809 N N . ARG B 1 266 ? 1.528 32.768 77.223 1.00 27.53 259 ARG B N 1
ATOM 4810 C CA . ARG B 1 266 ? 2.553 32.071 76.454 1.00 33.41 259 ARG B CA 1
ATOM 4811 C C . ARG B 1 266 ? 3.014 32.890 75.250 1.00 33.76 259 ARG B C 1
ATOM 4812 O O . ARG B 1 266 ? 4.067 32.619 74.674 1.00 29.56 259 ARG B O 1
ATOM 4820 N N . GLU B 1 267 ? 2.224 33.893 74.877 1.00 32.55 260 GLU B N 1
ATOM 4821 C CA . GLU B 1 267 ? 2.548 34.737 73.733 1.00 33.05 260 GLU B CA 1
ATOM 4822 C C . GLU B 1 267 ? 3.534 35.846 74.092 1.00 38.36 260 GLU B C 1
ATOM 4823 O O . GLU B 1 267 ? 3.952 36.616 73.227 1.00 45.07 260 GLU B O 1
ATOM 4829 N N . PHE B 1 268 ? 3.903 35.928 75.367 1.00 36.21 261 PHE B N 1
ATOM 4830 C CA . PHE B 1 268 ? 4.878 36.917 75.811 1.00 39.02 261 PHE B CA 1
ATOM 4831 C C . PHE B 1 268 ? 6.303 36.399 75.644 1.00 41.42 261 PHE B C 1
ATOM 4832 O O . PHE B 1 268 ? 6.556 35.199 75.754 1.00 44.21 261 PHE B O 1
ATOM 4840 N N . ASP B 1 269 ? 7.230 37.313 75.375 1.00 46.61 262 ASP B N 1
ATOM 4841 C CA . ASP B 1 269 ? 8.628 36.952 75.162 1.00 49.38 262 ASP B CA 1
ATOM 4842 C C . ASP B 1 269 ? 9.296 36.443 76.434 1.00 38.70 262 ASP B C 1
ATOM 4843 O O . ASP B 1 269 ? 10.068 35.485 76.396 1.00 35.03 262 ASP B O 1
ATOM 4848 N N . ASN B 1 270 ? 8.996 37.085 77.558 1.00 40.06 263 ASN B N 1
ATOM 4849 C CA . ASN B 1 270 ? 9.696 36.792 78.803 1.00 43.46 263 ASN B CA 1
ATOM 4850 C C . ASN B 1 270 ? 8.803 36.203 79.892 1.00 43.18 263 ASN B C 1
ATOM 4851 O O . ASN B 1 270 ? 9.251 35.369 80.676 1.00 33.92 263 ASN B O 1
ATOM 4856 N N . LEU B 1 271 ? 7.547 36.637 79.940 1.00 40.54 264 LEU B N 1
ATOM 4857 C CA . LEU B 1 271 ? 6.619 36.176 80.971 1.00 40.35 264 LEU B CA 1
ATOM 4858 C C . LEU B 1 271 ? 6.370 34.673 80.908 1.00 38.01 264 LEU B C 1
ATOM 4859 O O . LEU B 1 271 ? 6.096 34.038 81.927 1.00 45.89 264 LEU B O 1
ATOM 4864 N N . TRP B 1 272 ? 6.469 34.107 79.710 1.00 41.22 265 TRP B N 1
ATOM 4865 C CA . TRP B 1 272 ? 6.177 32.690 79.510 1.00 39.57 265 TRP B CA 1
ATOM 4866 C C . TRP B 1 272 ? 7.317 31.756 79.947 1.00 43.65 265 TRP B C 1
ATOM 4867 O O . TRP B 1 272 ? 7.063 30.786 80.660 1.00 45.96 265 TRP B O 1
ATOM 4878 N N . PRO B 1 273 ? 8.572 32.028 79.530 1.00 48.13 266 PRO B N 1
ATOM 4879 C CA . PRO B 1 273 ? 9.630 31.162 80.068 1.00 43.97 266 PRO B CA 1
ATOM 4880 C C . PRO B 1 273 ? 9.820 31.364 81.570 1.00 45.46 266 PRO B C 1
ATOM 4881 O O . PRO B 1 273 ? 10.266 30.456 82.272 1.00 42.89 266 PRO B O 1
ATOM 4885 N N . TYR B 1 274 ? 9.480 32.558 82.043 1.00 43.02 267 TYR B N 1
ATOM 4886 C CA . TYR B 1 274 ? 9.542 32.887 83.462 1.00 39.55 267 TYR B CA 1
ATOM 4887 C C . TYR B 1 274 ? 8.553 32.044 84.261 1.00 43.28 267 TYR B C 1
ATOM 4888 O O . TYR B 1 274 ? 8.868 31.569 85.353 1.00 45.36 267 TYR B O 1
ATOM 4897 N N . LEU B 1 275 ? 7.358 31.862 83.708 1.00 39.44 268 LEU B N 1
ATOM 4898 C CA . LEU B 1 275 ? 6.345 31.019 84.332 1.00 35.82 268 LEU B CA 1
ATOM 4899 C C . LEU B 1 275 ? 6.791 29.562 84.318 1.00 40.91 268 LEU B C 1
ATOM 4900 O O . LEU B 1 275 ? 6.546 28.818 85.268 1.00 38.49 268 LEU B O 1
ATOM 4905 N N . ARG B 1 276 ? 7.450 29.162 83.235 1.00 38.98 269 ARG B N 1
ATOM 4906 C CA . ARG B 1 276 ? 7.990 27.813 83.127 1.00 41.61 269 ARG B CA 1
ATOM 4907 C C . ARG B 1 276 ? 9.148 27.616 84.099 1.00 41.67 269 ARG B C 1
ATOM 4908 O O . ARG B 1 276 ? 9.422 26.499 84.533 1.00 44.18 269 ARG B O 1
ATOM 4916 N N . ASP B 1 277 ? 9.822 28.709 84.442 1.00 43.44 270 ASP B N 1
ATOM 4917 C CA . ASP B 1 277 ? 10.937 28.652 85.380 1.00 37.80 270 ASP B CA 1
ATOM 4918 C C . ASP B 1 277 ? 10.435 28.428 86.803 1.00 40.63 270 ASP B C 1
ATOM 4919 O O . ASP B 1 277 ? 11.032 27.671 87.569 1.00 46.44 270 ASP B O 1
ATOM 4924 N N . LEU B 1 278 ? 9.333 29.085 87.147 1.00 33.24 271 LEU B N 1
ATOM 4925 C CA . LEU B 1 278 ? 8.749 28.955 88.478 1.00 32.71 271 LEU B CA 1
ATOM 4926 C C . LEU B 1 278 ? 8.106 27.584 88.663 1.00 36.40 271 LEU B C 1
ATOM 4927 O O . LEU B 1 278 ? 8.234 26.966 89.719 1.00 38.05 271 LEU B O 1
ATOM 4932 N N . TYR B 1 279 ? 7.420 27.121 87.623 1.00 42.10 272 TYR B N 1
ATOM 4933 C CA . TYR B 1 279 ? 6.724 25.838 87.644 1.00 38.85 272 TYR B CA 1
ATOM 4934 C C . TYR B 1 279 ? 7.682 24.679 87.907 1.00 40.63 272 TYR B C 1
ATOM 4935 O O . TYR B 1 279 ? 7.387 23.784 88.700 1.00 39.64 272 TYR B O 1
ATOM 4944 N N . GLN B 1 280 ? 8.833 24.709 87.244 1.00 37.41 273 GLN B N 1
ATOM 4945 C CA . GLN B 1 280 ? 9.775 23.594 87.281 1.00 38.60 273 GLN B CA 1
ATOM 4946 C C . GLN B 1 280 ? 10.686 23.610 88.503 1.00 40.30 273 GLN B C 1
ATOM 4947 O O . GLN B 1 280 ? 11.402 22.640 88.757 1.00 46.05 273 GLN B O 1
ATOM 4953 N N . THR B 1 281 ? 10.667 24.714 89.248 1.00 40.95 274 THR B N 1
ATOM 4954 C CA . THR B 1 281 ? 11.379 24.800 90.520 1.00 46.14 274 THR B CA 1
ATOM 4955 C C . THR B 1 281 ? 10.882 23.654 91.387 1.00 47.40 274 THR B C 1
ATOM 4956 O O . THR B 1 281 ? 9.697 23.317 91.324 1.00 53.23 274 THR B O 1
ATOM 4960 N N . HIS B 1 282 ? 11.765 23.040 92.168 1.00 44.09 275 HIS B N 1
ATOM 4961 C CA . HIS B 1 282 ? 11.369 21.864 92.933 1.00 58.94 275 HIS B CA 1
ATOM 4962 C C . HIS B 1 282 ? 10.177 22.109 93.836 1.00 55.37 275 HIS B C 1
ATOM 4963 O O . HIS B 1 282 ? 10.130 23.091 94.568 1.00 60.52 275 HIS B O 1
ATOM 4970 N N . GLY B 1 283 ? 9.218 21.192 93.794 1.00 55.38 276 GLY B N 1
ATOM 4971 C CA . GLY B 1 283 ? 8.079 21.264 94.692 1.00 47.90 276 GLY B CA 1
ATOM 4972 C C . GLY B 1 283 ? 6.885 22.042 94.169 1.00 47.16 276 GLY B C 1
ATOM 4973 O O . GLY B 1 283 ? 5.747 21.704 94.487 1.00 51.65 276 GLY B O 1
ATOM 4974 N N . ILE B 1 284 ? 7.135 23.079 93.374 1.00 42.01 277 ILE B N 1
ATOM 4975 C CA . ILE B 1 284 ? 6.053 23.907 92.842 1.00 41.89 277 ILE B CA 1
ATOM 4976 C C . ILE B 1 284 ? 5.211 23.111 91.837 1.00 42.79 277 ILE B C 1
ATOM 4977 O O . ILE B 1 284 ? 4.032 23.394 91.627 1.00 39.58 277 ILE B O 1
ATOM 4982 N N . ALA B 1 285 ? 5.815 22.089 91.242 1.00 43.75 278 ALA B N 1
ATOM 4983 C CA . ALA B 1 285 ? 5.110 21.233 90.295 1.00 46.86 278 ALA B CA 1
ATOM 4984 C C . ALA B 1 285 ? 3.936 20.502 90.950 1.00 44.00 278 ALA B C 1
ATOM 4985 O O . ALA B 1 285 ? 2.874 20.356 90.345 1.00 42.12 278 ALA B O 1
ATOM 4987 N N . GLU B 1 286 ? 4.123 20.062 92.191 1.00 40.85 279 GLU B N 1
ATOM 4988 C CA . GLU B 1 286 ? 3.116 19.252 92.874 1.00 38.73 279 GLU B CA 1
ATOM 4989 C C . GLU B 1 286 ? 1.987 20.083 93.486 1.00 43.14 279 GLU B C 1
ATOM 4990 O O . GLU B 1 286 ? 0.945 19.543 93.855 1.00 37.57 279 GLU B O 1
ATOM 4996 N N . THR B 1 287 ? 2.189 21.393 93.593 1.00 43.55 280 THR B N 1
ATOM 4997 C CA . THR B 1 287 ? 1.184 22.252 94.212 1.00 41.01 280 THR B CA 1
ATOM 4998 C C . THR B 1 287 ? 0.155 22.739 93.197 1.00 39.43 280 THR B C 1
ATOM 4999 O O . THR B 1 287 ? -0.816 23.405 93.557 1.00 28.71 280 THR B O 1
ATOM 5003 N N . VAL B 1 288 ? 0.367 22.403 91.928 1.00 43.20 281 VAL B N 1
ATOM 5004 C CA . VAL B 1 288 ? -0.557 22.800 90.872 1.00 41.57 281 VAL B CA 1
ATOM 5005 C C . VAL B 1 288 ? -1.532 21.678 90.525 1.00 40.33 281 VAL B C 1
ATOM 5006 O O . VAL B 1 288 ? -1.127 20.595 90.103 1.00 34.78 281 VAL B O 1
ATOM 5010 N N . GLU B 1 289 ? -2.819 21.948 90.714 1.00 33.78 282 GLU B N 1
ATOM 5011 C CA . GLU B 1 289 ? -3.870 21.010 90.342 1.00 29.02 282 GLU B CA 1
ATOM 5012 C C . GLU B 1 289 ? -4.800 21.653 89.323 1.00 33.65 282 GLU B C 1
ATOM 5013 O O . GLU B 1 289 ? -5.836 22.215 89.679 1.00 34.11 282 GLU B O 1
ATOM 5019 N N . MET B 1 290 ? -4.416 21.564 88.053 1.00 34.94 283 MET B N 1
ATOM 5020 C CA . MET B 1 290 ? -5.130 22.235 86.972 1.00 28.56 283 MET B CA 1
ATOM 5021 C C . MET B 1 290 ? -6.581 21.778 86.858 1.00 26.90 283 MET B C 1
ATOM 5022 O O . MET B 1 290 ? -7.453 22.557 86.478 1.00 32.28 283 MET B O 1
ATOM 5027 N N . ASP B 1 291 ? -6.838 20.517 87.191 1.00 25.12 284 ASP B N 1
ATOM 5028 C CA . ASP B 1 291 ? -8.190 19.979 87.110 1.00 30.74 284 ASP B CA 1
ATOM 5029 C C . ASP B 1 291 ? -9.096 20.644 88.142 1.00 30.51 284 ASP B C 1
ATOM 5030 O O . ASP B 1 291 ? -10.260 20.926 87.862 1.00 29.07 284 ASP B O 1
ATOM 5035 N N . HIS B 1 292 ? -8.558 20.889 89.334 1.00 30.40 285 HIS B N 1
ATOM 5036 C CA . HIS B 1 292 ? -9.280 21.635 90.359 1.00 27.07 285 HIS B CA 1
ATOM 5037 C C . HIS B 1 292 ? -9.542 23.057 89.880 1.00 27.06 285 HIS B C 1
ATOM 5038 O O . HIS B 1 292 ? -10.619 23.612 90.100 1.00 21.44 285 HIS B O 1
ATOM 5045 N N . ILE B 1 293 ? -8.543 23.634 89.220 1.00 28.75 286 ILE B N 1
ATOM 5046 C CA . ILE B 1 293 ? -8.633 24.995 88.705 1.00 30.75 286 ILE B CA 1
ATOM 5047 C C . ILE B 1 293 ? -9.700 25.121 87.622 1.00 28.49 286 ILE B C 1
ATOM 5048 O O . ILE B 1 293 ? -10.570 25.988 87.698 1.00 29.83 286 ILE B O 1
ATOM 5053 N N . THR B 1 294 ? -9.631 24.249 86.621 1.00 24.58 287 THR B N 1
ATOM 5054 C CA . THR B 1 294 ? -10.553 24.310 85.492 1.00 25.24 287 THR B CA 1
ATOM 5055 C C . THR B 1 294 ? -11.979 23.937 85.886 1.00 24.59 287 THR B C 1
ATOM 5056 O O . THR B 1 294 ? -12.938 24.490 85.349 1.00 32.16 287 THR B O 1
ATOM 5060 N N . GLU B 1 295 ? -12.124 23.005 86.822 1.00 24.82 288 GLU B N 1
ATOM 5061 C CA . GLU B 1 295 ? -13.455 22.578 87.239 1.00 29.67 288 GLU B CA 1
ATOM 5062 C C . GLU B 1 295 ? -14.182 23.680 87.999 1.00 31.34 288 GLU B C 1
ATOM 5063 O O . GLU B 1 295 ? -15.355 23.939 87.749 1.00 30.26 288 GLU B O 1
ATOM 5069 N N . HIS B 1 296 ? -13.482 24.330 88.921 1.00 29.55 289 HIS B N 1
ATOM 5070 C CA . HIS B 1 296 ? -14.116 25.301 89.808 1.00 25.62 289 HIS B CA 1
ATOM 5071 C C . HIS B 1 296 ? -14.660 26.527 89.078 1.00 24.90 289 HIS B C 1
ATOM 5072 O O . HIS B 1 296 ? -15.806 26.917 89.282 1.00 27.77 289 HIS B O 1
ATOM 5079 N N . TYR B 1 297 ? -13.839 27.137 88.232 1.00 23.63 290 TYR B N 1
ATOM 5080 C CA . TYR B 1 297 ? -14.232 28.378 87.574 1.00 28.37 290 TYR B CA 1
ATOM 5081 C C . TYR B 1 297 ? -15.328 28.176 86.531 1.00 26.68 290 TYR B C 1
ATOM 5082 O O . TYR B 1 297 ? -16.213 29.018 86.384 1.00 22.51 290 TYR B O 1
ATOM 5091 N N . TYR B 1 298 ? -15.275 27.059 85.815 1.00 31.54 291 TYR B N 1
ATOM 5092 C CA . TYR B 1 298 ? -16.233 26.808 84.744 1.00 27.21 291 TYR B CA 1
ATOM 5093 C C . TYR B 1 298 ? -17.538 26.181 85.235 1.00 25.81 291 TYR B C 1
ATOM 5094 O O . TYR B 1 298 ? -18.493 26.069 84.471 1.00 30.72 291 TYR B O 1
ATOM 5103 N N . THR B 1 299 ? -17.588 25.782 86.503 1.00 28.80 292 THR B N 1
ATOM 5104 C CA . THR B 1 299 ? -18.774 25.105 87.025 1.00 30.43 292 THR B CA 1
ATOM 5105 C C . THR B 1 299 ? -19.466 25.886 88.146 1.00 34.17 292 THR B C 1
ATOM 5106 O O . THR B 1 299 ? -20.666 25.727 88.371 1.00 40.35 292 THR B O 1
ATOM 5110 N N . THR B 1 300 ? -18.719 26.738 88.841 1.00 33.47 293 THR B N 1
ATOM 5111 C CA . THR B 1 300 ? -19.255 27.420 90.016 1.00 33.26 293 THR B CA 1
ATOM 5112 C C . THR B 1 300 ? -19.655 28.872 89.726 1.00 29.82 293 THR B C 1
ATOM 5113 O O . THR B 1 300 ? -19.995 29.628 90.636 1.00 36.86 293 THR B O 1
ATOM 5117 N N . HIS B 1 301 ? -19.626 29.262 88.456 1.00 27.11 294 HIS B N 1
ATOM 5118 C CA . HIS B 1 301 ? -20.012 30.620 88.083 1.00 34.13 294 HIS B CA 1
ATOM 5119 C C . HIS B 1 301 ? -21.171 30.624 87.085 1.00 35.59 294 HIS B C 1
ATOM 5120 O O . HIS B 1 301 ? -20.959 30.794 85.885 1.00 32.89 294 HIS B O 1
ATOM 5127 N N . PRO B 1 302 ? -22.405 30.443 87.588 1.00 33.80 295 PRO B N 1
ATOM 5128 C CA . PRO B 1 302 ? -23.617 30.338 86.765 1.00 29.75 295 PRO B CA 1
ATOM 5129 C C . PRO B 1 302 ? -23.941 31.594 85.956 1.00 37.10 295 PRO B C 1
ATOM 5130 O O . PRO B 1 302 ? -24.606 31.489 84.927 1.00 42.23 295 PRO B O 1
ATOM 5134 N N . ASP B 1 303 ? -23.496 32.759 86.413 1.00 39.05 296 ASP B N 1
ATOM 5135 C CA . ASP B 1 303 ? -23.785 33.999 85.698 1.00 39.58 296 ASP B CA 1
ATOM 5136 C C . ASP B 1 303 ? -22.629 34.414 84.794 1.00 35.81 296 ASP B C 1
ATOM 5137 O O . ASP B 1 303 ? -22.697 35.438 84.115 1.00 41.91 296 ASP B O 1
ATOM 5142 N N . VAL B 1 304 ? -21.570 33.613 84.792 1.00 33.11 297 VAL B N 1
ATOM 5143 C CA . VAL B 1 304 ? -20.450 33.827 83.884 1.00 27.71 297 VAL B CA 1
ATOM 5144 C C . VAL B 1 304 ? -20.442 32.730 82.825 1.00 37.52 297 VAL B C 1
ATOM 5145 O O . VAL B 1 304 ? -20.150 32.977 81.655 1.00 40.77 297 VAL B O 1
ATOM 5149 N N . ASN B 1 305 ? -20.777 31.516 83.252 1.00 30.83 298 ASN B N 1
ATOM 5150 C CA . ASN B 1 305 ? -20.830 30.364 82.362 1.00 28.36 298 ASN B CA 1
ATOM 5151 C C . ASN B 1 305 ? -22.027 29.476 82.703 1.00 36.59 298 ASN B C 1
ATOM 5152 O O . ASN B 1 305 ? -21.871 28.447 83.361 1.00 39.06 298 ASN B O 1
ATOM 5157 N N . PRO B 1 306 ? -23.226 29.878 82.248 1.00 38.26 299 PRO B N 1
ATOM 5158 C CA . PRO B 1 306 ? -24.524 29.289 82.610 1.00 39.57 299 PRO B CA 1
ATOM 5159 C C . PRO B 1 306 ? -24.603 27.767 82.502 1.00 36.24 299 PRO B C 1
ATOM 5160 O O . PRO B 1 306 ? -25.036 27.119 83.455 1.00 36.77 299 PRO B O 1
ATOM 5164 N N . HIS B 1 307 ? -24.197 27.207 81.368 1.00 32.86 300 HIS B N 1
ATOM 5165 C CA . HIS B 1 307 ? -24.331 25.770 81.148 1.00 33.42 300 HIS B CA 1
ATOM 5166 C C . HIS B 1 307 ? -23.169 24.985 81.750 1.00 30.25 300 HIS B C 1
ATOM 5167 O O . HIS B 1 307 ? -23.089 23.765 81.598 1.00 33.61 300 HIS B O 1
ATOM 5174 N N . ARG B 1 308 ? -22.277 25.700 82.430 1.00 36.22 301 ARG B N 1
ATOM 5175 C CA . ARG B 1 308 ? -21.201 25.099 83.218 1.00 33.50 301 ARG B CA 1
ATOM 5176 C C . ARG B 1 308 ? -20.332 24.115 82.433 1.00 33.40 301 ARG B C 1
ATOM 5177 O O . ARG B 1 308 ? -19.977 23.051 82.940 1.00 36.80 301 ARG B O 1
ATOM 5185 N N . ILE B 1 309 ? -19.988 24.478 81.201 1.00 27.12 302 ILE B N 1
ATOM 5186 C CA . ILE B 1 309 ? -19.109 23.653 80.379 1.00 26.45 302 ILE B CA 1
ATOM 5187 C C . ILE B 1 309 ? -17.649 24.042 80.589 1.00 24.08 302 ILE B C 1
ATOM 5188 O O . ILE B 1 309 ? -17.288 25.213 80.476 1.00 24.52 302 ILE B O 1
ATOM 5193 N N . VAL B 1 310 ? -16.814 23.055 80.900 1.00 21.33 303 VAL B N 1
ATOM 5194 C CA . VAL B 1 310 ? -15.390 23.295 81.103 1.00 24.19 303 VAL B CA 1
ATOM 5195 C C . VAL B 1 310 ? -14.654 23.390 79.771 1.00 21.63 303 VAL B C 1
ATOM 5196 O O . VAL B 1 310 ? -14.641 22.439 78.990 1.00 29.65 303 VAL B O 1
ATOM 5200 N N . ALA B 1 311 ? -14.045 24.543 79.518 1.00 19.94 304 ALA B N 1
ATOM 5201 C CA . ALA B 1 311 ? -13.299 24.759 78.285 1.00 26.29 304 ALA B CA 1
ATOM 5202 C C . ALA B 1 311 ? -12.066 23.865 78.237 1.00 18.44 304 ALA B C 1
ATOM 5203 O O . ALA B 1 311 ? -11.533 23.470 79.274 1.00 22.47 304 ALA B O 1
ATOM 5205 N N . ARG B 1 312 ? -11.618 23.548 77.027 1.00 19.77 305 ARG B N 1
ATOM 5206 C CA . ARG B 1 312 ? -10.473 22.666 76.842 1.00 25.19 305 ARG B CA 1
ATOM 5207 C C . ARG B 1 312 ? -9.157 23.375 77.151 1.00 20.71 305 ARG B C 1
ATOM 5208 O O . ARG B 1 312 ? -8.311 22.843 77.870 1.00 22.34 305 ARG B O 1
ATOM 5216 N N . GLY B 1 313 ? -8.989 24.574 76.604 1.00 20.84 306 GLY B N 1
ATOM 5217 C CA . GLY B 1 313 ? -7.781 25.347 76.827 1.00 26.02 306 GLY B CA 1
ATOM 5218 C C . GLY B 1 313 ? -6.617 24.864 75.984 1.00 27.82 306 GLY B C 1
ATOM 5219 O O . GLY B 1 313 ? -6.680 23.788 75.390 1.00 29.19 306 GLY B O 1
ATOM 5220 N N . PRO B 1 314 ? -5.542 25.662 75.929 1.00 36.59 307 PRO B N 1
ATOM 5221 C CA . PRO B 1 314 ? -4.357 25.335 75.129 1.00 32.29 307 PRO B CA 1
ATOM 5222 C C . PRO B 1 314 ? -3.570 24.155 75.689 1.00 30.90 307 PRO B C 1
ATOM 5223 O O . PRO B 1 314 ? -3.744 23.790 76.852 1.00 29.79 307 PRO B O 1
ATOM 5227 N N . ASP B 1 315 ? -2.715 23.567 74.860 1.00 35.65 308 ASP B N 1
ATOM 5228 C CA . ASP B 1 315 ? -1.844 22.485 75.297 1.00 39.78 308 ASP B CA 1
ATOM 5229 C C . ASP B 1 315 ? -0.526 23.057 75.806 1.00 38.95 308 ASP B C 1
ATOM 5230 O O . ASP B 1 315 ? 0.468 23.100 75.080 1.00 45.80 308 ASP B O 1
ATOM 5235 N N . LEU B 1 316 ? -0.531 23.503 77.058 1.00 40.82 309 LEU B N 1
ATOM 5236 C CA . LEU B 1 316 ? 0.632 24.148 77.655 1.00 37.52 309 LEU B CA 1
ATOM 5237 C C . LEU B 1 316 ? 1.648 23.138 78.171 1.00 36.08 309 LEU B C 1
ATOM 5238 O O . LEU B 1 316 ? 1.313 22.259 78.965 1.00 41.95 309 LEU B O 1
ATOM 5243 N N . ASP B 1 317 ? 2.890 23.270 77.719 1.00 38.13 310 ASP B N 1
ATOM 5244 C CA . ASP B 1 317 ? 3.971 22.433 78.219 1.00 43.23 310 ASP B CA 1
ATOM 5245 C C . ASP B 1 317 ? 4.835 23.222 79.194 1.00 38.57 310 ASP B C 1
ATOM 5246 O O . ASP B 1 317 ? 5.856 23.794 78.811 1.00 34.40 310 ASP B O 1
ATOM 5251 N N . PHE B 1 318 ? 4.412 23.254 80.455 1.00 38.31 311 PHE B N 1
ATOM 5252 C CA . PHE B 1 318 ? 5.171 23.920 81.508 1.00 34.19 311 PHE B CA 1
ATOM 5253 C C . PHE B 1 318 ? 6.546 23.282 81.672 1.00 41.86 311 PHE B C 1
ATOM 5254 O O . PHE B 1 318 ? 7.496 23.928 82.113 1.00 42.86 311 PHE B O 1
ATOM 5262 N N . GLU B 1 319 ? 6.640 22.007 81.308 1.00 41.15 312 GLU B N 1
ATOM 5263 C CA . GLU B 1 319 ? 7.850 21.223 81.521 1.00 42.10 312 GLU B CA 1
ATOM 5264 C C . GLU B 1 319 ? 8.908 21.474 80.447 1.00 41.89 312 GLU B C 1
ATOM 5265 O O . GLU B 1 319 ? 10.018 20.947 80.528 1.00 38.75 312 GLU B O 1
ATOM 5271 N N . ALA B 1 320 ? 8.561 22.277 79.445 1.00 42.53 313 ALA B N 1
ATOM 5272 C CA . ALA B 1 320 ? 9.479 22.580 78.350 1.00 42.53 313 ALA B CA 1
ATOM 5273 C C . ALA B 1 320 ? 10.693 23.363 78.843 1.00 37.33 313 ALA B C 1
ATOM 5274 O O . ALA B 1 320 ? 10.552 24.311 79.616 1.00 42.26 313 ALA B O 1
ATOM 5276 N N . PRO B 1 321 ? 11.894 22.961 78.395 1.00 41.04 314 PRO B N 1
ATOM 5277 C CA . PRO B 1 321 ? 13.159 23.587 78.798 1.00 41.84 314 PRO B CA 1
ATOM 5278 C C . PRO B 1 321 ? 13.226 25.073 78.457 1.00 42.00 314 PRO B C 1
ATOM 5279 O O . PRO B 1 321 ? 12.704 25.496 77.427 1.00 46.98 314 PRO B O 1
ATOM 5283 N N . HIS B 1 322 ? 13.870 25.850 79.322 1.00 43.91 315 HIS B N 1
ATOM 5284 C CA . HIS B 1 322 ? 14.020 27.283 79.106 1.00 44.49 315 HIS B CA 1
ATOM 5285 C C . HIS B 1 322 ? 15.471 27.708 79.299 1.00 47.85 315 HIS B C 1
ATOM 5286 O O . HIS B 1 322 ? 16.342 26.876 79.552 1.00 43.15 315 HIS B O 1
ATOM 5293 N N . SER B 1 323 ? 15.725 29.007 79.181 1.00 50.99 316 SER B N 1
ATOM 5294 C CA . SER B 1 323 ? 17.068 29.539 79.374 1.00 52.94 316 SER B CA 1
ATOM 5295 C C . SER B 1 323 ? 17.039 30.843 80.162 1.00 54.88 316 SER B C 1
ATOM 5296 O O . SER B 1 323 ? 17.393 31.903 79.647 1.00 61.49 316 SER B O 1
ATOM 5299 N N . ARG B 1 324 ? 16.608 30.756 81.416 1.00 56.03 317 ARG B N 1
ATOM 5300 C CA . ARG B 1 324 ? 16.636 31.904 82.311 1.00 56.38 317 ARG B CA 1
ATOM 5301 C C . ARG B 1 324 ? 17.566 31.619 83.486 1.00 57.89 317 ARG B C 1
ATOM 5302 O O . ARG B 1 324 ? 17.789 32.475 84.341 1.00 61.19 317 ARG B O 1
ATOM 5310 N N . ASP B 1 325 ? 18.109 30.405 83.511 1.00 60.34 318 ASP B N 1
ATOM 5311 C CA . ASP B 1 325 ? 19.197 30.060 84.418 1.00 62.46 318 ASP B CA 1
ATOM 5312 C C . ASP B 1 325 ? 20.452 30.800 83.974 1.00 63.53 318 ASP B C 1
ATOM 5313 O O . ASP B 1 325 ? 21.389 30.997 84.748 1.00 63.21 318 ASP B O 1
ATOM 5318 N N . GLU B 1 326 ? 20.447 31.187 82.702 1.00 53.58 319 GLU B N 1
ATOM 5319 C CA . GLU B 1 326 ? 21.474 32.031 82.107 1.00 60.40 319 GLU B CA 1
ATOM 5320 C C . GLU B 1 326 ? 21.551 33.366 82.842 1.00 65.16 319 GLU B C 1
ATOM 5321 O O . GLU B 1 326 ? 22.623 33.958 82.978 1.00 72.04 319 GLU B O 1
ATOM 5327 N N . LEU B 1 327 ? 20.398 33.830 83.313 1.00 55.86 320 LEU B N 1
ATOM 5328 C CA . LEU B 1 327 ? 20.331 34.950 84.241 1.00 50.22 320 LEU B CA 1
ATOM 5329 C C . LEU B 1 327 ? 20.582 34.393 85.643 1.00 68.28 320 LEU B C 1
ATOM 5330 O O . LEU B 1 327 ? 20.198 33.260 85.940 1.00 71.75 320 LEU B O 1
ATOM 5335 N N . ALA B 1 328 ? 21.231 35.176 86.499 1.00 62.72 321 ALA B N 1
ATOM 5336 C CA . ALA B 1 328 ? 21.688 34.670 87.795 1.00 55.65 321 ALA B CA 1
ATOM 5337 C C . ALA B 1 328 ? 20.574 34.577 88.839 1.00 59.95 321 ALA B C 1
ATOM 5338 O O . ALA B 1 328 ? 19.958 35.580 89.196 1.00 60.37 321 ALA B O 1
ATOM 5340 N N . GLY B 1 329 ? 20.339 33.364 89.335 1.00 63.11 322 GLY B N 1
ATOM 5341 C CA . GLY B 1 329 ? 19.338 33.122 90.361 1.00 60.26 322 GLY B CA 1
ATOM 5342 C C . GLY B 1 329 ? 19.323 31.672 90.815 1.00 61.43 322 GLY B C 1
ATOM 5343 O O . GLY B 1 329 ? 20.048 30.838 90.272 1.00 58.40 322 GLY B O 1
ATOM 5344 N N . GLU B 1 330 ? 18.496 31.368 91.812 1.00 58.39 323 GLU B N 1
ATOM 5345 C CA . GLU B 1 330 ? 18.392 30.004 92.323 1.00 54.62 323 GLU B CA 1
ATOM 5346 C C . GLU B 1 330 ? 17.730 29.087 91.300 1.00 38.41 323 GLU B C 1
ATOM 5347 O O . GLU B 1 330 ? 16.512 28.907 91.310 1.00 36.34 323 GLU B O 1
#

Nearest PDB structures (foldseek):
  6gzf-assembly1_A  TM=1.003E+00  e=4.633E-67  Natrialba magadii ATCC 43099
  6gzf-assembly1_B  TM=1.002E+00  e=7.323E-60  Natrialba magadii ATCC 43099
  4g0l-assembly1_B  TM=9.484E-01  e=6.738E-35  Escherichia coli K-12
  3r3e-assembly1_B  TM=9.433E-01  e=2.595E-34  Escherichia coli K-12
  3r3e-assembly1_A  TM=9.440E-01  e=4.068E-34  Escherichia coli K-12

Secondary structure (DSSP, 8-state):
-----TT--EEETTEEES--GGG-SSTTTTGGG----B--B-S-TT-SB---SS-EEEEE-SS-HHHHHHHHHHHHHT-TTTSEEEE--S--BTTBSB--TTSTT----TTT--SBHHHHHHHH-TT--B---S-EEEETTTTEEEE--HHHHHHHHHHS-TTT-SS---SS-TTTHHHHHHHHHHHIIIIITHHHHHHS--SHHHHHHHHHHHHHHHHHHHHHTTSSSBTTBSS--HHHHHHHHHHTTIIIIITTTT---S--GGGSTTHHHHHHHHHTSTTTGGG--HHHHHHHHHHS-TTT-TT----------TTS---GGG-/----TT--EEETTEEES---GGG----B--B-SSTT-SB---SS-EEEEE-SS-HHHHHHHHHHHHHT-TTTSEEEE-EEEEETTEEE--TTSTT----TTT--SBTHHHHHHHSTT--B---S-EEEETTTTEEEE--HHHHHHIIIIITGGG-SS---SS-TTTHHHHHHHHHHSIIIIITHHHHHHT--SHHHHHHHHHHHHHHHHHHHHHTTTSSBTTBSS--HHHHHHHHHHTTIIIIITTTT---S--STTSSSHHHHHHHHHHSTTTTTT--HHHHHHHHHHS-TTTSTT-PPP------TTS----TTSS--

InterPro domains:
  IPR004045 Glutathione S-transferase, N-terminal [PF13409] (56-152)
  IPR010987 Glutathione S-transferase, C-terminal-like [PS50405] (163-299)
  IPR016639 Glutathione S-transferase Omega/GSH [PIRSF015753] (14-317)
  IPR016639 Glutathione S-transferase Omega/GSH [PTHR32419] (11-319)
  IPR016639 Glutathione S-transferase Omega/GSH [SFLDG01206] (1-320)
  IPR036249 Thioredoxin-like superfamily [SSF52833] (31-156)
  IPR036282 Glutathione S-transferase, C-terminal domain superfamily [SSF47616] (174-320)
  IPR040079 Glutathione transferase family [SFLDS00019] (1-320)
  IPR047047 Glutathione S-transferases Omega-like, C-terminal [cd03190] (166-307)

Solvent-accessible surface area: 26296 Å² total; per-residue (Å²): 63,102,66,43,17,65,96,21,10,4,2,9,86,15,106,60,91,104,66,3,145,124,31,51,80,61,135,39,22,2,46,176,106,32,73,62,23,138,60,86,0,72,87,77,102,136,26,143,3,62,18,74,53,77,24,3,3,0,0,0,0,44,0,14,5,19,0,0,4,0,9,0,0,27,28,14,5,1,0,67,130,7,0,57,34,0,7,0,5,1,70,24,41,122,40,7,5,45,20,27,69,148,59,150,27,10,44,83,1,90,42,63,109,12,93,56,0,52,63,1,1,52,114,22,23,101,98,8,19,2,32,3,31,2,0,0,0,0,0,69,128,78,51,23,3,0,0,8,18,2,80,35,0,0,45,0,0,3,47,26,1,95,138,48,23,94,94,154,49,59,0,29,2,159,78,58,71,159,100,0,56,99,1,7,111,78,0,48,123,18,0,2,6,2,0,18,67,4,11,22,10,79,107,65,132,43,2,58,97,1,0,46,106,0,16,41,16,0,45,92,19,13,104,40,0,46,125,58,58,24,3,14,10,108,96,31,0,1,0,1,5,0,0,2,1,4,2,2,0,0,4,12,0,0,0,4,3,1,25,0,0,22,44,0,0,51,49,20,118,31,0,34,23,0,3,23,5,3,32,62,38,177,14,5,27,132,9,19,61,48,98,5,0,16,41,10,4,0,18,4,6,31,46,14,12,44,63,92,13,39,3,129,3,10,136,33,86,20,118,22,119,44,74,16,94,141,99,80,79,64,14,64,98,15,17,21,1,42,94,18,107,60,113,90,100,124,116,59,206,140,35,73,66,24,124,53,88,0,76,81,84,101,133,28,147,2,64,12,72,58,71,20,2,3,0,0,0,0,43,0,12,6,54,0,0,9,0,8,0,0,30,29,13,5,0,0,68,128,9,0,55,35,0,5,0,4,1,65,23,42,126,33,5,8,38,20,31,72,146,70,154,30,12,43,80,2,92,36,61,111,13,92,63,0,50,70,0,0,52,118,20,21,99,106,11,36,4,45,4,29,7,2,0,0,0,0,71,120,78,51,21,4,0,0,17,53,10,78,19,0,0,86,0,0,1,47,28,0,95,131,43,30,89,86,150,28,60,2,24,4,149,42,61,64,115,90,0,43,102,7,16,79,91,0,92,101,25,0,3,12,2,0,16,51,4,12,20,11,61,108,68,130,46,2,62,84,3,0,46,76,0,20,45,17,1,45,95,28,15,98,44,0,43,133,46,19,1,1,1,12,66,89,10,0,1,0,0,3,0,0,1,1,3,3,4,0,1,5,15,0,0,0,3,12,2,25,0,0,23,46,0,1,52,49,20,125,26,0,37,24,0,3,25,8,2,34,59,30,159,15,2,49,150,9,16,60,46,101,6,0,21,41,6,7,0,26,6,5,24,45,26,7,38,63,89,13,40,6,134,4,11,129,34,78,20,116,26,124,45,76,12,100,144,35,79,36,135

CATH classification: 3.40.30.10

Radius of gyration: 29.08 Å; Cα contacts (8 Å, |Δi|>4): 1268; chains: 2; bounding box: 70×44×96 Å

Organism: Natrialba magadii (strain ATCC 43099 / DSM 3394 / CCM 3739 / CIP 104546 / IAM 13178 / JCM 8861 / NBRC 102185 / NCIMB 2190 / MS3) (NCBI:txid547559)